Protein 6J3E (pdb70)

Solvent-accessible surface area: 22280 Å² total; per-residue (Å²): 167,61,6,40,0,10,0,6,6,4,96,37,21,143,37,84,0,6,4,6,54,0,0,15,1,1,1,1,1,22,32,6,57,13,89,26,91,34,50,77,7,30,33,41,42,8,49,68,32,1,127,147,48,54,8,117,33,48,52,139,108,157,129,23,70,78,31,40,9,4,0,0,40,2,52,85,58,53,120,24,22,9,63,6,18,40,0,0,38,16,0,21,149,43,54,92,148,30,65,68,0,8,27,106,70,4,5,0,0,5,16,0,2,57,38,0,2,38,45,10,1,38,143,4,1,26,43,3,1,42,25,24,1,4,91,19,13,42,111,136,0,46,94,51,3,71,123,34,44,27,131,97,37,81,45,68,121,3,103,72,36,5,40,113,87,32,133,127,35,60,121,12,39,106,122,0,112,61,1,0,24,61,0,13,146,16,0,26,40,59,72,90,96,14,54,17,0,8,32,123,113,30,0,7,0,1,0,2,0,0,0,22,2,0,6,0,52,18,20,32,16,67,133,33,86,49,2,117,67,0,41,88,5,51,124,10,14,1,28,92,2,8,63,83,3,110,146,52,38,62,39,63,140,154,168,61,5,43,0,11,1,4,8,4,98,35,25,140,53,84,0,5,2,4,52,0,1,19,0,0,0,1,0,21,30,6,61,13,87,21,95,8,45,72,14,23,31,44,32,8,46,77,36,2,133,153,45,54,6,122,34,49,43,138,104,148,136,24,68,70,34,44,12,4,1,0,43,1,44,81,67,48,126,26,22,12,63,6,18,42,0,0,42,27,0,14,165,41,54,93,146,28,66,62,0,8,25,100,66,0,4,0,0,4,12,0,2,63,36,0,3,37,49,10,1,40,127,3,0,25,40,1,0,39,29,24,0,6,91,17,11,48,112,130,0,42,99,48,3,59,126,29,47,18,127,101,39,74,50,68,100,6,103,76,34,5,47,114,87,31,124,126,36,61,113,13,36,120,117,0,113,62,3,0,22,48,0,13,141,11,0,41,40,62,77,83,96,13,50,17,0,5,28,124,95,27,0,8,0,0,0,2,0,0,0,21,0,0,6,0,53,23,20,28,16,70,117,30,86,49,2,101,66,0,62,91,4,54,130,9,11,0,28,104,0,9,60,76,3,116,142,50,44,76,18,72,134,80

Radius of gyration: 24.62 Å; Cα contacts (8 Å, |Δi|>4): 797; chains: 2; bounding box: 63×64×55 Å

Organism: Ceriporiopsis subvermispora (strain B) (NCBI:txid914234)

Structure (mmCIF, N/CA/C/O backbone):
data_6J3E
#
_entry.id   6J3E
#
_cell.length_a   75.236
_cell.length_b   105.207
_cell.length_c   91.703
_cell.angle_alpha   90.00
_cell.angle_beta   90.00
_cell.angle_gamma   90.00
#
_symmetry.space_group_name_H-M   'P 21 21 21'
#
loop_
_entity.id
_entity.type
_entity.pdbx_description
1 polymer 'glutathione S-transferase'
2 non-polymer 1,2-ETHANEDIOL
3 water water
#
loop_
_atom_site.group_PDB
_atom_site.id
_atom_site.type_symbol
_atom_site.label_atom_id
_atom_site.label_alt_id
_atom_site.label_comp_id
_atom_site.label_asym_id
_atom_site.label_entity_id
_atom_site.label_seq_id
_atom_site.pdbx_PDB_ins_code
_atom_site.Cartn_x
_atom_site.Cartn_y
_atom_site.Cartn_z
_atom_site.occupancy
_atom_site.B_iso_or_equiv
_atom_site.auth_seq_id
_atom_site.auth_comp_id
_atom_site.auth_asym_id
_atom_site.auth_atom_id
_atom_site.pdbx_PDB_model_num
ATOM 1 N N . ASN A 1 3 ? -0.139 -6.841 16.358 1.00 85.23 3 ASN A N 1
ATOM 2 C CA . ASN A 1 3 ? 0.871 -6.873 15.302 1.00 81.10 3 ASN A CA 1
ATOM 3 C C . ASN A 1 3 ? 1.569 -5.529 15.080 1.00 81.59 3 ASN A C 1
ATOM 4 O O . ASN A 1 3 ? 2.460 -5.425 14.240 1.00 86.17 3 ASN A O 1
ATOM 9 N N . VAL A 1 4 ? 1.164 -4.497 15.816 1.00 76.70 4 VAL A N 1
ATOM 10 C CA . VAL A 1 4 ? 1.700 -3.157 15.598 1.00 72.37 4 VAL A CA 1
ATOM 11 C C . VAL A 1 4 ? 2.993 -2.963 16.379 1.00 71.20 4 VAL A C 1
ATOM 12 O O . VAL A 1 4 ? 3.407 -3.842 17.145 1.00 70.60 4 VAL A O 1
ATOM 16 N N . ILE A 1 5 ? 3.636 -1.805 16.181 1.00 71.14 5 ILE A N 1
ATOM 17 C CA . ILE A 1 5 ? 4.831 -1.455 16.950 1.00 68.94 5 ILE A CA 1
ATOM 18 C C . ILE A 1 5 ? 4.561 -1.600 18.438 1.00 66.50 5 ILE A C 1
ATOM 19 O O . ILE A 1 5 ? 3.557 -1.104 18.961 1.00 65.33 5 ILE A O 1
ATOM 24 N N . GLN A 1 6 ? 5.476 -2.254 19.133 1.00 62.31 6 GLN A N 1
ATOM 25 C CA . GLN A 1 6 ? 5.430 -2.316 20.578 1.00 67.01 6 GLN A CA 1
ATOM 26 C C . GLN A 1 6 ? 6.356 -1.243 21.142 1.00 66.53 6 GLN A C 1
ATOM 27 O O . GLN A 1 6 ? 7.509 -1.116 20.710 1.00 62.89 6 GLN A O 1
ATOM 33 N N . PHE A 1 7 ? 5.837 -0.454 22.079 1.00 63.54 7 PHE A N 1
ATOM 34 C CA . PHE A 1 7 ? 6.515 0.733 22.595 1.00 61.85 7 PHE A CA 1
ATOM 35 C C . PHE A 1 7 ? 6.571 0.621 24.105 1.00 58.60 7 PHE A C 1
ATOM 36 O O . PHE A 1 7 ? 5.532 0.674 24.766 1.00 61.63 7 PHE A O 1
ATOM 44 N N . TYR A 1 8 ? 7.772 0.486 24.651 1.00 57.62 8 TYR A N 1
ATOM 45 C CA . TYR A 1 8 ? 7.947 0.248 26.077 1.00 58.09 8 TYR A CA 1
ATOM 46 C C . TYR A 1 8 ? 8.203 1.564 26.795 1.00 56.35 8 TYR A C 1
ATOM 47 O O . TYR A 1 8 ? 9.050 2.361 26.375 1.00 56.53 8 TYR A O 1
ATOM 56 N N . ASP A 1 9 ? 7.472 1.772 27.884 1.00 59.66 9 ASP A N 1
ATOM 57 C CA . ASP A 1 9 ? 7.390 3.048 28.574 1.00 58.02 9 ASP A CA 1
ATOM 58 C C . ASP A 1 9 ? 7.275 2.757 30.064 1.00 57.74 9 ASP A C 1
ATOM 59 O O . ASP A 1 9 ? 6.930 1.646 30.468 1.00 62.06 9 ASP A O 1
ATOM 64 N N . ILE A 1 10 ? 7.595 3.764 30.871 1.00 59.17 10 ILE A N 1
ATOM 65 C CA . ILE A 1 10 ? 7.609 3.672 32.329 1.00 53.18 10 ILE A CA 1
ATOM 66 C C . ILE A 1 10 ? 6.347 4.351 32.853 1.00 58.97 10 ILE A C 1
ATOM 67 O O . ILE A 1 10 ? 6.178 5.563 32.635 1.00 57.43 10 ILE A O 1
ATOM 72 N N . PRO A 1 11 ? 5.473 3.646 33.568 1.00 59.26 11 PRO A N 1
ATOM 73 C CA . PRO A 1 11 ? 4.256 4.289 34.080 1.00 59.97 11 PRO A CA 1
ATOM 74 C C . PRO A 1 11 ? 4.560 5.231 35.238 1.00 57.68 11 PRO A C 1
ATOM 75 O O . PRO A 1 11 ? 5.509 5.037 36.000 1.00 53.98 11 PRO A O 1
ATOM 79 N N . GLY A 1 12 ? 3.725 6.262 35.369 1.00 57.16 12 GLY A N 1
ATOM 80 C CA . GLY A 1 12 ? 3.838 7.187 36.478 1.00 58.79 12 GLY A CA 1
ATOM 81 C C . GLY A 1 12 ? 2.467 7.719 36.831 1.00 61.63 12 GLY A C 1
ATOM 82 O O . GLY A 1 12 ? 1.488 7.492 36.117 1.00 65.82 12 GLY A O 1
ATOM 83 N N . ASN A 1 13 ? 2.400 8.445 37.941 1.00 55.40 13 ASN A N 1
ATOM 84 C CA . ASN A 1 13 ? 1.113 8.882 38.462 1.00 62.07 13 ASN A CA 1
ATOM 85 C C . ASN A 1 13 ? 0.843 10.367 38.273 1.00 64.15 13 ASN A C 1
ATOM 86 O O . ASN A 1 13 ? -0.223 10.842 38.683 1.00 64.36 13 ASN A O 1
ATOM 91 N N . ALA A 1 14 ? 1.756 11.107 37.637 1.00 63.31 14 ALA A N 1
ATOM 92 C CA . ALA A 1 14 ? 1.541 12.538 37.473 1.00 61.22 14 ALA A CA 1
ATOM 93 C C . ALA A 1 14 ? 0.295 12.808 36.649 1.00 62.50 14 ALA A C 1
ATOM 94 O O . ALA A 1 14 ? -0.410 13.796 36.889 1.00 66.90 14 ALA A O 1
ATOM 96 N N . THR A 1 15 ? 0.011 11.951 35.673 1.00 61.79 15 THR A N 1
ATOM 97 C CA . THR A 1 15 ? -1.134 12.163 34.805 1.00 66.75 15 THR A CA 1
ATOM 98 C C . THR A 1 15 ? -1.908 10.867 34.660 1.00 65.68 15 THR A C 1
ATOM 99 O O . THR A 1 15 ? -1.332 9.779 34.725 1.00 65.47 15 THR A O 1
ATOM 103 N N . PRO A 1 16 ? -3.219 10.964 34.465 1.00 69.49 16 PRO A N 1
ATOM 104 C CA . PRO A 1 16 ? -4.002 9.783 34.072 1.00 69.32 16 PRO A CA 1
ATOM 105 C C . PRO A 1 16 ? -3.411 9.021 32.897 1.00 66.90 16 PRO A C 1
ATOM 106 O O . PRO A 1 16 ? -3.628 7.807 32.802 1.00 66.79 16 PRO A O 1
ATOM 110 N N . ASP A 1 17 ? -2.675 9.692 31.999 1.00 67.51 17 ASP A N 1
ATOM 111 C CA . ASP A 1 17 ? -1.996 8.996 30.904 1.00 66.11 17 ASP A CA 1
ATOM 112 C C . ASP A 1 17 ? -1.055 7.939 31.406 1.00 65.41 17 ASP A C 1
ATOM 113 O O . ASP A 1 17 ? -0.793 6.972 30.687 1.00 63.70 17 ASP A O 1
ATOM 118 N N . LYS A 1 18 ? -0.534 8.131 32.617 1.00 61.96 18 LYS A N 1
ATOM 119 C CA . LYS A 1 18 ? 0.600 7.456 33.240 1.00 63.12 18 LYS A CA 1
ATOM 120 C C . LYS A 1 18 ? 1.901 7.643 32.463 1.00 62.17 18 LYS A C 1
ATOM 121 O O . LYS A 1 18 ? 2.915 7.022 32.806 1.00 62.52 18 LYS A O 1
ATOM 127 N N . ALA A 1 19 ? 1.914 8.532 31.466 1.00 58.92 19 ALA A N 1
ATOM 128 C CA . ALA A 1 19 ? 3.102 8.805 30.660 1.00 60.60 19 ALA A CA 1
ATOM 129 C C . ALA A 1 19 ? 3.759 10.092 31.145 1.00 58.77 19 ALA A C 1
ATOM 130 O O . ALA A 1 19 ? 3.159 11.168 31.062 1.00 60.41 19 ALA A O 1
ATOM 132 N N . TRP A 1 20 ? 4.992 9.984 31.634 1.00 56.43 20 TRP A N 1
ATOM 133 C CA . TRP A 1 20 ? 5.688 11.128 32.218 1.00 50.68 20 TRP A CA 1
ATOM 134 C C . TRP A 1 20 ? 7.127 11.297 31.747 1.00 54.49 20 TRP A C 1
ATOM 135 O O . TRP A 1 20 ? 7.658 12.403 31.865 1.00 54.13 20 TRP A O 1
ATOM 146 N N . SER A 1 21 ? 7.787 10.257 31.245 1.00 55.72 21 SER A N 1
ATOM 147 C CA . SER A 1 21 ? 9.241 10.273 31.104 1.00 55.09 21 SER A CA 1
ATOM 148 C C . SER A 1 21 ? 9.684 11.262 30.032 1.00 54.26 21 SER A C 1
ATOM 149 O O . SER A 1 21 ? 9.037 11.383 28.987 1.00 57.13 21 SER A O 1
ATOM 152 N N . PRO A 1 22 ? 10.796 11.964 30.246 1.00 51.75 22 PRO A N 1
ATOM 153 C CA . PRO A 1 22 ? 11.304 12.815 29.169 1.00 49.07 22 PRO A CA 1
ATOM 154 C C . PRO A 1 22 ? 11.857 12.001 28.017 1.00 55.62 22 PRO A C 1
ATOM 155 O O . PRO A 1 22 ? 11.597 12.326 26.847 1.00 55.60 22 PRO A O 1
ATOM 159 N N . ASN A 1 23 ? 12.600 10.932 28.319 1.00 51.81 23 ASN A N 1
ATOM 160 C CA . ASN A 1 23 ? 13.193 10.119 27.264 1.00 51.83 23 ASN A CA 1
ATOM 161 C C . ASN A 1 23 ? 12.125 9.414 26.442 1.00 54.91 23 ASN A C 1
ATOM 162 O O . ASN A 1 23 ? 12.221 9.359 25.210 1.00 59.89 23 ASN A O 1
ATOM 167 N N . THR A 1 24 ? 11.098 8.865 27.088 1.00 53.57 24 THR A N 1
ATOM 168 C CA . THR A 1 24 ? 10.105 8.142 26.299 1.00 54.73 24 THR A CA 1
ATOM 169 C C . THR A 1 24 ? 9.152 9.086 25.574 1.00 51.63 24 THR A C 1
ATOM 170 O O . THR A 1 24 ? 8.632 8.733 24.512 1.00 54.91 24 THR A O 1
ATOM 174 N N . TRP A 1 25 ? 8.908 10.279 26.104 1.00 49.72 25 TRP A N 1
ATOM 175 C CA . TRP A 1 25 ? 8.028 11.181 25.378 1.00 51.17 25 TRP A CA 1
ATOM 176 C C . TRP A 1 25 ? 8.660 11.633 24.070 1.00 56.70 25 TRP A C 1
ATOM 177 O O . TRP A 1 25 ? 7.946 11.873 23.085 1.00 53.31 25 TRP A O 1
ATOM 188 N N . LYS A 1 26 ? 9.990 11.748 24.035 1.00 53.75 26 LYS A N 1
ATOM 189 C CA . LYS A 1 26 ? 10.651 12.006 22.765 1.00 53.16 26 LYS A CA 1
ATOM 190 C C . LYS A 1 26 ? 10.191 10.984 21.738 1.00 53.10 26 LYS A C 1
ATOM 191 O O . LYS A 1 26 ? 9.774 11.341 20.632 1.00 52.24 26 LYS A O 1
ATOM 197 N N . THR A 1 27 ? 10.173 9.708 22.125 1.00 52.77 27 THR A N 1
ATOM 198 C CA . THR A 1 27 ? 9.779 8.655 21.188 1.00 55.00 27 THR A CA 1
ATOM 199 C C . THR A 1 27 ? 8.264 8.595 21.001 1.00 54.52 27 THR A C 1
ATOM 200 O O . THR A 1 27 ? 7.787 8.320 19.891 1.00 56.39 27 THR A O 1
ATOM 204 N N . ARG A 1 28 ? 7.490 8.869 22.054 1.00 50.23 28 ARG A N 1
ATOM 205 C CA . ARG A 1 28 ? 6.045 8.962 21.887 1.00 53.49 28 ARG A CA 1
ATOM 206 C C . ARG A 1 28 ? 5.689 10.099 20.932 1.00 60.34 28 ARG A C 1
ATOM 207 O O . ARG A 1 28 ? 4.938 9.905 19.967 1.00 59.25 28 ARG A O 1
ATOM 215 N N . TYR A 1 29 ? 6.229 11.296 21.182 1.00 56.87 29 TYR A N 1
ATOM 216 C CA . TYR A 1 29 ? 6.026 12.401 20.253 1.00 57.85 29 TYR A CA 1
ATOM 217 C C . TYR A 1 29 ? 6.365 11.978 18.827 1.00 59.43 29 TYR A C 1
ATOM 218 O O . TYR A 1 29 ? 5.588 12.222 17.895 1.00 58.34 29 TYR A O 1
ATOM 227 N N . THR A 1 30 ? 7.503 11.296 18.646 1.00 59.13 30 THR A N 1
ATOM 228 C CA . THR A 1 30 ? 7.942 10.935 17.299 1.00 61.38 30 THR A CA 1
ATOM 229 C C . THR A 1 30 ? 6.961 9.967 16.629 1.00 63.21 30 THR A C 1
ATOM 230 O O . THR A 1 30 ? 6.612 10.148 15.451 1.00 62.53 30 THR A O 1
ATOM 234 N N . LEU A 1 31 ? 6.474 8.957 17.366 1.00 59.68 31 LEU A N 1
ATOM 235 C CA . LEU A 1 31 ? 5.504 8.026 16.785 1.00 61.47 31 LEU A CA 1
ATOM 236 C C . LEU A 1 31 ? 4.162 8.704 16.501 1.00 61.57 31 LEU A C 1
ATOM 237 O O . LEU A 1 31 ? 3.497 8.364 15.518 1.00 59.89 31 LEU A O 1
ATOM 242 N N . ASN A 1 32 ? 3.760 9.673 17.334 1.00 65.35 32 ASN A N 1
ATOM 243 C CA . ASN A 1 32 ? 2.525 10.420 17.088 1.00 58.58 32 ASN A CA 1
ATOM 244 C C . ASN A 1 32 ? 2.665 11.342 15.878 1.00 63.29 32 ASN A C 1
ATOM 245 O O . ASN A 1 32 ? 1.748 11.442 15.057 1.00 68.02 32 ASN A O 1
ATOM 250 N N . PHE A 1 33 ? 3.804 12.024 15.747 1.00 62.35 33 PHE A N 1
ATOM 251 C CA . PHE A 1 33 ? 3.984 12.962 14.645 1.00 59.84 33 PHE A CA 1
ATOM 252 C C . PHE A 1 33 ? 4.200 12.239 13.328 1.00 60.84 33 PHE A C 1
ATOM 253 O O . PHE A 1 33 ? 3.763 12.717 12.275 1.00 59.95 33 PHE A O 1
ATOM 261 N N . LYS A 1 34 ? 4.901 11.103 13.356 1.00 64.48 34 LYS A N 1
ATOM 262 C CA . LYS A 1 34 ? 5.045 10.308 12.140 1.00 63.40 34 LYS A CA 1
ATOM 263 C C . LYS A 1 34 ? 3.763 9.571 11.784 1.00 64.47 34 LYS A C 1
ATOM 264 O O . LYS A 1 34 ? 3.592 9.179 10.622 1.00 69.31 34 LYS A O 1
ATOM 270 N N . GLY A 1 35 ? 2.866 9.390 12.747 1.00 57.85 35 GLY A N 1
ATOM 271 C CA . GLY A 1 35 ? 1.601 8.744 12.491 1.00 59.15 35 GLY A CA 1
ATOM 272 C C . GLY A 1 35 ? 1.651 7.237 12.475 1.00 69.77 35 GLY A C 1
ATOM 273 O O . GLY A 1 35 ? 0.783 6.614 11.855 1.00 72.15 35 GLY A O 1
ATOM 274 N N . ILE A 1 36 ? 2.632 6.626 13.140 1.00 68.30 36 ILE A N 1
ATOM 275 C CA . ILE A 1 36 ? 2.793 5.172 13.153 1.00 60.19 36 ILE A CA 1
ATOM 276 C C . ILE A 1 36 ? 1.994 4.592 14.315 1.00 64.86 36 ILE A C 1
ATOM 277 O O . ILE A 1 36 ? 2.096 5.079 15.451 1.00 67.03 36 ILE A O 1
ATOM 282 N N . PRO A 1 37 ? 1.163 3.582 14.077 1.00 68.49 37 PRO A N 1
ATOM 283 C CA . PRO A 1 37 ? 0.431 2.959 15.182 1.00 62.03 37 PRO A CA 1
ATOM 284 C C . PRO A 1 37 ? 1.368 2.155 16.053 1.00 65.47 37 PRO A C 1
ATOM 285 O O . PRO A 1 37 ? 2.331 1.546 15.573 1.00 68.68 37 PRO A O 1
ATOM 289 N N . TYR A 1 38 ? 1.065 2.136 17.346 1.00 62.18 38 TYR A N 1
ATOM 290 C CA . TYR A 1 38 ? 1.868 1.352 18.265 1.00 64.99 38 TYR A CA 1
ATOM 291 C C . TYR A 1 38 ? 1.031 0.980 19.469 1.00 63.27 38 TYR A C 1
ATOM 292 O O . TYR A 1 38 ? -0.013 1.577 19.734 1.00 65.75 38 TYR A O 1
ATOM 301 N N . LYS A 1 39 ? 1.524 -0.005 20.200 1.00 62.29 39 LYS A N 1
ATOM 302 C CA . LYS A 1 39 ? 0.948 -0.422 21.464 1.00 67.61 39 LYS A CA 1
ATOM 303 C C . LYS A 1 39 ? 1.948 -0.114 22.574 1.00 67.35 39 LYS A C 1
ATOM 304 O O . LYS A 1 39 ? 3.151 -0.362 22.418 1.00 63.89 39 LYS A O 1
ATOM 310 N N . THR A 1 40 ? 1.463 0.426 23.685 1.00 64.23 40 THR A N 1
ATOM 311 C CA . THR A 1 40 ? 2.345 0.746 24.797 1.00 65.41 40 THR A CA 1
ATOM 312 C C . THR A 1 40 ? 2.412 -0.413 25.783 1.00 63.89 40 THR A C 1
ATOM 313 O O . THR A 1 40 ? 1.382 -0.969 26.167 1.00 68.06 40 THR A O 1
ATOM 317 N N . ILE A 1 41 ? 3.629 -0.760 26.197 1.00 64.35 41 ILE A N 1
ATOM 318 C CA . ILE A 1 41 ? 3.882 -1.780 27.207 1.00 65.79 41 ILE A CA 1
ATOM 319 C C . ILE A 1 41 ? 4.559 -1.105 28.403 1.00 65.57 41 ILE A C 1
ATOM 320 O O . ILE A 1 41 ? 5.686 -0.605 28.282 1.00 62.35 41 ILE A O 1
ATOM 325 N N . TRP A 1 42 ? 3.887 -1.120 29.558 1.00 60.18 42 TRP A N 1
ATOM 326 C CA . TRP A 1 42 ? 4.319 -0.372 30.738 1.00 60.23 42 TRP A CA 1
ATOM 327 C C . TRP A 1 42 ? 5.280 -1.209 31.573 1.00 61.29 42 TRP A C 1
ATOM 328 O O . TRP A 1 42 ? 4.936 -2.314 32.005 1.00 61.34 42 TRP A O 1
ATOM 339 N N . VAL A 1 43 ? 6.477 -0.673 31.815 1.00 60.35 43 VAL A N 1
ATOM 340 C CA . VAL A 1 43 ? 7.546 -1.411 32.478 1.00 57.43 43 VAL A CA 1
ATOM 341 C C . VAL A 1 43 ? 8.063 -0.610 33.664 1.00 58.37 43 VAL A C 1
ATOM 342 O O . VAL A 1 43 ? 8.427 0.563 33.523 1.00 58.85 43 VAL A O 1
ATOM 346 N N . GLU A 1 44 ? 8.100 -1.243 34.833 1.00 63.45 44 GLU A N 1
ATOM 347 C CA . GLU A 1 44 ? 8.628 -0.577 36.012 1.00 55.07 44 GLU A CA 1
ATOM 348 C C . GLU A 1 44 ? 10.142 -0.471 35.908 1.00 57.40 44 GLU A C 1
ATOM 349 O O . GLU A 1 44 ? 10.806 -1.309 35.287 1.00 56.14 44 GLU A O 1
ATOM 355 N N . TYR A 1 45 ? 10.681 0.581 36.525 1.00 55.00 45 TYR A N 1
ATOM 356 C CA . TYR A 1 45 ? 12.122 0.829 36.531 1.00 57.68 45 TYR A CA 1
ATOM 357 C C . TYR A 1 45 ? 12.953 -0.409 36.831 1.00 57.20 45 TYR A C 1
ATOM 358 O O . TYR A 1 45 ? 13.891 -0.691 36.067 1.00 61.63 45 TYR A O 1
ATOM 367 N N . PRO A 1 46 ? 12.677 -1.189 37.881 1.00 55.15 46 PRO A N 1
ATOM 368 C CA . PRO A 1 46 ? 13.581 -2.304 38.203 1.00 58.90 46 PRO A CA 1
ATOM 369 C C . PRO A 1 46 ? 13.490 -3.483 37.226 1.00 59.57 46 PRO A C 1
ATOM 370 O O . PRO A 1 46 ? 14.393 -4.332 37.227 1.00 53.77 46 PRO A O 1
ATOM 374 N N . ASP A 1 47 ? 12.450 -3.551 36.394 1.00 54.86 47 ASP A N 1
ATOM 375 C CA . ASP A 1 47 ? 12.310 -4.600 35.398 1.00 56.33 47 ASP A CA 1
ATOM 376 C C . ASP A 1 47 ? 12.894 -4.216 34.054 1.00 57.21 47 ASP A C 1
ATOM 377 O O . ASP A 1 47 ? 12.868 -5.039 33.133 1.00 62.17 47 ASP A O 1
ATOM 382 N N . ILE A 1 48 ? 13.407 -2.995 33.910 1.00 56.48 48 ILE A N 1
ATOM 383 C CA . ILE A 1 48 ? 13.779 -2.511 32.585 1.00 55.05 48 ILE A CA 1
ATOM 384 C C . ILE A 1 48 ? 14.864 -3.398 31.987 1.00 54.57 48 ILE A C 1
ATOM 385 O O . ILE A 1 48 ? 14.754 -3.866 30.847 1.00 54.43 48 ILE A O 1
ATOM 390 N N . ALA A 1 49 ? 15.919 -3.652 32.757 1.00 53.98 49 ALA A N 1
ATOM 391 C CA . ALA A 1 49 ? 16.980 -4.536 32.299 1.00 55.76 49 ALA A CA 1
ATOM 392 C C . ALA A 1 49 ? 16.409 -5.889 31.887 1.00 59.59 49 ALA A C 1
ATOM 393 O O . ALA A 1 49 ? 16.640 -6.372 30.766 1.00 53.99 49 ALA A O 1
ATOM 395 N N . SER A 1 50 ? 15.592 -6.474 32.767 1.00 55.86 50 SER A N 1
ATOM 396 C CA . SER A 1 50 ? 15.038 -7.799 32.529 1.00 54.43 50 SER A CA 1
ATOM 397 C C . SER A 1 50 ? 14.212 -7.845 31.251 1.00 58.24 50 SER A C 1
ATOM 398 O O . SER A 1 50 ? 14.299 -8.805 30.480 1.00 63.80 50 SER A O 1
ATOM 401 N N . VAL A 1 51 ? 13.413 -6.814 30.996 1.00 58.39 51 VAL A N 1
ATOM 402 C CA . VAL A 1 51 ? 12.608 -6.818 29.782 1.00 54.73 51 VAL A CA 1
ATOM 403 C C . VAL A 1 51 ? 13.488 -6.618 28.557 1.00 56.92 51 VAL A C 1
ATOM 404 O O . VAL A 1 51 ? 13.226 -7.177 27.485 1.00 59.49 51 VAL A O 1
ATOM 408 N N . CYS A 1 52 ? 14.534 -5.804 28.678 1.00 60.01 52 CYS A N 1
ATOM 409 C CA . CYS A 1 52 ? 15.383 -5.561 27.514 1.00 58.74 52 CYS A CA 1
ATOM 410 C C . CYS A 1 52 ? 16.058 -6.843 27.059 1.00 56.45 52 CYS A C 1
ATOM 411 O O . CYS A 1 52 ? 16.198 -7.090 25.856 1.00 58.60 52 CYS A O 1
ATOM 414 N N . LYS A 1 53 ? 16.492 -7.667 28.010 1.00 57.77 53 LYS A N 1
ATOM 415 C CA . LYS A 1 53 ? 17.134 -8.913 27.634 1.00 58.16 53 LYS A CA 1
ATOM 416 C C . LYS A 1 53 ? 16.151 -9.828 26.920 1.00 60.93 53 LYS A C 1
ATOM 417 O O . LYS A 1 53 ? 16.494 -10.438 25.901 1.00 61.44 53 LYS A O 1
ATOM 423 N N . GLU A 1 54 ? 14.905 -9.885 27.402 1.00 60.82 54 GLU A N 1
ATOM 424 C CA . GLU A 1 54 ? 13.909 -10.749 26.772 1.00 60.94 54 GLU A CA 1
ATOM 425 C C . GLU A 1 54 ? 13.696 -10.385 25.311 1.00 60.62 54 GLU A C 1
ATOM 426 O O . GLU A 1 54 ? 13.583 -11.270 24.457 1.00 60.89 54 GLU A O 1
ATOM 432 N N . ILE A 1 55 ? 13.651 -9.087 25.000 1.00 61.83 55 ILE A N 1
ATOM 433 C CA . ILE A 1 55 ? 13.341 -8.628 23.654 1.00 56.17 55 ILE A CA 1
ATOM 434 C C . ILE A 1 55 ? 14.586 -8.312 22.847 1.00 59.04 55 ILE A C 1
ATOM 435 O O . ILE A 1 55 ? 14.477 -7.943 21.664 1.00 58.93 55 ILE A O 1
ATOM 440 N N . GLY A 1 56 ? 15.768 -8.465 23.434 1.00 56.02 56 GLY A N 1
ATOM 441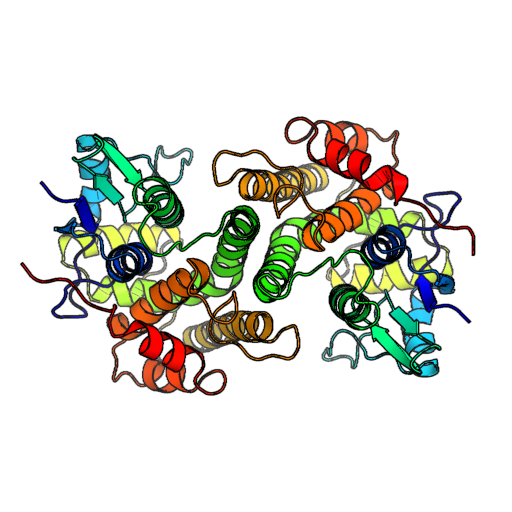 C CA . GLY A 1 56 ? 16.985 -8.261 22.675 1.00 56.44 56 GLY A CA 1
ATOM 442 C C . GLY A 1 56 ? 17.311 -6.815 22.387 1.00 55.63 56 GLY A C 1
ATOM 443 O O . GLY A 1 56 ? 17.871 -6.514 21.334 1.00 56.33 56 GLY A O 1
ATOM 444 N N . ALA A 1 57 ? 16.991 -5.910 23.304 1.00 60.95 57 ALA A N 1
ATOM 445 C CA . ALA A 1 57 ? 17.288 -4.499 23.111 1.00 51.80 57 ALA A CA 1
ATOM 446 C C . ALA A 1 57 ? 18.755 -4.213 23.390 1.00 47.38 57 ALA A C 1
ATOM 447 O O . ALA A 1 57 ? 19.378 -4.846 24.241 1.00 57.12 57 ALA A O 1
ATOM 449 N N . GLU A 1 58 ? 19.302 -3.242 22.668 1.00 54.95 58 GLU A N 1
ATOM 450 C CA . GLU A 1 58 ? 20.646 -2.760 22.964 1.00 57.06 58 GLU A CA 1
ATOM 451 C C . GLU A 1 58 ? 20.629 -1.916 24.236 1.00 53.52 58 GLU A C 1
ATOM 452 O O . GLU A 1 58 ? 19.707 -1.128 24.439 1.00 51.14 58 GLU A O 1
ATOM 458 N N . PRO A 1 59 ? 21.624 -2.067 25.104 1.00 53.15 59 PRO A N 1
ATOM 459 C CA . PRO A 1 59 ? 21.836 -1.081 26.170 1.00 49.56 59 PRO A CA 1
ATOM 460 C C . PRO A 1 59 ? 22.240 0.261 25.575 1.00 53.05 59 PRO A C 1
ATOM 461 O O . PRO A 1 59 ? 22.829 0.325 24.500 1.00 51.40 59 PRO A O 1
ATOM 465 N N . THR A 1 60 ? 21.957 1.346 26.299 1.00 57.32 60 THR A N 1
ATOM 466 C CA . THR A 1 60 ? 22.307 2.673 25.797 1.00 54.71 60 THR A CA 1
ATOM 467 C C . THR A 1 60 ? 23.657 3.178 26.291 1.00 53.51 60 THR A C 1
ATOM 468 O O . THR A 1 60 ? 24.104 4.235 25.838 1.00 59.68 60 THR A O 1
ATOM 472 N N . SER A 1 61 ? 24.306 2.460 27.203 1.00 52.56 61 SER A N 1
ATOM 473 C CA . SER A 1 61 ? 25.690 2.734 27.566 1.00 58.54 61 SER A CA 1
ATOM 474 C C . SER A 1 61 ? 26.281 1.498 28.231 1.00 58.94 61 SER A C 1
ATOM 475 O O . SER A 1 61 ? 25.562 0.594 28.666 1.00 59.17 61 SER A O 1
ATOM 478 N N . ILE A 1 62 ? 27.606 1.465 28.289 1.00 60.15 62 ILE A N 1
ATOM 479 C CA . ILE A 1 62 ? 28.338 0.382 28.931 1.00 66.25 62 ILE A CA 1
ATOM 480 C C . ILE A 1 62 ? 29.358 1.004 29.875 1.00 70.92 62 ILE A C 1
ATOM 481 O O . ILE A 1 62 ? 30.215 1.781 29.443 1.00 70.71 62 ILE A O 1
ATOM 486 N N . ARG A 1 63 ? 29.257 0.677 31.159 1.00 75.86 63 ARG A N 1
ATOM 487 C CA . ARG A 1 63 ? 30.201 1.140 32.163 1.00 76.63 63 ARG A CA 1
ATOM 488 C C . ARG A 1 63 ? 30.844 -0.097 32.782 1.00 79.33 63 ARG A C 1
ATOM 489 O O . ARG A 1 63 ? 30.423 -1.219 32.466 1.00 77.62 63 ARG A O 1
ATOM 497 N N . PRO A 1 64 ? 31.894 0.026 33.608 1.00 80.47 64 PRO A N 1
ATOM 498 C CA . PRO A 1 64 ? 32.529 -1.201 34.161 1.00 75.16 64 PRO A CA 1
ATOM 499 C C . PRO A 1 64 ? 31.544 -2.068 34.947 1.00 74.11 64 PRO A C 1
ATOM 500 O O . PRO A 1 64 ? 31.819 -3.248 35.192 1.00 70.47 64 PRO A O 1
ATOM 504 N N . ASP A 1 65 ? 30.376 -1.514 35.272 1.00 77.39 65 ASP A N 1
ATOM 505 C CA . ASP A 1 65 ? 29.291 -2.225 35.928 1.00 75.32 65 ASP A CA 1
ATOM 506 C C . ASP A 1 65 ? 28.581 -3.226 35.014 1.00 71.59 65 ASP A C 1
ATOM 507 O O . ASP A 1 65 ? 27.834 -4.074 35.512 1.00 72.08 65 ASP A O 1
ATOM 512 N N . GLY A 1 66 ? 28.788 -3.150 33.700 1.00 70.63 66 GLY A N 1
ATOM 513 C CA . GLY A 1 66 ? 28.038 -3.936 32.744 1.00 62.81 66 GLY A CA 1
ATOM 514 C C . GLY A 1 66 ? 27.151 -3.069 31.869 1.00 63.61 66 GLY A C 1
ATOM 515 O O . GLY A 1 66 ? 27.151 -1.840 31.976 1.00 68.40 66 GLY A O 1
ATOM 516 N N . PRO A 1 67 ? 26.384 -3.686 30.975 1.00 64.39 67 PRO A N 1
ATOM 517 C CA . PRO A 1 67 ? 25.475 -2.904 30.127 1.00 63.36 67 PRO A CA 1
ATOM 518 C C . PRO A 1 67 ? 24.349 -2.258 30.929 1.00 58.72 67 PRO A C 1
ATOM 519 O O . PRO A 1 67 ? 23.773 -2.870 31.830 1.00 60.54 67 PRO A O 1
ATOM 523 N N . TYR A 1 68 ? 24.020 -1.016 30.569 1.00 57.12 68 TYR A N 1
ATOM 524 C CA . TYR A 1 68 ? 22.982 -0.228 31.235 1.00 61.26 68 TYR A CA 1
ATOM 525 C C . TYR A 1 68 ? 21.795 -0.096 30.287 1.00 56.41 68 TYR A C 1
ATOM 526 O O . TYR A 1 68 ? 21.930 0.451 29.187 1.00 51.71 68 TYR A O 1
ATOM 535 N N . TYR A 1 69 ? 20.639 -0.587 30.712 1.00 57.14 69 TYR A N 1
ATOM 536 C CA . TYR A 1 69 ? 19.448 -0.582 29.881 1.00 50.04 69 TYR A CA 1
ATOM 537 C C . TYR A 1 69 ? 18.490 0.521 30.314 1.00 50.76 69 TYR A C 1
ATOM 538 O O . TYR A 1 69 ? 18.252 0.721 31.509 1.00 52.03 69 TYR A O 1
ATOM 547 N N . THR A 1 70 ? 17.940 1.227 29.328 1.00 48.33 70 THR A N 1
ATOM 548 C CA . THR A 1 70 ? 16.999 2.318 29.535 1.00 49.52 70 THR A CA 1
ATOM 549 C C . THR A 1 70 ? 15.845 2.206 28.551 1.00 52.33 70 THR A C 1
ATOM 550 O O . THR A 1 70 ? 15.942 1.560 27.501 1.00 49.24 70 THR A O 1
ATOM 554 N N . LEU A 1 71 ? 14.758 2.885 28.890 1.00 51.63 71 LEU A N 1
ATOM 555 C CA . LEU A 1 71 ? 13.673 3.114 27.948 1.00 49.44 71 LEU A CA 1
ATOM 556 C C . LEU A 1 71 ? 13.786 4.557 27.471 1.00 54.34 71 LEU A C 1
ATOM 557 O O . LEU A 1 71 ? 14.440 5.369 28.130 1.00 54.40 71 LEU A O 1
ATOM 562 N N . PRO A 1 72 ? 13.170 4.895 26.326 1.00 56.68 72 PRO A N 1
ATOM 563 C CA . PRO A 1 72 ? 12.289 4.106 25.455 1.00 55.57 72 PRO A CA 1
ATOM 564 C C . PRO A 1 72 ? 12.974 2.971 24.697 1.00 52.70 72 PRO A C 1
ATOM 565 O O . PRO A 1 72 ? 14.160 3.064 24.376 1.00 53.10 72 PRO A O 1
ATOM 569 N N . VAL A 1 73 ? 12.219 1.915 24.416 1.00 50.71 73 VAL A N 1
ATOM 570 C CA . VAL A 1 73 ? 12.600 0.905 23.437 1.00 53.18 73 VAL A CA 1
ATOM 571 C C . VAL A 1 73 ? 11.374 0.584 22.592 1.00 51.79 73 VAL A C 1
ATOM 572 O O . VAL A 1 73 ? 10.245 0.593 23.093 1.00 58.40 73 VAL A O 1
ATOM 576 N N . ILE A 1 74 ? 11.578 0.321 21.309 1.00 50.55 74 ILE A N 1
ATOM 577 C CA . ILE A 1 74 ? 10.486 -0.170 20.477 1.00 59.62 74 ILE A CA 1
ATOM 578 C C . ILE A 1 74 ? 10.882 -1.506 19.864 1.00 59.67 74 ILE A C 1
ATOM 579 O O . ILE A 1 74 ? 12.054 -1.747 19.558 1.00 57.45 74 ILE A O 1
ATOM 584 N N . HIS A 1 75 ? 9.889 -2.386 19.700 1.00 61.09 75 HIS A N 1
ATOM 585 C CA . HIS A 1 75 ? 10.033 -3.585 18.885 1.00 63.12 75 HIS A CA 1
ATOM 586 C C . HIS A 1 75 ? 9.031 -3.535 17.745 1.00 63.47 75 HIS A C 1
ATOM 587 O O . HIS A 1 75 ? 7.827 -3.348 17.971 1.00 65.29 75 HIS A O 1
ATOM 594 N N . ASP A 1 76 ? 9.542 -3.701 16.524 1.00 65.27 76 ASP A N 1
ATOM 595 C CA . ASP A 1 76 ? 8.775 -3.582 15.289 1.00 65.60 76 ASP A CA 1
ATOM 596 C C . ASP A 1 76 ? 8.591 -4.975 14.714 1.00 66.97 76 ASP A C 1
ATOM 597 O O . ASP A 1 76 ? 9.488 -5.482 14.022 1.00 66.05 76 ASP A O 1
ATOM 602 N N . PRO A 1 77 ? 7.471 -5.649 14.992 1.00 66.91 77 PRO A N 1
ATOM 603 C CA . PRO A 1 77 ? 7.295 -7.008 14.461 1.00 68.43 77 PRO A CA 1
ATOM 604 C C . PRO A 1 77 ? 7.298 -7.039 12.941 1.00 70.22 77 PRO A C 1
ATOM 605 O O . PRO A 1 77 ? 7.738 -8.034 12.347 1.00 69.15 77 PRO A O 1
ATOM 609 N N . SER A 1 78 ? 6.858 -5.953 12.294 1.00 70.87 78 SER A N 1
ATOM 610 C CA . SER A 1 78 ? 6.979 -5.841 10.843 1.00 66.99 78 SER A CA 1
ATOM 611 C C . SER A 1 78 ? 8.404 -6.096 10.366 1.00 67.22 78 SER A C 1
ATOM 612 O O . SER A 1 78 ? 8.616 -6.513 9.225 1.00 62.16 78 SER A O 1
ATOM 615 N N . THR A 1 79 ? 9.394 -5.864 11.222 1.00 70.11 79 THR A N 1
ATOM 616 C CA . THR A 1 79 ? 10.783 -6.008 10.830 1.00 65.03 79 THR A CA 1
ATOM 617 C C . THR A 1 79 ? 11.574 -6.956 11.705 1.00 62.35 79 THR A C 1
ATOM 618 O O . THR A 1 79 ? 12.657 -7.389 11.292 1.00 62.05 79 THR A O 1
ATOM 622 N N . GLY A 1 80 ? 11.079 -7.285 12.893 1.00 63.04 80 GLY A N 1
ATOM 623 C CA . GLY A 1 80 ? 11.833 -8.069 13.845 1.00 62.35 80 GLY A CA 1
ATOM 624 C C . GLY A 1 80 ? 12.936 -7.328 14.574 1.00 64.42 80 GLY A C 1
ATOM 625 O O . GLY A 1 80 ? 13.621 -7.942 15.400 1.00 67.23 80 GLY A O 1
ATOM 626 N N . LYS A 1 81 ? 13.143 -6.041 14.293 1.00 61.52 81 LYS A N 1
ATOM 627 C CA . LYS A 1 81 ? 14.208 -5.277 14.927 1.00 65.88 81 LYS A CA 1
ATOM 628 C C . LYS A 1 81 ? 13.720 -4.656 16.230 1.00 62.14 81 LYS A C 1
ATOM 629 O O . LYS A 1 81 ? 12.538 -4.343 16.397 1.00 62.13 81 LYS A O 1
ATOM 635 N N . THR A 1 82 ? 14.649 -4.494 17.160 1.00 60.16 82 THR A N 1
ATOM 636 C CA . THR A 1 82 ? 14.409 -3.777 18.403 1.00 58.79 82 THR A CA 1
ATOM 637 C C . THR A 1 82 ? 15.409 -2.639 18.478 1.00 56.60 82 THR A C 1
ATOM 638 O O . THR A 1 82 ? 16.611 -2.862 18.309 1.00 56.56 82 THR A O 1
ATOM 642 N N . ILE A 1 83 ? 14.913 -1.424 18.706 1.00 55.59 83 ILE A N 1
ATOM 643 C CA . ILE A 1 83 ? 15.746 -0.229 18.759 1.00 54.00 83 ILE A CA 1
ATOM 644 C C . ILE A 1 83 ? 15.581 0.439 20.114 1.00 54.57 83 ILE A C 1
ATOM 645 O O . ILE A 1 83 ? 14.468 0.541 20.643 1.00 53.77 83 ILE A O 1
ATOM 650 N N . SER A 1 84 ? 16.696 0.889 20.677 1.00 53.93 84 SER A N 1
ATOM 651 C CA . SER A 1 84 ? 16.699 1.623 21.932 1.00 51.12 84 SER A CA 1
ATOM 652 C C . SER A 1 84 ? 17.408 2.956 21.738 1.00 52.64 84 SER A C 1
ATOM 653 O O . SER A 1 84 ? 18.163 3.142 20.778 1.00 56.12 84 SER A O 1
ATOM 656 N N . ASP A 1 85 ? 17.162 3.872 22.680 1.00 53.14 85 ASP A N 1
ATOM 657 C CA . ASP A 1 85 ? 17.629 5.263 22.655 1.00 55.84 85 ASP A CA 1
ATOM 658 C C . ASP A 1 85 ? 16.783 6.049 21.665 1.00 52.46 85 ASP A C 1
ATOM 659 O O . ASP A 1 85 ? 16.736 5.714 20.473 1.00 53.44 85 ASP A O 1
ATOM 664 N N . SER A 1 86 ? 16.125 7.105 22.155 1.00 52.12 86 SER A N 1
ATOM 665 C CA . SER A 1 86 ? 15.136 7.820 21.349 1.00 51.11 86 SER A CA 1
ATOM 666 C C . SER A 1 86 ? 15.732 8.411 20.080 1.00 50.74 86 SER A C 1
ATOM 667 O O . SER A 1 86 ? 15.035 8.495 19.062 1.00 51.58 86 SER A O 1
ATOM 670 N N . ALA A 1 87 ? 17.003 8.833 20.111 1.00 46.55 87 ALA A N 1
ATOM 671 C CA . ALA A 1 87 ? 17.612 9.353 18.890 1.00 50.87 87 ALA A CA 1
ATOM 672 C C . ALA A 1 87 ? 17.763 8.254 17.849 1.00 52.13 87 ALA A C 1
ATOM 673 O O . ALA A 1 87 ? 17.583 8.500 16.655 1.00 53.02 87 ALA A O 1
ATOM 675 N N . ALA A 1 88 ? 18.077 7.031 18.281 1.00 53.97 88 ALA A N 1
ATOM 676 C CA . ALA A 1 88 ? 18.175 5.911 17.346 1.00 51.10 88 ALA A CA 1
ATOM 677 C C . ALA A 1 88 ? 16.807 5.413 16.906 1.00 47.13 88 ALA A C 1
ATOM 678 O O . ALA A 1 88 ? 16.672 4.925 15.785 1.00 50.57 88 ALA A O 1
ATOM 680 N N . ILE A 1 89 ? 15.802 5.498 17.782 1.00 49.02 89 ILE A N 1
ATOM 681 C CA . ILE A 1 89 ? 14.425 5.220 17.385 1.00 47.86 89 ILE A CA 1
ATOM 682 C C . ILE A 1 89 ? 14.029 6.147 16.244 1.00 51.81 89 ILE A C 1
ATOM 683 O O . ILE A 1 89 ? 13.448 5.725 15.235 1.00 53.43 89 ILE A O 1
ATOM 688 N N . ALA A 1 90 ? 14.345 7.431 16.393 1.00 50.29 90 ALA A N 1
ATOM 689 C CA . ALA A 1 90 ? 13.920 8.407 15.407 1.00 50.68 90 ALA A CA 1
ATOM 690 C C . ALA A 1 90 ? 14.531 8.087 14.057 1.00 53.14 90 ALA A C 1
ATOM 691 O O . ALA A 1 90 ? 13.839 8.114 13.030 1.00 52.29 90 ALA A O 1
ATOM 693 N N . ARG A 1 91 ? 15.828 7.753 14.042 1.00 51.85 91 ARG A N 1
ATOM 694 C CA . ARG A 1 91 ? 16.482 7.453 12.771 1.00 54.26 91 ARG A CA 1
ATOM 695 C C . ARG A 1 91 ? 15.919 6.188 12.165 1.00 57.71 91 ARG A C 1
ATOM 696 O O . ARG A 1 91 ? 15.705 6.121 10.949 1.00 57.87 91 ARG A O 1
ATOM 704 N N . TYR A 1 92 ? 15.693 5.169 13.000 1.00 56.85 92 TYR A N 1
ATOM 705 C CA . TYR A 1 92 ? 15.092 3.945 12.502 1.00 54.44 92 TYR A CA 1
ATOM 706 C C . TYR A 1 92 ? 13.721 4.222 11.913 1.00 55.10 92 TYR A C 1
ATOM 707 O O . TYR A 1 92 ? 13.379 3.705 10.847 1.00 60.20 92 TYR A O 1
ATOM 716 N N . LEU A 1 93 ? 12.909 5.015 12.605 1.00 53.91 93 LEU A N 1
ATOM 717 C CA . LEU A 1 93 ? 11.585 5.325 12.078 1.00 58.70 93 LEU A CA 1
ATOM 718 C C . LEU A 1 93 ? 11.669 6.090 10.754 1.00 61.51 93 LEU A C 1
ATOM 719 O O . LEU A 1 93 ? 10.876 5.832 9.836 1.00 59.64 93 LEU A O 1
ATOM 724 N N . ASP A 1 94 ? 12.617 7.040 10.639 1.00 56.18 94 ASP A N 1
ATOM 725 C CA . ASP A 1 94 ? 12.861 7.725 9.364 1.00 58.40 94 ASP A CA 1
ATOM 726 C C . ASP A 1 94 ? 13.139 6.715 8.257 1.00 58.52 94 ASP A C 1
ATOM 727 O O . ASP A 1 94 ? 12.577 6.796 7.163 1.00 59.26 94 ASP A O 1
ATOM 732 N N . LYS A 1 95 ? 14.019 5.756 8.537 1.00 56.51 95 LYS A N 1
ATOM 733 C CA . LYS A 1 95 ? 14.572 4.894 7.505 1.00 61.80 95 LYS A CA 1
ATOM 734 C C . LYS A 1 95 ? 13.650 3.723 7.184 1.00 62.54 95 LYS A C 1
ATOM 735 O O . LYS A 1 95 ? 13.664 3.210 6.061 1.00 62.54 95 LYS A O 1
ATOM 741 N N . THR A 1 96 ? 12.817 3.313 8.123 1.00 59.26 96 THR A N 1
ATOM 742 C CA . THR A 1 96 ? 11.952 2.174 7.865 1.00 61.23 96 THR A CA 1
ATOM 743 C C . THR A 1 96 ? 10.592 2.592 7.314 1.00 62.38 96 THR A C 1
ATOM 744 O O . THR A 1 96 ? 9.976 1.824 6.567 1.00 66.31 96 THR A O 1
ATOM 748 N N . TYR A 1 97 ? 10.127 3.804 7.625 1.00 63.49 97 TYR A N 1
ATOM 749 C CA . TYR A 1 97 ? 8.822 4.298 7.185 1.00 60.74 97 TYR A CA 1
ATOM 750 C C . TYR A 1 97 ? 9.029 5.592 6.419 1.00 62.22 97 TYR A C 1
ATOM 751 O O . TYR A 1 97 ? 8.573 6.658 6.844 1.00 62.20 97 TYR A O 1
ATOM 760 N N . PRO A 1 98 ? 9.688 5.518 5.261 1.00 66.17 98 PRO A N 1
ATOM 761 C CA . PRO A 1 98 ? 10.148 6.742 4.585 1.00 58.02 98 PRO A CA 1
ATOM 762 C C . PRO A 1 98 ? 9.030 7.617 4.084 1.00 62.54 98 PRO A C 1
ATOM 763 O O . PRO A 1 98 ? 9.280 8.791 3.784 1.00 66.46 98 PRO A O 1
ATOM 767 N N . ASP A 1 99 ? 7.810 7.098 3.980 1.00 63.57 99 ASP A N 1
ATOM 768 C CA . ASP A 1 99 ? 6.687 7.902 3.521 1.00 66.50 99 ASP A CA 1
ATOM 769 C C . ASP A 1 99 ? 6.019 8.693 4.643 1.00 64.86 99 ASP A C 1
ATOM 770 O O . ASP A 1 99 ? 5.024 9.382 4.382 1.00 60.70 99 ASP A O 1
ATOM 775 N N . THR A 1 100 ? 6.546 8.620 5.888 1.00 58.13 100 THR A N 1
ATOM 776 C CA . THR A 1 100 ? 6.080 9.456 6.989 1.00 60.21 100 THR A CA 1
ATOM 777 C C . THR A 1 100 ? 6.933 10.716 7.091 1.00 60.24 100 THR A C 1
ATOM 778 O O . THR A 1 100 ? 8.040 10.772 6.538 1.00 58.51 100 THR A O 1
ATOM 782 N N . PRO A 1 101 ? 6.457 11.746 7.796 1.00 59.02 101 PRO A N 1
ATOM 783 C CA . PRO A 1 101 ? 7.247 12.991 7.909 1.00 62.14 101 PRO A CA 1
ATOM 784 C C . PRO A 1 101 ? 8.626 12.736 8.506 1.00 58.62 101 PRO A C 1
ATOM 785 O O . PRO A 1 101 ? 8.754 12.202 9.607 1.00 58.48 101 PRO A O 1
ATOM 789 N N . VAL A 1 102 ? 9.665 13.120 7.760 1.00 55.42 102 VAL A N 1
ATOM 790 C CA . VAL A 1 102 ? 11.044 12.955 8.210 1.00 51.83 102 VAL A CA 1
ATOM 791 C C . VAL A 1 102 ? 11.321 13.853 9.408 1.00 59.36 102 VAL A C 1
ATOM 792 O O . VAL A 1 102 ? 10.919 15.027 9.430 1.00 58.26 102 VAL A O 1
ATOM 796 N N . VAL A 1 103 ? 12.009 13.312 10.423 1.00 59.71 103 VAL A N 1
ATOM 797 C CA . VAL A 1 103 ? 12.410 14.122 11.568 1.00 51.72 103 VAL A CA 1
ATOM 798 C C . VAL A 1 103 ? 13.911 14.390 11.621 1.00 51.70 103 VAL A C 1
ATOM 799 O O . VAL A 1 103 ? 14.318 15.372 12.257 1.00 55.78 103 VAL A O 1
ATOM 803 N N . ILE A 1 104 ? 14.744 13.589 10.968 1.00 54.82 104 ILE A N 1
ATOM 804 C CA . ILE A 1 104 ? 16.169 13.921 10.908 1.00 53.09 104 ILE A CA 1
ATOM 805 C C . ILE A 1 104 ? 16.621 13.941 9.455 1.00 50.12 104 ILE A C 1
ATOM 806 O O . ILE A 1 104 ? 17.252 12.978 9.001 1.00 47.57 104 ILE A O 1
ATOM 811 N N . PRO A 1 105 ? 16.341 15.004 8.701 1.00 50.95 105 PRO A N 1
ATOM 812 C CA . PRO A 1 105 ? 16.787 15.069 7.301 1.00 52.72 105 PRO A CA 1
ATOM 813 C C . PRO A 1 105 ? 18.280 14.822 7.205 1.00 57.10 105 PRO A C 1
ATOM 814 O O . PRO A 1 105 ? 19.046 15.288 8.062 1.00 55.59 105 PRO A O 1
ATOM 818 N N . PRO A 1 106 ? 18.724 14.070 6.193 1.00 56.07 106 PRO A N 1
ATOM 819 C CA . PRO A 1 106 ? 20.099 13.533 6.222 1.00 61.00 106 PRO A CA 1
ATOM 820 C C . PRO A 1 106 ? 21.192 14.583 6.333 1.00 58.78 106 PRO A C 1
ATOM 821 O O . PRO A 1 106 ? 22.208 14.325 6.988 1.00 57.06 106 PRO A O 1
ATOM 825 N N . GLU A 1 107 ? 21.031 15.746 5.692 1.00 54.54 107 GLU A N 1
ATOM 826 C CA . GLU A 1 107 ? 22.051 16.780 5.793 1.00 54.50 107 GLU A CA 1
ATOM 827 C C . GLU A 1 107 ? 22.178 17.327 7.208 1.00 57.30 107 GLU A C 1
ATOM 828 O O . GLU A 1 107 ? 23.178 17.986 7.511 1.00 58.89 107 GLU A O 1
ATOM 834 N N . THR A 1 108 ? 21.199 17.060 8.079 1.00 53.27 108 THR A N 1
ATOM 835 C CA . THR A 1 108 ? 21.185 17.548 9.456 1.00 53.40 108 THR A CA 1
ATOM 836 C C . THR A 1 108 ? 21.556 16.486 10.478 1.00 51.97 108 THR A C 1
ATOM 837 O O . THR A 1 108 ? 21.464 16.748 11.682 1.00 50.18 108 THR A O 1
ATOM 841 N N . ASP A 1 109 ? 21.979 15.302 10.037 1.00 54.02 109 ASP A N 1
ATOM 842 C CA . ASP A 1 109 ? 22.077 14.177 10.961 1.00 51.35 109 ASP A CA 1
ATOM 843 C C . ASP A 1 109 ? 23.225 14.361 11.942 1.00 51.56 109 ASP A C 1
ATOM 844 O O . ASP A 1 109 ? 23.061 14.150 13.153 1.00 54.59 109 ASP A O 1
ATOM 849 N N . ALA A 1 110 ? 24.407 14.733 11.437 1.00 53.28 110 ALA A N 1
ATOM 850 C CA . ALA A 1 110 ? 25.527 14.998 12.331 1.00 50.57 110 ALA A CA 1
ATOM 851 C C . ALA A 1 110 ? 25.256 16.223 13.207 1.00 48.37 110 ALA A C 1
ATOM 852 O O . ALA A 1 110 ? 25.578 16.220 14.398 1.00 50.94 110 ALA A O 1
ATOM 854 N N . LEU A 1 111 ? 24.626 17.256 12.653 1.00 49.26 111 LEU A N 1
ATOM 855 C CA . LEU A 1 111 ? 24.276 18.425 13.450 1.00 47.15 111 LEU A CA 1
ATOM 856 C C . LEU A 1 111 ? 23.275 18.081 14.541 1.00 50.81 111 LEU A C 1
ATOM 857 O O . LEU A 1 111 ? 23.350 18.633 15.651 1.00 50.67 111 LEU A O 1
ATOM 862 N N . HIS A 1 112 ? 22.329 17.177 14.249 1.00 51.40 112 HIS A N 1
ATOM 863 C CA . HIS A 1 112 ? 21.408 16.703 15.284 1.00 48.67 112 HIS A CA 1
ATOM 864 C C . HIS A 1 112 ? 22.163 16.011 16.406 1.00 48.59 112 HIS A C 1
ATOM 865 O O . HIS A 1 112 ? 21.911 16.263 17.592 1.00 50.44 112 HIS A O 1
ATOM 872 N N . ALA A 1 113 ? 23.087 15.121 16.049 1.00 47.34 113 ALA A N 1
ATOM 873 C CA . ALA A 1 113 ? 23.850 14.425 17.079 1.00 50.28 113 ALA A CA 1
ATOM 874 C C . ALA A 1 113 ? 24.627 15.412 17.928 1.00 52.68 113 ALA A C 1
ATOM 875 O O . ALA A 1 113 ? 24.756 15.227 19.146 1.00 50.57 113 ALA A O 1
ATOM 877 N N . ALA A 1 114 ? 25.149 16.472 17.299 1.00 45.25 114 ALA A N 1
ATOM 878 C CA . ALA A 1 114 ? 25.808 17.517 18.066 1.00 46.45 114 ALA A CA 1
ATOM 879 C C . ALA A 1 114 ? 24.796 18.275 18.916 1.00 49.60 114 ALA A C 1
ATOM 880 O O . ALA A 1 114 ? 25.077 18.629 20.065 1.00 47.98 114 ALA A O 1
ATOM 882 N N . PHE A 1 115 ? 23.602 18.522 18.379 1.00 48.87 115 PHE A N 1
ATOM 883 C CA . PHE A 1 115 ? 22.599 19.207 19.175 1.00 44.42 115 PHE A CA 1
ATOM 884 C C . PHE A 1 115 ? 22.268 18.402 20.420 1.00 47.59 115 PHE A C 1
ATOM 885 O O . PHE A 1 115 ? 22.144 18.960 21.516 1.00 47.59 115 PHE A O 1
ATOM 893 N N . ASN A 1 116 ? 22.145 17.081 20.278 1.00 50.53 116 ASN A N 1
ATOM 894 C CA . ASN A 1 116 ? 21.810 16.247 21.428 1.00 48.93 116 ASN A CA 1
ATOM 895 C C . ASN A 1 116 ? 22.790 16.483 22.573 1.00 51.67 116 ASN A C 1
ATOM 896 O O . ASN A 1 116 ? 22.386 16.723 23.718 1.00 51.01 116 ASN A O 1
ATOM 901 N N . PHE A 1 117 ? 24.093 16.436 22.271 1.00 50.96 117 PHE A N 1
ATOM 902 C CA . PHE A 1 117 ? 25.105 16.767 23.267 1.00 48.38 117 PHE A CA 1
ATOM 903 C C . PHE A 1 117 ? 24.878 18.153 23.863 1.00 48.89 117 PHE A C 1
ATOM 904 O O . PHE A 1 117 ? 24.787 18.294 25.089 1.00 49.68 117 PHE A O 1
ATOM 912 N N . ALA A 1 118 ? 24.784 19.186 23.010 1.00 44.69 118 ALA A N 1
ATOM 913 C CA . ALA A 1 118 ? 24.609 20.554 23.497 1.00 46.49 118 ALA A CA 1
ATOM 914 C C . ALA A 1 118 ? 23.411 20.646 24.423 1.00 51.99 118 ALA A C 1
ATOM 915 O O . ALA A 1 118 ? 23.471 21.274 25.491 1.00 47.71 118 ALA A O 1
ATOM 917 N N . PHE A 1 119 ? 22.310 20.005 24.020 1.00 48.37 119 PHE A N 1
ATOM 918 C CA . PHE A 1 119 ? 21.101 20.017 24.823 1.00 44.75 119 PHE A CA 1
ATOM 919 C C . PHE A 1 119 ? 21.325 19.320 26.159 1.00 50.25 119 PHE A C 1
ATOM 920 O O . PHE A 1 119 ? 20.881 19.808 27.205 1.00 48.20 119 PHE A O 1
ATOM 928 N N . SER A 1 120 ? 21.984 18.158 26.142 1.00 51.75 120 SER A N 1
ATOM 929 C CA . SER A 1 120 ? 22.259 17.459 27.393 1.00 52.95 120 SER A CA 1
ATOM 930 C C . SER A 1 120 ? 23.131 18.307 28.299 1.00 50.62 120 SER A C 1
ATOM 931 O O . SER A 1 120 ? 22.891 18.393 29.507 1.00 56.97 120 SER A O 1
ATOM 934 N N . GLU A 1 121 ? 24.152 18.943 27.735 1.00 53.01 121 GLU A N 1
ATOM 935 C CA . GLU A 1 121 ? 24.995 19.811 28.543 1.00 52.12 121 GLU A CA 1
ATOM 936 C C . GLU A 1 121 ? 24.220 21.010 29.070 1.00 51.74 121 GLU A C 1
ATOM 937 O O . GLU A 1 121 ? 24.387 21.387 30.229 1.00 51.09 121 GLU A O 1
ATOM 943 N N . ALA A 1 122 ? 23.366 21.622 28.244 1.00 48.44 122 ALA A N 1
ATOM 944 C CA . ALA A 1 122 ? 22.717 22.859 28.672 1.00 48.23 122 ALA A CA 1
ATOM 945 C C . ALA A 1 122 ? 21.499 22.627 29.565 1.00 51.32 122 ALA A C 1
ATOM 946 O O . ALA A 1 122 ? 21.238 23.439 30.457 1.00 50.64 122 ALA A O 1
ATOM 948 N N . ILE A 1 123 ? 20.739 21.558 29.348 1.00 48.81 123 ILE A N 1
ATOM 949 C CA . ILE A 1 123 ? 19.430 21.374 29.977 1.00 43.04 123 ILE A CA 1
ATOM 950 C C . ILE A 1 123 ? 19.455 20.242 30.994 1.00 49.20 123 ILE A C 1
ATOM 951 O O . ILE A 1 123 ? 19.175 20.451 32.178 1.00 50.37 123 ILE A O 1
ATOM 956 N N . VAL A 1 124 ? 19.803 19.034 30.552 1.00 50.77 124 VAL A N 1
ATOM 957 C CA . VAL A 1 124 ? 19.434 17.822 31.276 1.00 46.64 124 VAL A CA 1
ATOM 958 C C . VAL A 1 124 ? 20.024 17.822 32.672 1.00 50.73 124 VAL A C 1
ATOM 959 O O . VAL A 1 124 ? 19.338 17.481 33.646 1.00 55.46 124 VAL A O 1
ATOM 963 N N . ARG A 1 125 ? 21.294 18.213 32.806 1.00 51.43 125 ARG A N 1
ATOM 964 C CA . ARG A 1 125 ? 21.898 18.223 34.133 1.00 53.73 125 ARG A CA 1
ATOM 965 C C . ARG A 1 125 ? 21.394 19.377 34.988 1.00 53.88 125 ARG A C 1
ATOM 966 O O . ARG A 1 125 ? 21.430 19.277 36.217 1.00 55.24 125 ARG A O 1
ATOM 974 N N . ALA A 1 126 ? 20.922 20.464 34.370 1.00 53.65 126 ALA A N 1
ATOM 975 C CA . ALA A 1 126 ? 20.318 21.548 35.141 1.00 54.83 126 ALA A CA 1
ATOM 976 C C . ALA A 1 126 ? 18.972 21.127 35.716 1.00 49.77 126 ALA A C 1
ATOM 977 O O . ALA A 1 126 ? 18.634 21.497 36.842 1.00 51.00 126 ALA A O 1
ATOM 979 N N . LEU A 1 127 ? 18.200 20.332 34.967 1.00 51.77 127 LEU A N 1
ATOM 980 C CA . LEU A 1 127 ? 16.906 19.896 35.474 1.00 52.22 127 LEU A CA 1
ATOM 981 C C . LEU A 1 127 ? 17.045 18.949 36.654 1.00 54.64 127 LEU A C 1
ATOM 982 O O . LEU A 1 127 ? 16.247 19.025 37.596 1.00 54.95 127 LEU A O 1
ATOM 987 N N . ALA A 1 128 ? 18.066 18.089 36.640 1.00 55.75 128 ALA A N 1
ATOM 988 C CA . ALA A 1 128 ? 18.115 16.919 37.521 1.00 55.24 128 ALA A CA 1
ATOM 989 C C . ALA A 1 128 ? 17.852 17.229 38.994 1.00 55.84 128 ALA A C 1
ATOM 990 O O . ALA A 1 128 ? 17.017 16.534 39.600 1.00 54.90 128 ALA A O 1
ATOM 992 N N . PRO A 1 129 ? 18.479 18.236 39.621 1.00 51.88 129 PRO A N 1
ATOM 993 C CA . PRO A 1 129 ? 18.264 18.408 41.069 1.00 57.39 129 PRO A CA 1
ATOM 994 C C . PRO A 1 129 ? 16.827 18.720 41.447 1.00 53.59 129 PRO A C 1
ATOM 995 O O . PRO A 1 129 ? 16.412 18.379 42.563 1.00 56.21 129 PRO A O 1
ATOM 999 N N . ILE A 1 130 ? 16.050 19.319 40.551 1.00 52.01 130 ILE A N 1
ATOM 1000 C CA . ILE A 1 130 ? 14.643 19.585 40.826 1.00 46.41 130 ILE A CA 1
ATOM 1001 C C . ILE A 1 130 ? 13.758 18.466 40.316 1.00 52.15 130 ILE A C 1
ATOM 1002 O O . ILE A 1 130 ? 12.794 18.074 40.982 1.00 55.47 130 ILE A O 1
ATOM 1007 N N . MET A 1 131 ? 14.086 17.918 39.150 1.00 45.22 131 MET A N 1
ATOM 1008 C CA . MET A 1 131 ? 13.143 17.049 38.468 1.00 52.96 131 MET A CA 1
ATOM 1009 C C . MET A 1 131 ? 13.238 15.586 38.901 1.00 53.21 131 MET A C 1
ATOM 1010 O O . MET A 1 131 ? 12.214 14.905 38.969 1.00 52.67 131 MET A O 1
ATOM 1015 N N . LEU A 1 132 ? 14.427 15.076 39.204 1.00 52.47 132 LEU A N 1
ATOM 1016 C CA . LEU A 1 132 ? 14.517 13.680 39.629 1.00 47.15 132 LEU A CA 1
ATOM 1017 C C . LEU A 1 132 ? 13.785 13.426 40.941 1.00 54.48 132 LEU A C 1
ATOM 1018 O O . LEU A 1 132 ? 13.051 12.424 41.026 1.00 52.59 132 LEU A O 1
ATOM 1023 N N . PRO A 1 133 ? 13.919 14.256 41.985 1.00 49.97 133 PRO A N 1
ATOM 1024 C CA . PRO A 1 133 ? 13.071 14.044 43.166 1.00 51.12 133 PRO A CA 1
ATOM 1025 C C . PRO A 1 133 ? 11.596 14.158 42.842 1.00 52.56 133 PRO A C 1
ATOM 1026 O O . PRO A 1 133 ? 10.788 13.355 43.319 1.00 54.70 133 PRO A O 1
ATOM 1030 N N . ALA A 1 134 ? 11.217 15.146 42.038 1.00 49.15 134 ALA A N 1
ATOM 1031 C CA . ALA A 1 134 ? 9.822 15.252 41.646 1.00 49.90 134 ALA A CA 1
ATOM 1032 C C . ALA A 1 134 ? 9.339 13.974 40.962 1.00 53.24 134 ALA A C 1
ATOM 1033 O O . ALA A 1 134 ? 8.227 13.505 41.233 1.00 50.74 134 ALA A O 1
ATOM 1035 N N . THR A 1 135 ? 10.147 13.384 40.067 1.00 51.44 135 THR A N 1
ATOM 1036 C CA . THR A 1 135 ? 9.601 12.204 39.409 1.00 55.03 135 THR A CA 1
ATOM 1037 C C . THR A 1 135 ? 9.607 10.995 40.320 1.00 51.31 135 THR A C 1
ATOM 1038 O O . THR A 1 135 ? 8.833 10.060 40.085 1.00 49.02 135 THR A O 1
ATOM 1042 N N . ASN A 1 136 ? 10.440 11.001 41.361 1.00 50.47 136 ASN A N 1
ATOM 1043 C CA . ASN A 1 136 ? 10.406 9.895 42.311 1.00 53.80 136 ASN A CA 1
ATOM 1044 C C . ASN A 1 136 ? 9.085 9.870 43.068 1.00 54.35 136 ASN A C 1
ATOM 1045 O O . ASN A 1 136 ? 8.463 8.812 43.212 1.00 53.75 136 ASN A O 1
ATOM 1050 N N . ALA A 1 137 ? 8.623 11.041 43.509 1.00 51.70 137 ALA A N 1
ATOM 1051 C CA . ALA A 1 137 ? 7.390 11.171 44.271 1.00 51.78 137 ALA A CA 1
ATOM 1052 C C . ALA A 1 137 ? 6.152 10.759 43.495 1.00 51.65 137 ALA A C 1
ATOM 1053 O O . ALA A 1 137 ? 5.075 10.691 44.092 1.00 55.08 137 ALA A O 1
ATOM 1055 N N . GLN A 1 138 ? 6.245 10.511 42.190 1.00 52.52 138 GLN A N 1
ATOM 1056 C CA . GLN A 1 138 ? 5.068 10.087 41.444 1.00 54.24 138 GLN A CA 1
ATOM 1057 C C . GLN A 1 138 ? 5.246 8.709 40.829 1.00 54.27 138 GLN A C 1
ATOM 1058 O O . GLN A 1 138 ? 4.408 8.283 40.021 1.00 54.48 138 GLN A O 1
ATOM 1064 N N . LEU A 1 139 ? 6.293 7.994 41.213 1.00 55.60 139 LEU A N 1
ATOM 1065 C CA . LEU A 1 139 ? 6.495 6.632 40.733 1.00 58.99 139 LEU A CA 1
ATOM 1066 C C . LEU A 1 139 ? 5.682 5.632 41.549 1.00 56.74 139 LEU A C 1
ATOM 1067 O O . LEU A 1 139 ? 5.458 5.816 42.750 1.00 54.24 139 LEU A O 1
ATOM 1072 N N . ASN A 1 140 ? 5.222 4.576 40.870 1.00 59.91 140 ASN A N 1
ATOM 1073 C CA . ASN A 1 140 ? 4.671 3.411 41.551 1.00 57.05 140 ASN A CA 1
ATOM 1074 C C . ASN A 1 140 ? 5.687 2.878 42.557 1.00 55.26 140 ASN A C 1
ATOM 1075 O O . ASN A 1 140 ? 6.896 2.970 42.338 1.00 60.46 140 ASN A O 1
ATOM 1080 N N . PRO A 1 141 ? 5.218 2.286 43.646 1.00 57.52 141 PRO A N 1
ATOM 1081 C CA . PRO A 1 141 ? 6.134 1.865 44.729 1.00 54.78 141 PRO A CA 1
ATOM 1082 C C . PRO A 1 141 ? 7.334 1.014 44.303 1.00 54.35 141 PRO A C 1
ATOM 1083 O O . PRO A 1 141 ? 8.438 1.225 44.821 1.00 57.02 141 PRO A O 1
ATOM 1087 N N . ARG A 1 142 ? 7.169 0.057 43.383 1.00 59.55 142 ARG A N 1
ATOM 1088 C CA . ARG A 1 142 ? 8.317 -0.761 42.980 1.00 58.97 142 ARG A CA 1
ATOM 1089 C C . ARG A 1 142 ? 9.385 0.083 42.277 1.00 58.81 142 ARG A C 1
ATOM 1090 O O . ARG A 1 142 ? 10.586 -0.066 42.548 1.00 55.45 142 ARG A O 1
ATOM 1098 N N . SER A 1 143 ? 8.962 0.975 41.364 1.00 60.31 143 SER A N 1
ATOM 1099 C CA . SER A 1 143 ? 9.896 1.903 40.722 1.00 58.96 143 SER A CA 1
ATOM 1100 C C . SER A 1 143 ? 10.465 2.906 41.715 1.00 58.26 143 SER A C 1
ATOM 1101 O O . SER A 1 143 ? 11.623 3.318 41.574 1.00 57.61 143 SER A O 1
ATOM 1104 N N . GLU A 1 144 ? 9.670 3.316 42.712 1.00 54.15 144 GLU A N 1
ATOM 1105 C CA . GLU A 1 144 ? 10.145 4.300 43.684 1.00 56.85 144 GLU A CA 1
ATOM 1106 C C . GLU A 1 144 ? 11.280 3.737 44.529 1.00 57.04 144 GLU A C 1
ATOM 1107 O O . GLU A 1 144 ? 12.282 4.419 44.764 1.00 57.60 144 GLU A O 1
ATOM 1113 N N . GLU A 1 145 ? 11.134 2.501 45.017 1.00 57.97 145 GLU A N 1
ATOM 1114 C CA . GLU A 1 145 ? 12.230 1.877 45.756 1.00 60.66 145 GLU A CA 1
ATOM 1115 C C . GLU A 1 145 ? 13.502 1.865 44.916 1.00 60.70 145 GLU A C 1
ATOM 1116 O O . GLU A 1 145 ? 14.578 2.276 45.377 1.00 57.06 145 GLU A O 1
ATOM 1122 N N . PHE A 1 146 ? 13.381 1.437 43.654 1.00 59.86 146 PHE A N 1
ATOM 1123 C CA . PHE A 1 146 ? 14.531 1.361 42.762 1.00 58.61 146 PHE A CA 1
ATOM 1124 C C . PHE A 1 146 ? 15.084 2.749 42.436 1.00 56.88 146 PHE A C 1
ATOM 1125 O O . PHE A 1 146 ? 16.302 2.969 42.455 1.00 54.87 146 PHE A O 1
ATOM 1133 N N . PHE A 1 147 ? 14.207 3.687 42.091 1.00 59.88 147 PHE A N 1
ATOM 1134 C CA . PHE A 1 147 ? 14.665 5.002 41.648 1.00 59.25 147 PHE A CA 1
ATOM 1135 C C . PHE A 1 147 ? 15.342 5.759 42.784 1.00 58.45 147 PHE A C 1
ATOM 1136 O O . PHE A 1 147 ? 16.442 6.308 42.622 1.00 55.48 147 PHE A O 1
ATOM 1144 N N . ARG A 1 148 ? 14.700 5.791 43.949 1.00 57.40 148 ARG A N 1
ATOM 1145 C CA . ARG A 1 148 ? 15.271 6.518 45.072 1.00 58.62 148 ARG A CA 1
ATOM 1146 C C . ARG A 1 148 ? 16.639 5.954 45.458 1.00 61.87 148 ARG A C 1
ATOM 1147 O O . ARG A 1 148 ? 17.597 6.717 45.658 1.00 58.22 148 ARG A O 1
ATOM 1155 N N . ARG A 1 149 ? 16.760 4.619 45.522 1.00 60.38 149 ARG A N 1
ATOM 1156 C CA . ARG A 1 149 ? 17.993 3.991 45.999 1.00 59.30 149 ARG A CA 1
ATOM 1157 C C . ARG A 1 149 ? 19.157 4.295 45.072 1.00 58.13 149 ARG A C 1
ATOM 1158 O O . ARG A 1 149 ? 20.230 4.721 45.517 1.00 57.94 149 ARG A O 1
ATOM 1166 N N . THR A 1 150 ? 18.959 4.064 43.770 1.00 55.61 150 THR A N 1
ATOM 1167 C CA . THR A 1 150 ? 20.033 4.258 42.803 1.00 57.92 150 THR A CA 1
ATOM 1168 C C . THR A 1 150 ? 20.390 5.735 42.650 1.00 58.85 150 THR A C 1
ATOM 1169 O O . THR A 1 150 ? 21.576 6.086 42.594 1.00 59.66 150 THR A O 1
ATOM 1173 N N . ARG A 1 151 ? 19.382 6.615 42.583 1.00 56.66 151 ARG A N 1
ATOM 1174 C CA . ARG A 1 151 ? 19.659 8.033 42.371 1.00 54.41 151 ARG A CA 1
ATOM 1175 C C . ARG A 1 151 ? 20.330 8.652 43.586 1.00 57.58 151 ARG A C 1
ATOM 1176 O O . ARG A 1 151 ? 21.272 9.441 43.441 1.00 56.41 151 ARG A O 1
ATOM 1184 N N . GLU A 1 152 ? 19.882 8.293 44.795 1.00 61.01 152 GLU A N 1
ATOM 1185 C CA . GLU A 1 152 ? 20.532 8.819 45.998 1.00 62.32 152 GLU A CA 1
ATOM 1186 C C . GLU A 1 152 ? 21.972 8.325 46.111 1.00 63.96 152 GLU A C 1
ATOM 1187 O O . GLU A 1 152 ? 22.877 9.096 46.451 1.00 63.00 152 GLU A O 1
ATOM 1193 N N . GLU A 1 153 ? 22.206 7.043 45.823 1.00 62.12 153 GLU A N 1
ATOM 1194 C CA . GLU A 1 153 ? 23.567 6.524 45.876 1.00 68.57 153 GLU A CA 1
ATOM 1195 C C . GLU A 1 153 ? 24.464 7.249 44.886 1.00 64.76 153 GLU A C 1
ATOM 1196 O O . GLU A 1 153 ? 25.567 7.687 45.231 1.00 64.61 153 GLU A O 1
ATOM 1202 N N . SER A 1 154 ? 24.007 7.376 43.639 1.00 64.73 154 SER A N 1
ATOM 1203 C CA . SER A 1 154 ? 24.740 8.126 42.625 1.00 65.74 154 SER A CA 1
ATOM 1204 C C . SER A 1 154 ? 24.998 9.571 43.028 1.00 62.92 154 SER A C 1
ATOM 1205 O O . SER A 1 154 ? 25.807 10.240 42.377 1.00 62.46 154 SER A O 1
ATOM 1208 N N . ALA A 1 155 ? 24.327 10.070 44.069 1.00 65.87 155 ALA A N 1
ATOM 1209 C CA . ALA A 1 155 ? 24.548 11.415 44.580 1.00 65.30 155 ALA A CA 1
ATOM 1210 C C . ALA A 1 155 ? 25.305 11.401 45.901 1.00 67.61 155 ALA A C 1
ATOM 1211 O O . ALA A 1 155 ? 25.126 12.297 46.729 1.00 68.17 155 ALA A O 1
ATOM 1213 N N . GLY A 1 156 ? 26.143 10.389 46.122 1.00 70.79 156 GLY A N 1
ATOM 1214 C CA . GLY A 1 156 ? 26.931 10.325 47.346 1.00 64.83 156 GLY A CA 1
ATOM 1215 C C . GLY A 1 156 ? 26.136 10.184 48.621 1.00 63.04 156 GLY A C 1
ATOM 1216 O O . GLY A 1 156 ? 26.671 10.441 49.703 1.00 68.75 156 GLY A O 1
ATOM 1217 N N . GLY A 1 157 ? 24.860 9.803 48.534 1.00 64.72 157 GLY A N 1
ATOM 1218 C CA . GLY A 1 157 ? 24.045 9.526 49.694 1.00 62.76 157 GLY A CA 1
ATOM 1219 C C . GLY A 1 157 ? 23.014 10.589 50.045 1.00 67.10 157 GLY A C 1
ATOM 1220 O O . GLY A 1 157 ? 22.066 10.288 50.791 1.00 63.42 157 GLY A O 1
ATOM 1221 N N . VAL A 1 158 ? 23.156 11.818 49.545 1.00 59.85 158 VAL A N 1
ATOM 1222 C CA . VAL A 1 158 ? 22.233 12.866 49.971 1.00 63.94 158 VAL A CA 1
ATOM 1223 C C . VAL A 1 158 ? 20.819 12.526 49.506 1.00 56.63 158 VAL A C 1
ATOM 1224 O O . VAL A 1 158 ? 20.588 12.195 48.338 1.00 56.89 158 VAL A O 1
ATOM 1228 N N . LYS A 1 159 ? 19.866 12.571 50.430 1.00 56.42 159 LYS A N 1
ATOM 1229 C CA . LYS A 1 159 ? 18.521 12.125 50.106 1.00 58.06 159 LYS A CA 1
ATOM 1230 C C . LYS A 1 159 ? 17.812 13.103 49.175 1.00 58.92 159 LYS A C 1
ATOM 1231 O O . LYS A 1 159 ? 18.161 14.282 49.066 1.00 56.17 159 LYS A O 1
ATOM 1237 N N . LEU A 1 160 ? 16.793 12.585 48.493 1.00 54.14 160 LEU A N 1
ATOM 1238 C CA . LEU A 1 160 ? 16.166 13.347 47.427 1.00 52.10 160 LEU A CA 1
ATOM 1239 C C . LEU A 1 160 ? 15.624 14.674 47.936 1.00 59.49 160 LEU A C 1
ATOM 1240 O O . LEU A 1 160 ? 15.728 15.702 47.250 1.00 60.22 160 LEU A O 1
ATOM 1245 N N . GLU A 1 161 ? 15.064 14.682 49.148 1.00 60.76 161 GLU A N 1
ATOM 1246 C CA . GLU A 1 161 ? 14.369 15.866 49.649 1.00 55.26 161 GLU A CA 1
ATOM 1247 C C . GLU A 1 161 ? 15.319 17.010 49.979 1.00 54.02 161 GLU A C 1
ATOM 1248 O O . GLU A 1 161 ? 14.866 18.154 50.100 1.00 60.33 161 GLU A O 1
ATOM 1254 N N . ASP A 1 162 ? 16.619 16.737 50.099 1.00 55.70 162 ASP A N 1
ATOM 1255 C CA . ASP A 1 162 ? 17.639 17.754 50.340 1.00 58.19 162 ASP A CA 1
ATOM 1256 C C . ASP A 1 162 ? 18.348 18.230 49.062 1.00 50.09 162 ASP A C 1
ATOM 1257 O O . ASP A 1 162 ? 19.249 19.070 49.143 1.00 52.53 162 ASP A O 1
ATOM 1262 N N . TRP A 1 163 ? 17.984 17.703 47.893 1.00 51.08 163 TRP A N 1
ATOM 1263 C CA . TRP A 1 163 ? 18.690 18.066 46.666 1.00 55.77 163 TRP A CA 1
ATOM 1264 C C . TRP A 1 163 ? 18.477 19.539 46.323 1.00 55.61 163 TRP A C 1
ATOM 1265 O O . TRP A 1 163 ? 19.438 20.290 46.121 1.00 59.22 163 TRP A O 1
ATOM 1276 N N . ALA A 1 164 ? 17.213 19.958 46.248 1.00 51.37 164 ALA A N 1
ATOM 1277 C CA . ALA A 1 164 ? 16.845 21.344 45.971 1.00 48.86 164 ALA A CA 1
ATOM 1278 C C . ALA A 1 164 ? 15.503 21.625 46.638 1.00 44.95 164 ALA A C 1
ATOM 1279 O O . ALA A 1 164 ? 14.482 21.814 45.970 1.00 42.99 164 ALA A O 1
ATOM 1281 N N . PRO A 1 165 ? 15.469 21.651 47.974 1.00 49.05 165 PRO A N 1
ATOM 1282 C CA . PRO A 1 165 ? 14.182 21.723 48.671 1.00 50.53 165 PRO A CA 1
ATOM 1283 C C . PRO A 1 165 ? 13.501 23.061 48.443 1.00 50.17 165 PRO A C 1
ATOM 1284 O O . PRO A 1 165 ? 14.170 24.100 48.277 1.00 46.21 165 PRO A O 1
ATOM 1288 N N . PRO A 1 166 ? 12.171 23.089 48.442 1.00 47.94 166 PRO A N 1
ATOM 1289 C CA . PRO A 1 166 ? 11.457 24.350 48.196 1.00 50.99 166 PRO A CA 1
ATOM 1290 C C . PRO A 1 166 ? 11.882 25.448 49.163 1.00 47.65 166 PRO A C 1
ATOM 1291 O O . PRO A 1 166 ? 12.211 25.199 50.323 1.00 49.59 166 PRO A O 1
ATOM 1295 N N . GLY A 1 167 ? 11.900 26.678 48.659 1.00 51.81 167 GLY A N 1
ATOM 1296 C CA . GLY A 1 167 ? 12.320 27.812 49.450 1.00 46.79 167 GLY A CA 1
ATOM 1297 C C . GLY A 1 167 ? 13.786 27.838 49.824 1.00 52.78 167 GLY A C 1
ATOM 1298 O O . GLY A 1 167 ? 14.213 28.782 50.503 1.00 56.61 167 GLY A O 1
ATOM 1299 N N . SER A 1 168 ? 14.574 26.845 49.422 1.00 50.47 168 SER A N 1
ATOM 1300 C CA . SER A 1 168 ? 15.997 26.862 49.729 1.00 52.64 168 SER A CA 1
ATOM 1301 C C . SER A 1 168 ? 16.751 27.740 48.734 1.00 50.55 168 SER A C 1
ATOM 1302 O O . SER A 1 168 ? 16.242 28.107 47.675 1.00 52.85 168 SER A O 1
ATOM 1305 N N . GLU A 1 169 ? 17.991 28.072 49.077 1.00 52.77 169 GLU A N 1
ATOM 1306 C CA . GLU A 1 169 ? 18.836 28.725 48.089 1.00 51.98 169 GLU A CA 1
ATOM 1307 C C . GLU A 1 169 ? 19.296 27.730 47.030 1.00 58.43 169 GLU A C 1
ATOM 1308 O O . GLU A 1 169 ? 19.393 28.086 45.848 1.00 57.85 169 GLU A O 1
ATOM 1314 N N . LYS A 1 170 ? 19.539 26.475 47.419 1.00 58.87 170 LYS A N 1
ATOM 1315 C CA . LYS A 1 170 ? 19.839 25.445 46.428 1.00 52.23 170 LYS A CA 1
ATOM 1316 C C . LYS A 1 170 ? 18.794 25.431 45.324 1.00 51.03 170 LYS A C 1
ATOM 1317 O O . LYS A 1 170 ? 19.130 25.423 44.133 1.00 53.42 170 LYS A O 1
ATOM 1323 N N . ARG A 1 171 ? 17.510 25.405 45.695 1.00 49.17 171 ARG A N 1
ATOM 1324 C CA . ARG A 1 171 ? 16.489 25.323 44.657 1.00 50.99 171 ARG A CA 1
ATOM 1325 C C . ARG A 1 171 ? 16.479 26.571 43.794 1.00 52.30 171 ARG A C 1
ATOM 1326 O O . ARG A 1 171 ? 16.215 26.494 42.592 1.00 52.78 171 ARG A O 1
ATOM 1334 N N . ALA A 1 172 ? 16.774 27.728 44.381 1.00 53.30 172 ALA A N 1
ATOM 1335 C CA . ALA A 1 172 ? 16.776 28.948 43.585 1.00 54.51 172 ALA A CA 1
ATOM 1336 C C . ALA A 1 172 ? 17.948 28.957 42.614 1.00 51.85 172 ALA A C 1
ATOM 1337 O O . ALA A 1 172 ? 17.783 29.319 41.447 1.00 52.63 172 ALA A O 1
ATOM 1339 N N . LYS A 1 173 ? 19.130 28.531 43.067 1.00 50.93 173 LYS A N 1
ATOM 1340 C CA . LYS A 1 173 ? 20.272 28.443 42.168 1.00 55.83 173 LYS A CA 1
ATOM 1341 C C . LYS A 1 173 ? 20.022 27.423 41.062 1.00 57.32 173 LYS A C 1
ATOM 1342 O O . LYS A 1 173 ? 20.401 27.647 39.904 1.00 55.30 173 LYS A O 1
ATOM 1348 N N . ALA A 1 174 ? 19.341 26.322 41.387 1.00 53.89 174 ALA A N 1
ATOM 1349 C CA . ALA A 1 174 ? 19.000 25.336 40.368 1.00 47.07 174 ALA A CA 1
ATOM 1350 C C . ALA A 1 174 ? 18.111 25.939 39.286 1.00 52.00 174 ALA A C 1
ATOM 1351 O O . ALA A 1 174 ? 18.303 25.677 38.093 1.00 50.91 174 ALA A O 1
ATOM 1353 N N . TRP A 1 175 ? 17.093 26.710 39.684 1.00 52.72 175 TRP A N 1
ATOM 1354 C CA . TRP A 1 175 ? 16.223 27.323 38.685 1.00 55.38 175 TRP A CA 1
ATOM 1355 C C . TRP A 1 175 ? 17.008 28.265 37.798 1.00 53.81 175 TRP A C 1
ATOM 1356 O O . TRP A 1 175 ? 16.845 28.261 36.574 1.00 53.50 175 TRP A O 1
ATOM 1367 N N . GLU A 1 176 ? 17.895 29.051 38.402 1.00 49.23 176 GLU A N 1
ATOM 1368 C CA . GLU A 1 176 ? 18.676 30.013 37.650 1.00 56.71 176 GLU A CA 1
ATOM 1369 C C . GLU A 1 176 ? 19.475 29.311 36.568 1.00 57.28 176 GLU A C 1
ATOM 1370 O O . GLU A 1 176 ? 19.522 29.763 35.417 1.00 53.90 176 GLU A O 1
ATOM 1376 N N . LYS A 1 177 ? 20.062 28.169 36.917 1.00 56.71 177 LYS A N 1
ATOM 1377 C CA . LYS A 1 177 ? 20.808 27.386 35.949 1.00 47.38 177 LYS A CA 1
ATOM 1378 C C . LYS A 1 177 ? 19.890 26.801 34.888 1.00 48.70 177 LYS A C 1
ATOM 1379 O O . LYS A 1 177 ? 20.268 26.710 33.710 1.00 48.87 177 LYS A O 1
ATOM 1385 N N . ILE A 1 178 ? 18.671 26.429 35.272 1.00 49.72 178 ILE A N 1
ATOM 1386 C CA . ILE A 1 178 ? 17.740 25.895 34.287 1.00 50.24 178 ILE A CA 1
ATOM 1387 C C . ILE A 1 178 ? 17.308 26.982 33.323 1.00 48.83 178 ILE A C 1
ATOM 1388 O O . ILE A 1 178 ? 17.229 26.757 32.109 1.00 53.95 178 ILE A O 1
ATOM 1393 N N . ARG A 1 179 ? 17.000 28.169 33.843 1.00 51.65 179 ARG A N 1
ATOM 1394 C CA . ARG A 1 179 ? 16.558 29.254 32.975 1.00 53.06 179 ARG A CA 1
ATOM 1395 C C . ARG A 1 179 ? 17.660 29.655 32.011 1.00 49.12 179 ARG A C 1
ATOM 1396 O O . ARG A 1 179 ? 17.407 29.856 30.820 1.00 52.54 179 ARG A O 1
ATOM 1404 N N . ALA A 1 180 ? 18.897 29.747 32.495 1.00 48.33 180 ALA A N 1
ATOM 1405 C CA . ALA A 1 180 ? 19.997 30.088 31.603 1.00 44.18 180 ALA A CA 1
ATOM 1406 C C . ALA A 1 180 ? 20.188 29.015 30.526 1.00 53.04 180 ALA A C 1
ATOM 1407 O O . ALA A 1 180 ? 20.482 29.336 29.357 1.00 49.91 180 ALA A O 1
ATOM 1409 N N . GLY A 1 181 ? 19.966 27.748 30.882 1.00 51.18 181 GLY A N 1
ATOM 1410 C CA . GLY A 1 181 ? 20.038 26.690 29.887 1.00 52.87 181 GLY A CA 1
ATOM 1411 C C . GLY A 1 181 ? 19.054 26.897 28.752 1.00 53.13 181 GLY A C 1
ATOM 1412 O O . GLY A 1 181 ? 19.417 26.842 27.576 1.00 52.32 181 GLY A O 1
ATOM 1413 N N . PHE A 1 182 ? 17.790 27.141 29.085 1.00 50.38 182 PHE A N 1
ATOM 1414 C CA . PHE A 1 182 ? 16.843 27.412 28.015 1.00 49.45 182 PHE A CA 1
ATOM 1415 C C . PHE A 1 182 ? 17.131 28.735 27.309 1.00 49.41 182 PHE A C 1
ATOM 1416 O O . PHE A 1 182 ? 16.748 28.892 26.152 1.00 48.37 182 PHE A O 1
ATOM 1424 N N . GLY A 1 183 ? 17.807 29.675 27.971 1.00 52.13 183 GLY A N 1
ATOM 1425 C CA . GLY A 1 183 ? 18.154 30.924 27.322 1.00 51.33 183 GLY A CA 1
ATOM 1426 C C . GLY A 1 183 ? 19.166 30.733 26.216 1.00 53.70 183 GLY A C 1
ATOM 1427 O O . GLY A 1 183 ? 19.183 31.491 25.242 1.00 56.66 183 GLY A O 1
ATOM 1428 N N . GLN A 1 184 ? 20.018 29.723 26.344 1.00 53.12 184 GLN A N 1
ATOM 1429 C CA . GLN A 1 184 ? 20.913 29.401 25.252 1.00 50.63 184 GLN A CA 1
ATOM 1430 C C . GLN A 1 184 ? 20.149 28.780 24.098 1.00 52.51 184 GLN A C 1
ATOM 1431 O O . GLN A 1 184 ? 20.466 29.029 22.929 1.00 52.54 184 GLN A O 1
ATOM 1437 N N . ILE A 1 185 ? 19.140 27.963 24.392 1.00 50.37 185 ILE A N 1
ATOM 1438 C CA . ILE A 1 185 ? 18.373 27.409 23.287 1.00 50.54 185 ILE A CA 1
ATOM 1439 C C . ILE A 1 185 ? 17.683 28.537 22.538 1.00 54.33 185 ILE A C 1
ATOM 1440 O O . ILE A 1 185 ? 17.736 28.602 21.302 1.00 52.38 185 ILE A O 1
ATOM 1445 N N . ALA A 1 186 ? 17.083 29.474 23.279 1.00 45.77 186 ALA A N 1
ATOM 1446 C CA . ALA A 1 186 ? 16.406 30.599 22.651 1.00 53.72 186 ALA A CA 1
ATOM 1447 C C . ALA A 1 186 ? 17.358 31.376 21.756 1.00 52.11 186 ALA A C 1
ATOM 1448 O O . ALA A 1 186 ? 17.018 31.690 20.611 1.00 55.59 186 ALA A O 1
ATOM 1450 N N . LYS A 1 187 ? 18.573 31.649 22.242 1.00 51.55 187 LYS A N 1
ATOM 1451 C CA . LYS A 1 187 ? 19.552 32.347 21.418 1.00 54.11 187 LYS A CA 1
ATOM 1452 C C . LYS A 1 187 ? 19.937 31.518 20.190 1.00 55.85 187 LYS A C 1
ATOM 1453 O O . LYS A 1 187 ? 20.054 32.063 19.087 1.00 57.59 187 LYS A O 1
ATOM 1459 N N . TRP A 1 188 ? 20.080 30.191 20.339 1.00 52.82 188 TRP A N 1
ATOM 1460 C CA . TRP A 1 188 ? 20.323 29.356 19.160 1.00 54.25 188 TRP A CA 1
ATOM 1461 C C . TRP A 1 188 ? 19.225 29.522 18.116 1.00 52.28 188 TRP A C 1
ATOM 1462 O O . TRP A 1 188 ? 19.505 29.540 16.913 1.00 49.21 188 TRP A O 1
ATOM 1473 N N . LEU A 1 189 ? 17.967 29.614 18.563 1.00 51.94 189 LEU A N 1
ATOM 1474 C CA . LEU A 1 189 ? 16.811 29.648 17.680 1.00 52.82 189 LEU A CA 1
ATOM 1475 C C . LEU A 1 189 ? 16.601 30.999 17.022 1.00 57.38 189 LEU A C 1
ATOM 1476 O O . LEU A 1 189 ? 15.757 31.089 16.124 1.00 51.90 189 LEU A O 1
ATOM 1481 N N . SER A 1 190 ? 17.338 32.034 17.458 1.00 54.29 190 SER A N 1
ATOM 1482 C CA . SER A 1 190 ? 17.273 33.372 16.888 1.00 58.57 190 SER A CA 1
ATOM 1483 C C . SER A 1 190 ? 18.657 33.891 16.493 1.00 58.33 190 SER A C 1
ATOM 1484 O O . SER A 1 190 ? 18.849 35.106 16.366 1.00 54.27 190 SER A O 1
ATOM 1487 N N . ALA A 1 191 ? 19.619 32.986 16.281 1.00 58.49 191 ALA A N 1
ATOM 1488 C CA . ALA A 1 191 ? 21.013 33.364 16.068 1.00 55.18 191 ALA A CA 1
ATOM 1489 C C . ALA A 1 191 ? 21.252 34.130 14.773 1.00 56.35 191 ALA A C 1
ATOM 1490 O O . ALA A 1 191 ? 22.275 34.813 14.663 1.00 55.15 191 ALA A O 1
ATOM 1492 N N . ASP A 1 192 ? 20.380 33.988 13.773 1.00 56.59 192 ASP A N 1
ATOM 1493 C CA . ASP A 1 192 ? 20.505 34.734 12.527 1.00 56.67 192 ASP A CA 1
ATOM 1494 C C . ASP A 1 192 ? 19.589 35.956 12.489 1.00 58.63 192 ASP A C 1
ATOM 1495 O O . ASP A 1 192 ? 19.336 36.493 11.408 1.00 63.11 192 ASP A O 1
ATOM 1500 N N . GLY A 1 193 ? 19.072 36.388 13.642 1.00 55.18 193 GLY A N 1
ATOM 1501 C CA . GLY A 1 193 ? 18.132 37.485 13.718 1.00 55.17 193 GLY A CA 1
ATOM 1502 C C . GLY A 1 193 ? 16.680 37.086 13.563 1.00 58.73 193 GLY A C 1
ATOM 1503 O O . GLY A 1 193 ? 15.799 37.838 13.988 1.00 61.78 193 GLY A O 1
ATOM 1504 N N . ASN A 1 194 ? 16.411 35.922 12.974 1.00 52.98 194 ASN A N 1
ATOM 1505 C CA . ASN A 1 194 ? 15.058 35.430 12.742 1.00 52.70 194 ASN A CA 1
ATOM 1506 C C . ASN A 1 194 ? 14.663 34.513 13.900 1.00 59.74 194 ASN A C 1
ATOM 1507 O O . ASN A 1 194 ? 15.222 33.423 14.049 1.00 56.89 194 ASN A O 1
ATOM 1512 N N . ASP A 1 195 ? 13.692 34.934 14.708 1.00 58.73 195 ASP A N 1
ATOM 1513 C CA . ASP A 1 195 ? 13.325 34.196 15.921 1.00 56.86 195 ASP A CA 1
ATOM 1514 C C . ASP A 1 195 ? 12.363 33.061 15.571 1.00 59.76 195 ASP A C 1
ATOM 1515 O O . ASP A 1 195 ? 11.162 33.281 15.373 1.00 59.09 195 ASP A O 1
ATOM 1520 N N . LYS A 1 196 ? 12.885 31.833 15.520 1.00 59.04 196 LYS A N 1
ATOM 1521 C CA . LYS A 1 196 ? 12.104 30.661 15.152 1.00 54.24 196 LYS A CA 1
ATOM 1522 C C . LYS A 1 196 ? 11.563 29.940 16.380 1.00 64.58 196 LYS A C 1
ATOM 1523 O O . LYS A 1 196 ? 12.024 30.128 17.520 1.00 60.27 196 LYS A O 1
ATOM 1529 N N . LEU A 1 197 ? 10.580 29.082 16.124 1.00 55.61 197 LEU A N 1
ATOM 1530 C CA . LEU A 1 197 ? 10.174 28.095 17.103 1.00 56.15 197 LEU A CA 1
ATOM 1531 C C . LEU A 1 197 ? 10.688 26.707 16.771 1.00 55.74 197 LEU A C 1
ATOM 1532 O O . LEU A 1 197 ? 10.862 25.892 17.683 1.00 58.13 197 LEU A O 1
ATOM 1537 N N . LEU A 1 198 ? 10.946 26.429 15.503 1.00 52.49 198 LEU A N 1
ATOM 1538 C CA . LEU A 1 198 ? 11.516 25.171 15.075 1.00 48.40 198 LEU A CA 1
ATOM 1539 C C . LEU A 1 198 ? 12.921 25.400 14.546 1.00 56.53 198 LEU A C 1
ATOM 1540 O O . LEU A 1 198 ? 13.212 26.428 13.917 1.00 56.63 198 LEU A O 1
ATOM 1545 N N . PHE A 1 199 ? 13.783 24.409 14.770 1.00 53.56 199 PHE A N 1
ATOM 1546 C CA . PHE A 1 199 ? 15.189 24.559 14.402 1.00 56.19 199 PHE A CA 1
ATOM 1547 C C . PHE A 1 199 ? 15.388 24.754 12.899 1.00 58.41 199 PHE A C 1
ATOM 1548 O O . PHE A 1 199 ? 16.208 25.587 12.490 1.00 55.53 199 PHE A O 1
ATOM 1556 N N . LEU A 1 200 ? 14.677 23.978 12.060 1.00 56.95 200 LEU A N 1
ATOM 1557 C CA . LEU A 1 200 ? 14.797 24.108 10.608 1.00 59.68 200 LEU A CA 1
ATOM 1558 C C . LEU A 1 200 ? 13.941 25.225 10.034 1.00 60.30 200 LEU A C 1
ATOM 1559 O O . LEU A 1 200 ? 13.887 25.358 8.807 1.00 63.69 200 LEU A O 1
ATOM 1564 N N . GLY A 1 201 ? 13.270 26.008 10.877 1.00 59.62 201 GLY A N 1
ATOM 1565 C CA . GLY A 1 201 ? 12.432 27.104 10.427 1.00 56.93 201 GLY A CA 1
ATOM 1566 C C . GLY A 1 201 ? 10.958 26.756 10.370 1.00 60.80 201 GLY A C 1
ATOM 1567 O O . GLY A 1 201 ? 10.202 27.012 11.310 1.00 59.80 201 GLY A O 1
ATOM 1568 N N . ASP A 1 202 ? 10.546 26.157 9.257 1.00 60.97 202 ASP A N 1
ATOM 1569 C CA . ASP A 1 202 ? 9.149 25.849 9.005 1.00 69.33 202 ASP A CA 1
ATOM 1570 C C . ASP A 1 202 ? 8.794 24.378 9.203 1.00 72.00 202 ASP A C 1
ATOM 1571 O O . ASP A 1 202 ? 7.618 24.072 9.414 1.00 77.23 202 ASP A O 1
ATOM 1576 N N . LYS A 1 203 ? 9.766 23.469 9.155 1.00 63.43 203 LYS A N 1
ATOM 1577 C CA . LYS A 1 203 ? 9.514 22.041 9.272 1.00 59.31 203 LYS A CA 1
ATOM 1578 C C . LYS A 1 203 ? 9.920 21.524 10.652 1.00 64.09 203 LYS A C 1
ATOM 1579 O O . LYS A 1 203 ? 10.922 21.959 11.223 1.00 65.05 203 LYS A O 1
ATOM 1585 N N . VAL A 1 204 ? 9.134 20.583 11.177 1.00 61.13 204 VAL A N 1
ATOM 1586 C CA . VAL A 1 204 ? 9.462 19.910 12.428 1.00 58.60 204 VAL A CA 1
ATOM 1587 C C . VAL A 1 204 ? 10.648 18.975 12.228 1.00 59.06 204 VAL A C 1
ATOM 1588 O O . VAL A 1 204 ? 10.763 18.289 11.205 1.00 61.26 204 VAL A O 1
ATOM 1592 N N . SER A 1 205 ? 11.536 18.940 13.213 1.00 57.97 205 SER A N 1
ATOM 1593 C CA . SER A 1 205 ? 12.693 18.062 13.200 1.00 56.77 205 SER A CA 1
ATOM 1594 C C . SER A 1 205 ? 12.771 17.354 14.542 1.00 54.04 205 SER A C 1
ATOM 1595 O O . SER A 1 205 ? 12.072 17.716 15.495 1.00 53.70 205 SER A O 1
ATOM 1598 N N . TYR A 1 206 ? 13.645 16.345 14.629 1.00 52.48 206 TYR A N 1
ATOM 1599 C CA . TYR A 1 206 ? 13.802 15.658 15.914 1.00 55.58 206 TYR A CA 1
ATOM 1600 C C . TYR A 1 206 ? 14.330 16.595 16.988 1.00 51.33 206 TYR A C 1
ATOM 1601 O O . TYR A 1 206 ? 14.106 16.340 18.175 1.00 54.30 206 TYR A O 1
ATOM 1610 N N . ALA A 1 207 ? 14.991 17.695 16.602 1.00 54.34 207 ALA A N 1
ATOM 1611 C CA . ALA A 1 207 ? 15.522 18.614 17.610 1.00 54.64 207 ALA A CA 1
ATOM 1612 C C . ALA A 1 207 ? 14.395 19.327 18.346 1.00 49.19 207 ALA A C 1
ATOM 1613 O O . ALA A 1 207 ? 14.485 19.560 19.557 1.00 50.37 207 ALA A O 1
ATOM 1615 N N . ASP A 1 208 ? 13.333 19.676 17.620 1.00 49.68 208 ASP A N 1
ATOM 1616 C CA . ASP A 1 208 ? 12.126 20.218 18.223 1.00 49.96 208 ASP A CA 1
ATOM 1617 C C . ASP A 1 208 ? 11.480 19.198 19.138 1.00 50.26 208 ASP A C 1
ATOM 1618 O O . ASP A 1 208 ? 11.009 19.540 20.228 1.00 48.82 208 ASP A O 1
ATOM 1623 N N . ILE A 1 209 ? 11.416 17.946 18.685 1.00 52.73 209 ILE A N 1
ATOM 1624 C CA . ILE A 1 209 ? 10.796 16.894 19.476 1.00 51.96 209 ILE A CA 1
ATOM 1625 C C . ILE A 1 209 ? 11.571 16.703 20.762 1.00 49.14 209 ILE A C 1
ATOM 1626 O O . ILE A 1 209 ? 10.988 16.498 21.833 1.00 48.46 209 ILE A O 1
ATOM 1631 N N . THR A 1 210 ? 12.901 16.826 20.683 1.00 49.45 210 THR A N 1
ATOM 1632 C CA . THR A 1 210 ? 13.738 16.686 21.873 1.00 49.54 210 THR A CA 1
ATOM 1633 C C . THR A 1 210 ? 13.336 17.685 22.948 1.00 53.76 210 THR A C 1
ATOM 1634 O O . THR A 1 210 ? 13.246 17.342 24.134 1.00 55.93 210 THR A O 1
ATOM 1638 N N . ILE A 1 211 ? 13.082 18.928 22.552 1.00 53.33 211 ILE A N 1
ATOM 1639 C CA . ILE A 1 211 ? 12.790 19.965 23.531 1.00 55.65 211 ILE A CA 1
ATOM 1640 C C . ILE A 1 211 ? 11.435 19.712 24.182 1.00 50.66 211 ILE A C 1
ATOM 1641 O O . ILE A 1 211 ? 11.307 19.727 25.410 1.00 54.04 211 ILE A O 1
ATOM 1646 N N . VAL A 1 212 ? 10.409 19.438 23.378 1.00 53.68 212 VAL A N 1
ATOM 1647 C CA . VAL A 1 212 ? 9.087 19.263 23.972 1.00 54.99 212 VAL A CA 1
ATOM 1648 C C . VAL A 1 212 ? 9.047 17.984 24.797 1.00 51.86 212 VAL A C 1
ATOM 1649 O O . VAL A 1 212 ? 8.270 17.877 25.753 1.00 52.76 212 VAL A O 1
ATOM 1653 N N . GLY A 1 213 ? 9.884 17.003 24.459 1.00 55.68 213 GLY A N 1
ATOM 1654 C CA . GLY A 1 213 ? 9.996 15.836 25.314 1.00 54.45 213 GLY A CA 1
ATOM 1655 C C . GLY A 1 213 ? 10.346 16.217 26.739 1.00 53.90 213 GLY A C 1
ATOM 1656 O O . GLY A 1 213 ? 9.663 15.825 27.695 1.00 50.31 213 GLY A O 1
ATOM 1657 N N . TRP A 1 214 ? 11.405 17.008 26.901 1.00 45.62 214 TRP A N 1
ATOM 1658 C CA . TRP A 1 214 ? 11.839 17.317 28.250 1.00 48.14 214 TRP A CA 1
ATOM 1659 C C . TRP A 1 214 ? 10.928 18.354 28.890 1.00 50.87 214 TRP A C 1
ATOM 1660 O O . TRP A 1 214 ? 10.709 18.306 30.104 1.00 52.35 214 TRP A O 1
ATOM 1671 N N . VAL A 1 215 ? 10.358 19.263 28.095 1.00 49.94 215 VAL A N 1
ATOM 1672 C CA . VAL A 1 215 ? 9.504 20.295 28.670 1.00 51.91 215 VAL A CA 1
ATOM 1673 C C . VAL A 1 215 ? 8.194 19.692 29.151 1.00 52.37 215 VAL A C 1
ATOM 1674 O O . VAL A 1 215 ? 7.701 20.044 30.229 1.00 53.99 215 VAL A O 1
ATOM 1678 N N . ILE A 1 216 ? 7.627 18.750 28.390 1.00 50.63 216 ILE A N 1
ATOM 1679 C CA . ILE A 1 216 ? 6.369 18.136 28.820 1.00 55.17 216 ILE A CA 1
ATOM 1680 C C . ILE A 1 216 ? 6.582 17.336 30.100 1.00 55.73 216 ILE A C 1
ATOM 1681 O O . ILE A 1 216 ? 5.675 17.226 30.937 1.00 56.71 216 ILE A O 1
ATOM 1686 N N . TRP A 1 217 ? 7.790 16.797 30.288 1.00 56.25 217 TRP A N 1
ATOM 1687 C CA . TRP A 1 217 ? 8.156 16.160 31.550 1.00 52.38 217 TRP A CA 1
ATOM 1688 C C . TRP A 1 217 ? 8.059 17.149 32.697 1.00 52.86 217 TRP A C 1
ATOM 1689 O O . TRP A 1 217 ? 7.503 16.845 33.760 1.00 53.72 217 TRP A O 1
ATOM 1700 N N . VAL A 1 218 ? 8.619 18.343 32.503 1.00 57.76 218 VAL A N 1
ATOM 1701 C CA . VAL A 1 218 ? 8.566 19.364 33.544 1.00 53.50 218 VAL A CA 1
ATOM 1702 C C . VAL A 1 218 ? 7.128 19.760 33.810 1.00 51.91 218 VAL A C 1
ATOM 1703 O O . VAL A 1 218 ? 6.720 19.945 34.964 1.00 51.44 218 VAL A O 1
ATOM 1707 N N . LYS A 1 219 ? 6.333 19.886 32.743 1.00 51.49 219 LYS A N 1
ATOM 1708 C CA . LYS A 1 219 ? 4.964 20.356 32.900 1.00 55.36 219 LYS A CA 1
ATOM 1709 C C . LYS A 1 219 ? 4.120 19.318 33.610 1.00 55.12 219 LYS A C 1
ATOM 1710 O O . LYS A 1 219 ? 3.369 19.648 34.535 1.00 57.80 219 LYS A O 1
ATOM 1716 N N . ARG A 1 220 ? 4.241 18.052 33.209 1.00 56.84 220 ARG A N 1
ATOM 1717 C CA . ARG A 1 220 ? 3.353 17.049 33.781 1.00 53.05 220 ARG A CA 1
ATOM 1718 C C . ARG A 1 220 ? 3.785 16.662 35.188 1.00 56.58 220 ARG A C 1
ATOM 1719 O O . ARG A 1 220 ? 2.933 16.508 36.074 1.00 56.85 220 ARG A O 1
ATOM 1727 N N . VAL A 1 221 ? 5.094 16.568 35.434 1.00 56.09 221 VAL A N 1
ATOM 1728 C CA . VAL A 1 221 ? 5.571 16.091 36.728 1.00 51.33 221 VAL A CA 1
ATOM 1729 C C . VAL A 1 221 ? 5.477 17.181 37.784 1.00 54.13 221 VAL A C 1
ATOM 1730 O O . VAL A 1 221 ? 4.965 16.943 38.881 1.00 63.56 221 VAL A O 1
ATOM 1734 N N . LEU A 1 222 ? 5.972 18.385 37.494 1.00 56.36 222 LEU A N 1
ATOM 1735 C CA . LEU A 1 222 ? 5.781 19.477 38.446 1.00 55.27 222 LEU A CA 1
ATOM 1736 C C . LEU A 1 222 ? 4.316 19.893 38.537 1.00 57.85 222 LEU A C 1
ATOM 1737 O O . LEU A 1 222 ? 3.874 20.374 39.589 1.00 61.19 222 LEU A O 1
ATOM 1742 N N . GLY A 1 223 ? 3.548 19.707 37.465 1.00 57.45 223 GLY A N 1
ATOM 1743 C CA . GLY A 1 223 ? 2.130 19.981 37.491 1.00 58.21 223 GLY A CA 1
ATOM 1744 C C . GLY A 1 223 ? 1.749 21.231 36.723 1.00 60.31 223 GLY A C 1
ATOM 1745 O O . GLY A 1 223 ? 2.325 22.308 36.909 1.00 56.24 223 GLY A O 1
ATOM 1746 N N . PRO A 1 224 ? 0.754 21.101 35.839 1.00 60.46 224 PRO A N 1
ATOM 1747 C CA . PRO A 1 224 ? 0.335 22.255 35.022 1.00 60.01 224 PRO A CA 1
ATOM 1748 C C . PRO A 1 224 ? -0.051 23.489 35.827 1.00 63.98 224 PRO A C 1
ATOM 1749 O O . PRO A 1 224 ? 0.025 24.606 35.297 1.00 66.24 224 PRO A O 1
ATOM 1753 N N . ASP A 1 225 ? -0.469 23.337 37.084 1.00 66.54 225 ASP A N 1
ATOM 1754 C CA . ASP A 1 225 ? -0.920 24.472 37.880 1.00 64.45 225 ASP A CA 1
ATOM 1755 C C . ASP A 1 225 ? 0.049 24.826 38.989 1.00 64.61 225 ASP A C 1
ATOM 1756 O O . ASP A 1 225 ? -0.270 25.669 39.836 1.00 68.73 225 ASP A O 1
ATOM 1761 N N . SER A 1 226 ? 1.220 24.206 39.012 1.00 64.15 226 SER A N 1
ATOM 1762 C CA . SER A 1 226 ? 2.248 24.622 39.950 1.00 61.53 226 SER A CA 1
ATOM 1763 C C . SER A 1 226 ? 2.699 26.039 39.628 1.00 60.13 226 SER A C 1
ATOM 1764 O O . SER A 1 226 ? 2.663 26.478 38.474 1.00 60.51 226 SER A O 1
ATOM 1767 N N . ALA A 1 227 ? 3.136 26.751 40.666 1.00 61.19 227 ALA A N 1
ATOM 1768 C CA . ALA A 1 227 ? 3.657 28.096 40.463 1.00 56.39 227 ALA A CA 1
ATOM 1769 C C . ALA A 1 227 ? 4.908 28.066 39.605 1.00 58.54 227 ALA A C 1
ATOM 1770 O O . ALA A 1 227 ? 5.084 28.908 38.717 1.00 59.24 227 ALA A O 1
ATOM 1772 N N . GLU A 1 228 ? 5.787 27.094 39.851 1.00 62.31 228 GLU A N 1
ATOM 1773 C CA . GLU A 1 228 ? 7.012 26.997 39.065 1.00 61.50 228 GLU A CA 1
ATOM 1774 C C . GLU A 1 228 ? 6.701 26.801 37.587 1.00 56.86 228 GLU A C 1
ATOM 1775 O O . GLU A 1 228 ? 7.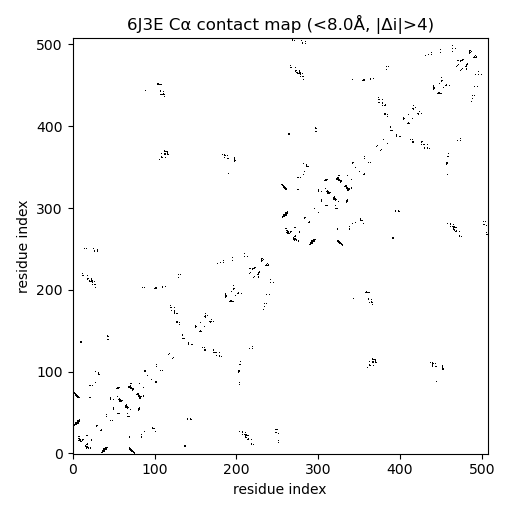321 27.435 36.728 1.00 57.79 228 GLU A O 1
ATOM 1781 N N . TRP A 1 229 ? 5.700 25.981 37.268 1.00 54.18 229 TRP A N 1
ATOM 1782 C CA . TRP A 1 229 ? 5.405 25.768 35.856 1.00 59.26 229 TRP A CA 1
ATOM 1783 C C . TRP A 1 229 ? 4.738 26.987 35.235 1.00 64.05 229 TRP A C 1
ATOM 1784 O O . TRP A 1 229 ? 5.048 27.358 34.088 1.00 61.47 229 TRP A O 1
ATOM 1795 N N . LYS A 1 230 ? 3.786 27.597 35.950 1.00 63.07 230 LYS A N 1
ATOM 1796 C CA . LYS A 1 230 ? 3.157 28.785 35.390 1.00 66.39 230 LYS A CA 1
ATOM 1797 C C . LYS A 1 230 ? 4.187 29.885 35.152 1.00 58.55 230 LYS A C 1
ATOM 1798 O O . LYS A 1 230 ? 4.056 30.657 34.193 1.00 64.57 230 LYS A O 1
ATOM 1804 N N . ASP A 1 231 ? 5.248 29.920 35.962 1.00 55.41 231 ASP A N 1
ATOM 1805 C CA . ASP A 1 231 ? 6.366 30.819 35.693 1.00 57.73 231 ASP A CA 1
ATOM 1806 C C . ASP A 1 231 ? 7.148 30.376 34.463 1.00 65.83 231 ASP A C 1
ATOM 1807 O O . ASP A 1 231 ? 7.573 31.211 33.652 1.00 62.07 231 ASP A O 1
ATOM 1812 N N . PHE A 1 232 ? 7.347 29.061 34.314 1.00 64.35 232 PHE A N 1
ATOM 1813 C CA . PHE A 1 232 ? 8.115 28.539 33.189 1.00 60.97 232 PHE A CA 1
ATOM 1814 C C . PHE A 1 232 ? 7.529 28.990 31.864 1.00 59.74 232 PHE A C 1
ATOM 1815 O O . PHE A 1 232 ? 8.272 29.258 30.912 1.00 56.19 232 PHE A O 1
ATOM 1823 N N . GLU A 1 233 ? 6.201 29.064 31.764 1.00 62.00 233 GLU A N 1
ATOM 1824 C CA . GLU A 1 233 ? 5.668 29.390 30.450 1.00 58.36 233 GLU A CA 1
ATOM 1825 C C . GLU A 1 233 ? 5.746 30.874 30.123 1.00 59.46 233 GLU A C 1
ATOM 1826 O O . GLU A 1 233 ? 5.359 31.259 29.014 1.00 63.88 233 GLU A O 1
ATOM 1832 N N . THR A 1 234 ? 6.243 31.715 31.031 1.00 58.30 234 THR A N 1
ATOM 1833 C CA . THR A 1 234 ? 6.529 33.096 30.668 1.00 54.92 234 THR A CA 1
ATOM 1834 C C . THR A 1 234 ? 7.955 33.288 30.181 1.00 59.54 234 THR A C 1
ATOM 1835 O O . THR A 1 234 ? 8.295 34.381 29.719 1.00 59.73 234 THR A O 1
ATOM 1839 N N . TRP A 1 235 ? 8.802 32.272 30.297 1.00 57.60 235 TRP A N 1
ATOM 1840 C CA . TRP A 1 235 ? 10.199 32.445 29.930 1.00 59.32 235 TRP A CA 1
ATOM 1841 C C . TRP A 1 235 ? 10.332 32.714 28.437 1.00 60.41 235 TRP A C 1
ATOM 1842 O O . TRP A 1 235 ? 9.621 32.123 27.614 1.00 55.31 235 TRP A O 1
ATOM 1853 N N . ASP A 1 236 ? 11.281 33.586 28.093 1.00 55.86 236 ASP A N 1
ATOM 1854 C CA . ASP A 1 236 ? 11.625 33.859 26.701 1.00 57.57 236 ASP A CA 1
ATOM 1855 C C . ASP A 1 236 ? 10.379 34.186 25.894 1.00 58.96 236 ASP A C 1
ATOM 1856 O O . ASP A 1 236 ? 10.099 33.565 24.864 1.00 56.24 236 ASP A O 1
ATOM 1861 N N . ASP A 1 237 ? 9.605 35.152 26.399 1.00 59.48 237 ASP A N 1
ATOM 1862 C CA . ASP A 1 237 ? 8.402 35.610 25.712 1.00 65.31 237 ASP A CA 1
ATOM 1863 C C . ASP A 1 237 ? 7.489 34.427 25.409 1.00 60.41 237 ASP A C 1
ATOM 1864 O O . ASP A 1 237 ? 6.886 34.330 24.339 1.00 64.72 237 ASP A O 1
ATOM 1869 N N . GLY A 1 238 ? 7.426 33.496 26.363 1.00 62.08 238 GLY A N 1
ATOM 1870 C CA . GLY A 1 238 ? 6.619 32.299 26.276 1.00 55.20 238 GLY A CA 1
ATOM 1871 C C . GLY A 1 238 ? 7.079 31.268 25.276 1.00 56.16 238 GLY A C 1
ATOM 1872 O O . GLY A 1 238 ? 6.296 30.365 24.948 1.00 57.80 238 GLY A O 1
ATOM 1873 N N . LYS A 1 239 ? 8.330 31.349 24.800 1.00 51.89 239 LYS A N 1
ATOM 1874 C CA . LYS A 1 239 ? 8.748 30.506 23.677 1.00 55.22 239 LYS A CA 1
ATOM 1875 C C . LYS A 1 239 ? 8.473 29.029 23.933 1.00 53.27 239 LYS A C 1
ATOM 1876 O O . LYS A 1 239 ? 8.063 28.297 23.022 1.00 58.69 239 LYS A O 1
ATOM 1882 N N . TRP A 1 240 ? 8.689 28.568 25.163 1.00 48.48 240 TRP A N 1
ATOM 1883 C CA . TRP A 1 240 ? 8.564 27.140 25.417 1.00 53.02 240 TRP A CA 1
ATOM 1884 C C . TRP A 1 240 ? 7.109 26.717 25.489 1.00 56.28 240 TRP A C 1
ATOM 1885 O O . TRP A 1 240 ? 6.750 25.628 25.018 1.00 54.92 240 TRP A O 1
ATOM 1896 N N . ALA A 1 241 ? 6.258 27.581 26.049 1.00 58.67 241 ALA A N 1
ATOM 1897 C CA . ALA A 1 241 ? 4.827 27.317 26.030 1.00 56.01 241 ALA A CA 1
ATOM 1898 C C . ALA A 1 241 ? 4.338 27.173 24.603 1.00 55.34 241 ALA A C 1
ATOM 1899 O O . ALA A 1 241 ? 3.548 26.270 24.294 1.00 60.48 241 ALA A O 1
ATOM 1901 N N . LYS A 1 242 ? 4.848 28.015 23.706 1.00 51.06 242 LYS A N 1
ATOM 1902 C CA . LYS A 1 242 ? 4.398 27.983 22.320 1.00 56.63 242 LYS A CA 1
ATOM 1903 C C . LYS A 1 242 ? 4.789 26.680 21.630 1.00 59.76 242 LYS A C 1
ATOM 1904 O O . LYS A 1 242 ? 3.985 26.094 20.890 1.00 61.05 242 LYS A O 1
ATOM 1910 N N . GLN A 1 243 ? 6.000 26.182 21.877 1.00 56.44 243 GLN A N 1
ATOM 1911 C CA . GLN A 1 243 ? 6.343 24.881 21.317 1.00 56.58 243 GLN A CA 1
ATOM 1912 C C . GLN A 1 243 ? 5.417 23.798 21.833 1.00 60.05 243 GLN A C 1
ATOM 1913 O O . GLN A 1 243 ? 4.999 22.920 21.070 1.00 60.52 243 GLN A O 1
ATOM 1919 N N . LEU A 1 244 ? 5.091 23.836 23.128 1.00 58.98 244 LEU A N 1
ATOM 1920 C CA . LEU A 1 244 ? 4.147 22.868 23.665 1.00 58.32 244 LEU A CA 1
ATOM 1921 C C . LEU A 1 244 ? 2.832 22.931 22.904 1.00 59.74 244 LEU A C 1
ATOM 1922 O O . LEU A 1 244 ? 2.292 21.900 22.488 1.00 63.07 244 LEU A O 1
ATOM 1927 N N . ALA A 1 245 ? 2.330 24.146 22.668 1.00 56.19 245 ALA A N 1
ATOM 1928 C CA . ALA A 1 245 ? 1.057 24.291 21.968 1.00 57.93 245 ALA A CA 1
ATOM 1929 C C . ALA A 1 245 ? 1.140 23.735 20.555 1.00 58.26 245 ALA A C 1
ATOM 1930 O O . ALA A 1 245 ? 0.231 23.030 20.097 1.00 60.14 245 ALA A O 1
ATOM 1932 N N . LEU A 1 246 ? 2.236 24.028 19.856 1.00 55.43 246 LEU A N 1
ATOM 1933 C CA . LEU A 1 246 ? 2.404 23.545 18.494 1.00 55.33 246 LEU A CA 1
ATOM 1934 C C . LEU A 1 246 ? 2.315 22.030 18.405 1.00 60.42 246 LEU A C 1
ATOM 1935 O O . LEU A 1 246 ? 1.874 21.491 17.380 1.00 59.74 246 LEU A O 1
ATOM 1940 N N . PHE A 1 247 ? 2.737 21.330 19.455 1.00 61.50 247 PHE A N 1
ATOM 1941 C CA . PHE A 1 247 ? 2.779 19.878 19.467 1.00 63.16 247 PHE A CA 1
ATOM 1942 C C . PHE A 1 247 ? 1.585 19.257 20.164 1.00 63.51 247 PHE A C 1
ATOM 1943 O O . PHE A 1 247 ? 1.469 18.027 20.174 1.00 64.43 247 PHE A O 1
ATOM 1951 N N . GLU A 1 248 ? 0.699 20.074 20.742 1.00 60.74 248 GLU A N 1
ATOM 1952 C CA . GLU A 1 248 ? -0.370 19.540 21.580 1.00 65.96 248 GLU A CA 1
ATOM 1953 C C . GLU A 1 248 ? -1.134 18.415 20.890 1.00 63.05 248 GLU A C 1
ATOM 1954 O O . GLU A 1 248 ? -1.407 17.378 21.502 1.00 62.67 248 GLU A O 1
ATOM 1960 N N . LYS A 1 249 ? -1.455 18.587 19.603 1.00 63.18 249 LYS A N 1
ATOM 1961 C CA . LYS A 1 249 ? -2.151 17.557 18.839 1.00 62.13 249 LYS A CA 1
ATOM 1962 C C . LYS A 1 249 ? -1.381 16.238 18.795 1.00 70.35 249 LYS A C 1
ATOM 1963 O O . LYS A 1 249 ? -1.929 15.224 18.340 1.00 64.97 249 LYS A O 1
ATOM 1969 N N . TYR A 1 250 ? -0.135 16.224 19.262 1.00 65.56 250 TYR A N 1
ATOM 1970 C CA . TYR A 1 250 ? 0.635 15.001 19.381 1.00 59.46 250 TYR A CA 1
ATOM 1971 C C . TYR A 1 250 ? 0.946 14.634 20.827 1.00 64.60 250 TYR A C 1
ATOM 1972 O O . TYR A 1 250 ? 1.570 13.595 21.062 1.00 62.42 250 TYR A O 1
ATOM 1981 N N . GLU A 1 251 ? 0.533 15.459 21.798 1.00 63.77 251 GLU A N 1
ATOM 1982 C CA . GLU A 1 251 ? 0.720 15.168 23.221 1.00 57.18 251 GLU A CA 1
ATOM 1983 C C . GLU A 1 251 ? -0.417 14.261 23.694 1.00 63.36 251 GLU A C 1
ATOM 1984 O O . GLU A 1 251 ? -1.351 14.681 24.381 1.00 65.85 251 GLU A O 1
ATOM 1990 N N . VAL A 1 252 ? -0.343 12.991 23.289 1.00 64.85 252 VAL A N 1
ATOM 1991 C CA . VAL A 1 252 ? -1.445 12.054 23.521 1.00 66.01 252 VAL A CA 1
ATOM 1992 C C . VAL A 1 252 ? -0.891 10.661 23.802 1.00 66.44 252 VAL A C 1
ATOM 1993 O O . VAL A 1 252 ? 0.115 10.244 23.222 1.00 69.57 252 VAL A O 1
ATOM 1997 N N . VAL A 1 253 ? -1.556 9.943 24.703 1.00 71.60 253 VAL A N 1
ATOM 1998 C CA . VAL A 1 253 ? -1.342 8.510 24.887 1.00 71.20 253 VAL A CA 1
ATOM 1999 C C . VAL A 1 253 ? -2.474 7.785 24.157 1.00 73.33 253 VAL A C 1
ATOM 2000 O O . VAL A 1 253 ? -3.624 7.839 24.617 1.00 77.36 253 VAL A O 1
ATOM 2004 N N . PRO A 1 254 ? -2.201 7.114 23.040 1.00 74.60 254 PRO A N 1
ATOM 2005 C CA . PRO A 1 254 ? -3.271 6.791 22.087 1.00 78.23 254 PRO A CA 1
ATOM 2006 C C . PRO A 1 254 ? -4.358 5.818 22.517 1.00 83.06 254 PRO A C 1
ATOM 2007 O O . PRO A 1 254 ? -5.067 5.335 21.626 1.00 90.67 254 PRO A O 1
ATOM 2011 N N . ASP A 1 255 ? -4.507 5.498 23.808 1.00 79.07 255 ASP A N 1
ATOM 2012 C CA . ASP A 1 255 ? -5.755 4.897 24.278 1.00 84.53 255 ASP A CA 1
ATOM 2013 C C . ASP A 1 255 ? -5.875 3.420 23.879 1.00 84.94 255 ASP A C 1
ATOM 2014 O O . ASP A 1 255 ? -5.787 3.079 22.695 1.00 78.05 255 ASP A O 1
ATOM 2019 N N . ALA A 1 256 ? -6.066 2.527 24.850 1.00 87.26 256 ALA A N 1
ATOM 2020 C CA . ALA A 1 256 ? -6.337 1.114 24.537 1.00 90.48 256 ALA A CA 1
ATOM 2021 C C . ALA A 1 256 ? -6.986 0.394 25.712 1.00 89.57 256 ALA A C 1
ATOM 2022 O O . ALA A 1 256 ? -8.116 0.701 26.094 1.00 86.79 256 ALA A O 1
ATOM 2024 N N . ASN B 1 3 ? 38.605 48.247 -2.966 1.00 73.37 3 ASN B N 1
ATOM 2025 C CA . ASN B 1 3 ? 39.027 48.230 -1.569 1.00 78.45 3 ASN B CA 1
ATOM 2026 C C . ASN B 1 3 ? 38.390 47.031 -0.860 1.00 79.99 3 ASN B C 1
ATOM 2027 O O . ASN B 1 3 ? 37.168 46.966 -0.674 1.00 78.59 3 ASN B O 1
ATOM 2032 N N . VAL B 1 4 ? 39.241 46.093 -0.449 1.00 71.54 4 VAL B N 1
ATOM 2033 C CA . VAL B 1 4 ? 38.820 44.766 -0.017 1.00 68.83 4 VAL B CA 1
ATOM 2034 C C . VAL B 1 4 ? 38.534 44.701 1.483 1.00 69.68 4 VAL B C 1
ATOM 2035 O O . VAL B 1 4 ? 38.703 45.692 2.210 1.00 61.89 4 VAL B O 1
ATOM 2039 N N . ILE B 1 5 ? 38.103 43.517 1.947 1.00 69.03 5 ILE B N 1
ATOM 2040 C CA . ILE B 1 5 ? 37.819 43.304 3.368 1.00 65.08 5 ILE B CA 1
ATOM 2041 C C . ILE B 1 5 ? 39.087 43.503 4.184 1.00 60.51 5 ILE B C 1
ATOM 2042 O O . ILE B 1 5 ? 40.169 43.034 3.802 1.00 58.16 5 ILE B O 1
ATOM 2047 N N . GLN B 1 6 ? 38.952 44.206 5.316 1.00 58.26 6 GLN B N 1
ATOM 2048 C CA . GLN B 1 6 ? 40.013 44.324 6.316 1.00 61.60 6 GLN B CA 1
ATOM 2049 C C . GLN B 1 6 ? 39.838 43.218 7.360 1.00 60.40 6 GLN B C 1
ATOM 2050 O O . GLN B 1 6 ? 38.797 43.150 8.023 1.00 58.67 6 GLN B O 1
ATOM 2056 N N . PHE B 1 7 ? 40.848 42.355 7.502 1.00 54.73 7 PHE B N 1
ATOM 2057 C CA . PHE B 1 7 ? 40.792 41.167 8.356 1.00 52.40 7 PHE B CA 1
ATOM 2058 C C . PHE B 1 7 ? 41.871 41.280 9.419 1.00 52.69 7 PHE B C 1
ATOM 2059 O O . PHE B 1 7 ? 43.055 41.376 9.088 1.00 53.89 7 PHE B O 1
ATOM 2067 N N . TYR B 1 8 ? 41.469 41.251 10.689 1.00 53.29 8 TYR B N 1
ATOM 2068 C CA . TYR B 1 8 ? 42.382 41.513 11.795 1.00 53.36 8 TYR B CA 1
ATOM 2069 C C . TYR B 1 8 ? 42.828 40.214 12.464 1.00 51.43 8 TYR B C 1
ATOM 2070 O O . TYR B 1 8 ? 42.029 39.294 12.671 1.00 56.37 8 TYR B O 1
ATOM 2079 N N . ASP B 1 9 ? 44.116 40.145 12.792 1.00 48.73 9 ASP B N 1
ATOM 2080 C CA . ASP B 1 9 ? 44.738 38.897 13.205 1.00 52.78 9 ASP B CA 1
ATOM 2081 C C . ASP B 1 9 ? 45.919 39.224 14.112 1.00 49.24 9 ASP B C 1
ATOM 2082 O O . ASP B 1 9 ? 46.483 40.319 14.065 1.00 48.33 9 ASP B O 1
ATOM 2087 N N . ILE B 1 10 ? 46.291 38.247 14.929 1.00 50.00 10 ILE B N 1
ATOM 2088 C CA . ILE B 1 10 ? 47.377 38.372 15.896 1.00 52.83 10 ILE B CA 1
ATOM 2089 C C . ILE B 1 10 ? 48.587 37.619 15.356 1.00 53.70 10 ILE B C 1
ATOM 2090 O O . ILE B 1 10 ? 48.488 36.405 15.118 1.00 53.90 10 ILE B O 1
ATOM 2095 N N . PRO B 1 11 ? 49.733 38.269 15.173 1.00 54.03 11 PRO B N 1
ATOM 2096 C CA . PRO B 1 11 ? 50.931 37.528 14.766 1.00 54.37 11 PRO B CA 1
ATOM 2097 C C . PRO B 1 11 ? 51.397 36.559 15.851 1.00 56.43 11 PRO B C 1
ATOM 2098 O O . PRO B 1 11 ? 51.157 36.746 17.050 1.00 53.99 11 PRO B O 1
ATOM 2102 N N . GLY B 1 12 ? 52.049 35.490 15.398 1.00 54.05 12 GLY B N 1
ATOM 2103 C CA . GLY B 1 12 ? 52.733 34.558 16.271 1.00 51.65 12 GLY B CA 1
ATOM 2104 C C . GLY B 1 12 ? 53.949 34.019 15.547 1.00 56.79 12 GLY B C 1
ATOM 2105 O O . GLY B 1 12 ? 54.094 34.175 14.329 1.00 56.71 12 GLY B O 1
ATOM 2106 N N . ASN B 1 13 ? 54.818 33.358 16.304 1.00 52.56 13 ASN B N 1
ATOM 2107 C CA . ASN B 1 13 ? 56.055 32.827 15.755 1.00 54.74 13 ASN B CA 1
ATOM 2108 C C . ASN B 1 13 ? 56.008 31.336 15.467 1.00 57.42 13 ASN B C 1
ATOM 2109 O O . ASN B 1 13 ? 57.048 30.765 15.127 1.00 61.88 13 ASN B O 1
ATOM 2114 N N . ALA B 1 14 ? 54.848 30.684 15.619 1.00 54.27 14 ALA B N 1
ATOM 2115 C CA . ALA B 1 14 ? 54.773 29.244 15.359 1.00 55.39 14 ALA B CA 1
ATOM 2116 C C . ALA B 1 14 ? 55.153 28.915 13.929 1.00 59.11 14 ALA B C 1
ATOM 2117 O O . ALA B 1 14 ? 55.684 27.834 13.651 1.00 59.57 14 ALA B O 1
ATOM 2119 N N . THR B 1 15 ? 54.863 29.818 13.010 1.00 58.94 15 THR B N 1
ATOM 2120 C CA . THR B 1 15 ? 55.031 29.563 11.596 1.00 57.95 15 THR B CA 1
ATOM 2121 C C . THR B 1 15 ? 55.631 30.798 10.954 1.00 67.79 15 THR B C 1
ATOM 2122 O O . THR B 1 15 ? 55.599 31.892 11.536 1.00 65.41 15 THR B O 1
ATOM 2126 N N . PRO B 1 16 ? 56.232 30.644 9.772 1.00 64.84 16 PRO B N 1
ATOM 2127 C CA . PRO B 1 16 ? 56.637 31.829 9.005 1.00 59.71 16 PRO B CA 1
ATOM 2128 C C . PRO B 1 16 ? 55.492 32.775 8.685 1.00 59.11 16 PRO B C 1
ATOM 2129 O O . PRO B 1 16 ? 55.671 33.995 8.788 1.00 60.73 16 PRO B O 1
ATOM 2133 N N . ASP B 1 17 ? 54.320 32.269 8.302 1.00 58.44 17 ASP B N 1
ATOM 2134 C CA . ASP B 1 17 ? 53.255 33.170 7.871 1.00 52.42 17 ASP B CA 1
ATOM 2135 C C . ASP B 1 17 ? 52.535 33.856 9.018 1.00 58.66 17 ASP B C 1
ATOM 2136 O O . ASP B 1 17 ? 51.586 34.598 8.746 1.00 60.40 17 ASP B O 1
ATOM 2141 N N . LYS B 1 18 ? 52.908 33.580 10.273 1.00 57.88 18 LYS B N 1
ATOM 2142 C CA . LYS B 1 18 ? 52.460 34.274 11.481 1.00 57.16 18 LYS B CA 1
ATOM 2143 C C . LYS B 1 18 ? 51.030 33.937 11.934 1.00 57.24 18 LYS B C 1
ATOM 2144 O O . LYS B 1 18 ? 50.619 34.409 13.006 1.00 58.18 18 LYS B O 1
ATOM 2150 N N . ALA B 1 19 ? 50.273 33.117 11.199 1.00 55.22 19 ALA B N 1
ATOM 2151 C CA . ALA B 1 19 ? 48.878 32.838 11.546 1.00 55.21 19 ALA B CA 1
ATOM 2152 C C . ALA B 1 19 ? 48.764 31.579 12.406 1.00 53.21 19 ALA B C 1
ATOM 2153 O O . ALA B 1 19 ? 49.090 30.477 11.949 1.00 54.74 19 ALA B O 1
ATOM 2155 N N . TRP B 1 20 ? 48.238 31.738 13.626 1.00 43.36 20 TRP B N 1
ATOM 2156 C CA . TRP B 1 20 ? 48.125 30.630 14.568 1.00 47.22 20 TRP B CA 1
ATOM 2157 C C . TRP B 1 20 ? 46.740 30.532 15.220 1.00 48.68 20 TRP B C 1
ATOM 2158 O O . TRP B 1 20 ? 46.327 29.442 15.617 1.00 51.61 20 TRP B O 1
ATOM 2169 N N . SER B 1 21 ? 46.014 31.637 15.374 1.00 51.35 21 SER B N 1
ATOM 2170 C CA . SER B 1 21 ? 44.878 31.609 16.297 1.00 48.61 21 SER B CA 1
ATOM 2171 C C . SER B 1 21 ? 43.717 30.789 15.732 1.00 51.07 21 SER B C 1
ATOM 2172 O O . SER B 1 21 ? 43.354 30.935 14.554 1.00 47.55 21 SER B O 1
ATOM 2175 N N . PRO B 1 22 ? 43.084 29.949 16.559 1.00 52.30 22 PRO B N 1
ATOM 2176 C CA . PRO B 1 22 ? 41.903 29.219 16.078 1.00 49.21 22 PRO B CA 1
ATOM 2177 C C . PRO B 1 22 ? 40.734 30.138 15.824 1.00 51.72 22 PRO B C 1
ATOM 2178 O O . PRO B 1 22 ? 39.944 29.897 14.902 1.00 51.41 22 PRO B O 1
ATOM 2182 N N . ASN B 1 23 ? 40.612 31.198 16.622 1.00 50.65 23 ASN B N 1
ATOM 2183 C CA . ASN B 1 23 ? 39.505 32.124 16.460 1.00 51.69 23 ASN B CA 1
ATOM 2184 C C . ASN B 1 23 ? 39.543 32.772 15.083 1.00 48.38 23 ASN B C 1
ATOM 2185 O O . ASN B 1 23 ? 38.554 32.748 14.344 1.00 51.62 23 ASN B O 1
ATOM 2190 N N . THR B 1 24 ? 40.701 33.306 14.701 1.00 48.22 24 THR B N 1
ATOM 2191 C CA . THR B 1 24 ? 40.833 33.951 13.399 1.00 51.48 24 THR B CA 1
ATOM 2192 C C . THR B 1 24 ? 40.900 32.926 12.262 1.00 51.22 24 THR B C 1
ATOM 2193 O O . THR B 1 24 ? 40.351 33.164 11.178 1.00 50.36 24 THR B O 1
ATOM 2197 N N . TRP B 1 25 ? 41.532 31.768 12.496 1.00 48.25 25 TRP B N 1
ATOM 2198 C CA . TRP B 1 25 ? 41.629 30.760 11.438 1.00 50.25 25 TRP B CA 1
ATOM 2199 C C . TRP B 1 25 ? 40.266 30.279 10.965 1.00 46.98 25 TRP B C 1
ATOM 2200 O O . TRP B 1 25 ? 40.114 29.937 9.793 1.00 49.78 25 TRP B O 1
ATOM 2211 N N . LYS B 1 26 ? 39.261 30.249 11.839 1.00 49.51 26 LYS B N 1
ATOM 2212 C CA . LYS B 1 26 ? 37.914 29.949 11.359 1.00 51.90 26 LYS B CA 1
ATOM 2213 C C . LYS B 1 26 ? 37.509 30.934 10.271 1.00 49.99 26 LYS B C 1
ATOM 2214 O O . LYS B 1 26 ? 37.047 30.540 9.197 1.00 51.64 26 LYS B O 1
ATOM 2220 N N . THR B 1 27 ? 37.729 32.224 10.514 1.00 48.67 27 THR B N 1
ATOM 2221 C CA . THR B 1 27 ? 37.332 33.222 9.535 1.00 50.91 27 THR B CA 1
ATOM 2222 C C . THR B 1 27 ? 38.265 33.212 8.320 1.00 54.39 27 THR B C 1
ATOM 2223 O O . THR B 1 27 ? 37.815 33.385 7.182 1.00 52.50 27 THR B O 1
ATOM 2227 N N . ARG B 1 28 ? 39.564 32.985 8.538 1.00 53.76 28 ARG B N 1
ATOM 2228 C CA . ARG B 1 28 ? 40.499 32.915 7.422 1.00 56.27 28 ARG B CA 1
ATOM 2229 C C . ARG B 1 28 ? 40.135 31.770 6.481 1.00 57.63 28 ARG B C 1
ATOM 2230 O O . ARG B 1 28 ? 40.020 31.963 5.262 1.00 51.69 28 ARG B O 1
ATOM 2238 N N . TYR B 1 29 ? 39.946 30.569 7.037 1.00 50.56 29 TYR B N 1
ATOM 2239 C CA . TYR B 1 29 ? 39.325 29.492 6.278 1.00 51.06 29 TYR B CA 1
ATOM 2240 C C . TYR B 1 29 ? 38.044 29.963 5.590 1.00 53.91 29 TYR B C 1
ATOM 2241 O O . TYR B 1 29 ? 37.811 29.665 4.412 1.00 56.39 29 TYR B O 1
ATOM 2250 N N . THR B 1 30 ? 37.192 30.696 6.314 1.00 50.78 30 THR B N 1
ATOM 2251 C CA . THR B 1 30 ? 35.893 31.046 5.748 1.00 50.88 30 THR B CA 1
ATOM 2252 C C . THR B 1 30 ? 36.043 32.001 4.577 1.00 52.72 30 THR B C 1
ATOM 2253 O O . THR B 1 30 ? 35.402 31.808 3.540 1.00 56.73 30 THR B O 1
ATOM 2257 N N . LEU B 1 31 ? 36.882 33.035 4.718 1.00 55.21 31 LEU B N 1
ATOM 2258 C CA . LEU B 1 31 ? 37.105 33.956 3.604 1.00 53.13 31 LEU B CA 1
ATOM 2259 C C . LEU B 1 31 ? 37.751 33.234 2.429 1.00 58.73 31 LEU B C 1
ATOM 2260 O O . LEU B 1 31 ? 37.284 33.348 1.290 1.00 59.28 31 LEU B O 1
ATOM 2265 N N . ASN B 1 32 ? 38.802 32.449 2.698 1.00 57.24 32 ASN B N 1
ATOM 2266 C CA . ASN B 1 32 ? 39.477 31.695 1.645 1.00 48.52 32 ASN B CA 1
ATOM 2267 C C . ASN B 1 32 ? 38.495 30.781 0.912 1.00 58.48 32 ASN B C 1
ATOM 2268 O O . ASN B 1 32 ? 38.329 30.877 -0.305 1.00 57.61 32 ASN B O 1
ATOM 2273 N N . PHE B 1 33 ? 37.807 29.902 1.645 1.00 61.28 33 PHE B N 1
ATOM 2274 C CA . PHE B 1 33 ? 36.842 29.002 1.010 1.00 58.67 33 PHE B CA 1
ATOM 2275 C C . PHE B 1 33 ? 35.774 29.748 0.208 1.00 59.01 33 PHE B C 1
ATOM 2276 O O . PHE B 1 33 ? 35.290 29.224 -0.803 1.00 62.49 33 PHE B O 1
ATOM 2284 N N . LYS B 1 34 ? 35.362 30.940 0.647 1.00 55.24 34 LYS B N 1
ATOM 2285 C CA . LYS B 1 34 ? 34.373 31.696 -0.112 1.00 56.21 34 LYS B CA 1
ATOM 2286 C C . LYS B 1 34 ? 34.979 32.418 -1.314 1.00 59.87 34 LYS B C 1
ATOM 2287 O O . LYS B 1 34 ? 34.228 32.962 -2.133 1.00 53.17 34 LYS B O 1
ATOM 2293 N N . GLY B 1 35 ? 36.308 32.449 -1.425 1.00 57.48 35 GLY B N 1
ATOM 2294 C CA . GLY B 1 35 ? 36.967 33.220 -2.460 1.00 57.48 35 GLY B CA 1
ATOM 2295 C C . GLY B 1 35 ? 36.873 34.720 -2.299 1.00 61.37 35 GLY B C 1
ATOM 2296 O O . GLY B 1 35 ? 37.138 35.460 -3.250 1.00 61.70 35 GLY B O 1
ATOM 2297 N N . ILE B 1 36 ? 36.498 35.202 -1.127 1.00 57.91 36 ILE B N 1
ATOM 2298 C CA . ILE B 1 36 ? 36.362 36.645 -0.948 1.00 60.66 36 ILE B CA 1
ATOM 2299 C C . ILE B 1 36 ? 37.745 37.235 -0.687 1.00 62.70 36 ILE B C 1
ATOM 2300 O O . ILE B 1 36 ? 38.510 36.674 0.110 1.00 62.18 36 ILE B O 1
ATOM 2305 N N . PRO B 1 37 ? 38.124 38.309 -1.371 1.00 64.37 37 PRO B N 1
ATOM 2306 C CA . PRO B 1 37 ? 39.441 38.905 -1.137 1.00 64.26 37 PRO B CA 1
ATOM 2307 C C . PRO B 1 37 ? 39.457 39.750 0.123 1.00 64.38 37 PRO B C 1
ATOM 2308 O O . PRO B 1 37 ? 38.469 40.396 0.491 1.00 68.90 37 PRO B O 1
ATOM 2312 N N . TYR B 1 38 ? 40.615 39.757 0.775 1.00 55.68 38 TYR B N 1
ATOM 2313 C CA . TYR B 1 38 ? 40.761 40.508 2.009 1.00 59.48 38 TYR B CA 1
ATOM 2314 C C . TYR B 1 38 ? 42.226 40.859 2.200 1.00 51.51 38 TYR B C 1
ATOM 2315 O O . TYR B 1 38 ? 43.118 40.230 1.631 1.00 50.13 38 TYR B O 1
ATOM 2324 N N . LYS B 1 39 ? 42.448 41.856 3.036 1.00 53.14 39 LYS B N 1
ATOM 2325 C CA . LYS B 1 39 ? 43.762 42.279 3.489 1.00 55.21 39 LYS B CA 1
ATOM 2326 C C . LYS B 1 39 ? 43.898 41.938 4.978 1.00 61.67 39 LYS B C 1
ATOM 2327 O O . LYS B 1 39 ? 42.935 42.074 5.742 1.00 56.39 39 LYS B O 1
ATOM 2333 N N . THR B 1 40 ? 45.072 41.458 5.395 1.00 61.83 40 THR B N 1
ATOM 2334 C CA . THR B 1 40 ? 45.288 41.128 6.804 1.00 58.74 40 THR B CA 1
ATOM 2335 C C . THR B 1 40 ? 45.944 42.299 7.531 1.00 56.78 40 THR B C 1
ATOM 2336 O O . THR B 1 40 ? 46.912 42.887 7.039 1.00 56.61 40 THR B O 1
ATOM 2340 N N . ILE B 1 41 ? 45.402 42.642 8.696 1.00 58.83 41 ILE B N 1
ATOM 2341 C CA . ILE B 1 41 ? 45.957 43.671 9.572 1.00 53.57 41 ILE B CA 1
ATOM 2342 C C . ILE B 1 41 ? 46.384 43.005 10.875 1.00 51.13 41 ILE B C 1
ATOM 2343 O O . ILE B 1 41 ? 45.556 42.403 11.570 1.00 52.43 41 ILE B O 1
ATOM 2348 N N . TRP B 1 42 ? 47.673 43.102 11.197 1.00 49.77 42 TRP B N 1
ATOM 2349 C CA . TRP B 1 42 ? 48.287 42.357 12.293 1.00 48.62 42 TRP B CA 1
ATOM 2350 C C . TRP B 1 42 ? 48.370 43.204 13.568 1.00 53.61 42 TRP B C 1
ATOM 2351 O O . TRP B 1 42 ? 49.122 44.182 13.615 1.00 54.99 42 TRP B O 1
ATOM 2362 N N . VAL B 1 43 ? 47.659 42.781 14.625 1.00 51.74 43 VAL B N 1
ATOM 2363 C CA . VAL B 1 43 ? 47.604 43.509 15.890 1.00 54.36 43 VAL B CA 1
ATOM 2364 C C . VAL B 1 43 ? 47.934 42.594 17.073 1.00 57.67 43 VAL B C 1
ATOM 2365 O O . VAL B 1 43 ? 47.633 41.394 17.070 1.00 55.68 43 VAL B O 1
ATOM 2369 N N . GLU B 1 44 ? 48.547 43.178 18.106 1.00 57.21 44 GLU B N 1
ATOM 2370 C CA . GLU B 1 44 ? 48.940 42.411 19.280 1.00 52.96 44 GLU B CA 1
ATOM 2371 C C . GLU B 1 44 ? 47.752 42.254 20.218 1.00 56.65 44 GLU B C 1
ATOM 2372 O O . GLU B 1 44 ? 46.827 43.076 20.218 1.00 54.25 44 GLU B O 1
ATOM 2378 N N . TYR B 1 45 ? 47.771 41.168 21.005 1.00 50.34 45 TYR B N 1
ATOM 2379 C CA . TYR B 1 45 ? 46.687 40.903 21.953 1.00 51.56 45 TYR B CA 1
ATOM 2380 C C . TYR B 1 45 ? 46.242 42.145 22.717 1.00 54.46 45 TYR B C 1
ATOM 2381 O O . TYR B 1 45 ? 45.045 42.457 22.668 1.00 55.13 45 TYR B O 1
ATOM 2390 N N . PRO B 1 46 ? 47.124 42.927 23.360 1.00 51.07 46 PRO B N 1
ATOM 2391 C CA . PRO B 1 46 ? 46.656 44.130 24.068 1.00 58.36 46 PRO B CA 1
ATOM 2392 C C . PRO B 1 46 ? 46.187 45.264 23.146 1.00 55.68 46 PRO B C 1
ATOM 2393 O O . PRO B 1 46 ? 45.599 46.244 23.633 1.00 60.55 46 PRO B O 1
ATOM 2397 N N . ASP B 1 47 ? 46.417 45.172 21.845 1.00 55.98 47 ASP B N 1
ATOM 2398 C CA . ASP B 1 47 ? 45.914 46.186 20.927 1.00 57.57 47 ASP B CA 1
ATOM 2399 C C . ASP B 1 47 ? 44.472 45.951 20.532 1.00 58.34 47 ASP B C 1
ATOM 2400 O O . ASP B 1 47 ? 43.867 46.836 19.915 1.00 60.99 47 ASP B O 1
ATOM 2405 N N . ILE B 1 48 ? 43.926 44.769 20.826 1.00 60.69 48 ILE B N 1
ATOM 2406 C CA . ILE B 1 48 ? 42.689 44.346 20.173 1.00 61.04 48 ILE B CA 1
ATOM 2407 C C . ILE B 1 48 ? 41.550 45.280 20.555 1.00 58.62 48 ILE B C 1
ATOM 2408 O O . ILE B 1 48 ? 40.805 45.770 19.693 1.00 58.43 48 ILE B O 1
ATOM 2413 N N . ALA B 1 49 ? 41.431 45.573 21.849 1.00 56.10 49 ALA B N 1
ATOM 2414 C CA . ALA B 1 49 ? 40.386 46.474 22.318 1.00 60.72 49 ALA B CA 1
ATOM 2415 C C . ALA B 1 49 ? 40.557 47.859 21.707 1.00 62.44 49 ALA B C 1
ATOM 2416 O O . ALA B 1 49 ? 39.591 48.472 21.232 1.00 59.92 49 ALA B O 1
ATOM 2418 N N . SER B 1 50 ? 41.790 48.348 21.679 1.00 57.21 50 SER B N 1
ATOM 2419 C CA . SER B 1 50 ? 42.041 49.686 21.171 1.00 59.92 50 SER B CA 1
ATOM 2420 C C . SER B 1 50 ? 41.706 49.786 19.682 1.00 64.87 50 SER B C 1
ATOM 2421 O O . SER B 1 50 ? 41.056 50.747 19.252 1.00 67.45 50 SER B O 1
ATOM 2424 N N . VAL B 1 51 ? 42.089 48.783 18.881 1.00 61.98 51 VAL B N 1
ATOM 2425 C CA . VAL B 1 51 ? 41.721 48.809 17.464 1.00 61.13 51 VAL B CA 1
ATOM 2426 C C . VAL B 1 51 ? 40.210 48.732 17.307 1.00 64.44 51 VAL B C 1
ATOM 2427 O O . VAL B 1 51 ? 39.618 49.428 16.470 1.00 68.71 51 VAL B O 1
ATOM 2431 N N . CYS B 1 52 ? 39.561 47.886 18.108 1.00 64.51 52 CYS B N 1
ATOM 2432 C CA . CYS B 1 52 ? 38.119 47.691 17.982 1.00 63.99 52 CYS B CA 1
ATOM 2433 C C . CYS B 1 52 ? 37.352 48.984 18.217 1.00 66.31 52 CYS B C 1
ATOM 2434 O O . CYS B 1 52 ? 36.363 49.258 17.527 1.00 66.73 52 CYS B O 1
ATOM 2437 N N . LYS B 1 53 ? 37.776 49.787 19.196 1.00 65.16 53 LYS B N 1
ATOM 2438 C CA . LYS B 1 53 ? 37.101 51.061 19.393 1.00 65.40 53 LYS B CA 1
ATOM 2439 C C . LYS B 1 53 ? 37.354 51.996 18.219 1.00 64.80 53 LYS B C 1
ATOM 2440 O O . LYS B 1 53 ? 36.452 52.736 17.813 1.00 62.96 53 LYS B O 1
ATOM 2446 N N . GLU B 1 54 ? 38.540 51.915 17.614 1.00 64.56 54 GLU B N 1
ATOM 2447 C CA . GLU B 1 54 ? 38.878 52.803 16.506 1.00 66.55 54 GLU B CA 1
ATOM 2448 C C . GLU B 1 54 ? 37.990 52.559 15.283 1.00 72.86 54 GLU B C 1
ATOM 2449 O O . GLU B 1 54 ? 37.587 53.512 14.605 1.00 73.74 54 GLU B O 1
ATOM 2455 N N . ILE B 1 55 ? 37.658 51.295 14.993 1.00 67.77 55 ILE B N 1
ATOM 2456 C CA . ILE B 1 55 ? 36.939 50.951 13.772 1.00 63.49 55 ILE B CA 1
ATOM 2457 C C . ILE B 1 55 ? 35.463 50.635 14.010 1.00 66.56 55 ILE B C 1
ATOM 2458 O O . ILE B 1 55 ? 34.759 50.260 13.056 1.00 63.22 55 ILE B O 1
ATOM 2463 N N . GLY B 1 56 ? 34.971 50.758 15.244 1.00 65.55 56 GLY B N 1
ATOM 2464 C CA . GLY B 1 56 ? 33.570 50.490 15.515 1.00 59.30 56 GLY B CA 1
ATOM 2465 C C . GLY B 1 56 ? 33.174 49.025 15.578 1.00 69.57 56 GLY B C 1
ATOM 2466 O O . GLY B 1 56 ? 32.043 48.677 15.214 1.00 67.71 56 GLY B O 1
ATOM 2467 N N . ALA B 1 57 ? 34.068 48.153 16.042 1.00 71.29 57 ALA B N 1
ATOM 2468 C CA . ALA B 1 57 ? 33.737 46.749 16.241 1.00 67.66 57 ALA B CA 1
ATOM 2469 C C . ALA B 1 57 ? 33.026 46.566 17.575 1.00 65.00 57 ALA B C 1
ATOM 2470 O O . ALA B 1 57 ? 33.469 47.090 18.600 1.00 59.97 57 ALA B O 1
ATOM 2472 N N . GLU B 1 58 ? 31.917 45.829 17.553 1.00 65.85 58 GLU B N 1
ATOM 2473 C CA . GLU B 1 58 ? 31.231 45.460 18.781 1.00 69.82 58 GLU B CA 1
ATOM 2474 C C . GLU B 1 58 ? 32.089 44.501 19.610 1.00 71.27 58 GLU B C 1
ATOM 2475 O O . GLU B 1 58 ? 32.788 43.650 19.049 1.00 65.47 58 GLU B O 1
ATOM 2481 N N . PRO B 1 59 ? 32.045 44.598 20.939 1.00 66.85 59 PRO 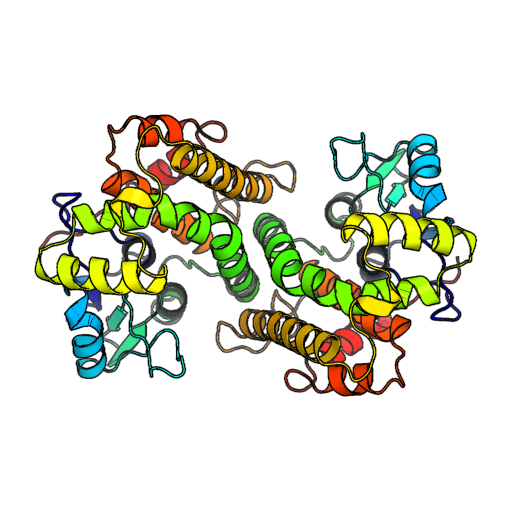B N 1
ATOM 2482 C CA . PRO B 1 59 ? 32.638 43.540 21.766 1.00 67.08 59 PRO B CA 1
ATOM 2483 C C . PRO B 1 59 ? 31.853 42.246 21.608 1.00 65.35 59 PRO B C 1
ATOM 2484 O O . PRO B 1 59 ? 30.669 42.256 21.265 1.00 66.60 59 PRO B O 1
ATOM 2488 N N . THR B 1 60 ? 32.531 41.122 21.855 1.00 60.87 60 THR B N 1
ATOM 2489 C CA . THR B 1 60 ? 31.917 39.806 21.700 1.00 61.39 60 THR B CA 1
ATOM 2490 C C . THR B 1 60 ? 31.339 39.253 22.994 1.00 66.58 60 THR B C 1
ATOM 2491 O O . THR B 1 60 ? 30.590 38.274 22.945 1.00 70.81 60 THR B O 1
ATOM 2495 N N . SER B 1 61 ? 31.675 39.833 24.147 1.00 66.63 61 SER B N 1
ATOM 2496 C CA . SER B 1 61 ? 31.002 39.482 25.389 1.00 73.47 61 SER B CA 1
ATOM 2497 C C . SER B 1 61 ? 30.997 40.695 26.312 1.00 75.29 61 SER B C 1
ATOM 2498 O O . SER B 1 61 ? 31.898 41.535 26.253 1.00 72.92 61 SER B O 1
ATOM 2501 N N . ILE B 1 62 ? 29.961 40.790 27.153 1.00 82.64 62 ILE B N 1
ATOM 2502 C CA . ILE B 1 62 ? 29.900 41.747 28.263 1.00 81.94 62 ILE B CA 1
ATOM 2503 C C . ILE B 1 62 ? 30.201 40.994 29.557 1.00 86.63 62 ILE B C 1
ATOM 2504 O O . ILE B 1 62 ? 29.642 39.911 29.796 1.00 85.23 62 ILE B O 1
ATOM 2509 N N . ARG B 1 63 ? 31.083 41.544 30.384 1.00 83.50 63 ARG B N 1
ATOM 2510 C CA . ARG B 1 63 ? 31.535 40.868 31.593 1.00 86.73 63 ARG B CA 1
ATOM 2511 C C . ARG B 1 63 ? 31.643 41.899 32.710 1.00 90.04 63 ARG B C 1
ATOM 2512 O O . ARG B 1 63 ? 31.508 43.102 32.455 1.00 92.90 63 ARG B O 1
ATOM 2520 N N . PRO B 1 64 ? 31.843 41.479 33.987 1.00 93.55 64 PRO B N 1
ATOM 2521 C CA . PRO B 1 64 ? 31.702 42.476 35.062 1.00 90.45 64 PRO B CA 1
ATOM 2522 C C . PRO B 1 64 ? 32.682 43.608 34.910 1.00 89.45 64 PRO B C 1
ATOM 2523 O O . PRO B 1 64 ? 32.412 44.744 35.330 1.00 86.69 64 PRO B O 1
ATOM 2527 N N . ASP B 1 65 ? 33.743 43.335 34.171 1.00 92.35 65 ASP B N 1
ATOM 2528 C CA . ASP B 1 65 ? 34.869 44.220 33.965 1.00 94.95 65 ASP B CA 1
ATOM 2529 C C . ASP B 1 65 ? 34.594 45.289 32.901 1.00 91.28 65 ASP B C 1
ATOM 2530 O O . ASP B 1 65 ? 35.351 46.263 32.807 1.00 94.76 65 ASP B O 1
ATOM 2535 N N . GLY B 1 66 ? 33.497 45.156 32.149 1.00 84.67 66 GLY B N 1
ATOM 2536 C CA . GLY B 1 66 ? 33.225 45.967 30.986 1.00 79.04 66 GLY B CA 1
ATOM 2537 C C . GLY B 1 66 ? 33.086 45.125 29.726 1.00 79.30 66 GLY B C 1
ATOM 2538 O O . GLY B 1 66 ? 33.060 43.886 29.758 1.00 69.27 66 GLY B O 1
ATOM 2539 N N . PRO B 1 67 ? 32.996 45.802 28.582 1.00 80.29 67 PRO B N 1
ATOM 2540 C CA . PRO B 1 67 ? 32.937 45.092 27.295 1.00 74.58 67 PRO B CA 1
ATOM 2541 C C . PRO B 1 67 ? 34.266 44.417 26.968 1.00 68.42 67 PRO B C 1
ATOM 2542 O O . PRO B 1 67 ? 35.342 44.991 27.167 1.00 66.27 67 PRO B O 1
ATOM 2546 N N . TYR B 1 68 ? 34.184 43.184 26.455 1.00 66.20 68 TYR B N 1
ATOM 2547 C CA . TYR B 1 68 ? 35.365 42.365 26.175 1.00 67.64 68 TYR B CA 1
ATOM 2548 C C . TYR B 1 68 ? 35.500 42.135 24.668 1.00 61.67 68 TYR B C 1
ATOM 2549 O O . TYR B 1 68 ? 34.621 41.536 24.034 1.00 58.33 68 TYR B O 1
ATOM 2558 N N . TYR B 1 69 ? 36.620 42.583 24.111 1.00 59.90 69 TYR B N 1
ATOM 2559 C CA . TYR B 1 69 ? 36.835 42.594 22.671 1.00 60.40 69 TYR B CA 1
ATOM 2560 C C . TYR B 1 69 ? 37.748 41.447 22.253 1.00 57.06 69 TYR B C 1
ATOM 2561 O O . TYR B 1 69 ? 38.793 41.220 22.874 1.00 61.79 69 TYR B O 1
ATOM 2570 N N . THR B 1 70 ? 37.353 40.738 21.197 1.00 54.58 70 THR B N 1
ATOM 2571 C CA . THR B 1 70 ? 38.124 39.638 20.634 1.00 58.44 70 THR B CA 1
ATOM 2572 C C . THR B 1 70 ? 38.219 39.766 19.119 1.00 58.15 70 THR B C 1
ATOM 2573 O O . THR B 1 70 ? 37.497 40.537 18.474 1.00 55.05 70 THR B O 1
ATOM 2577 N N . LEU B 1 71 ? 39.149 38.992 18.568 1.00 59.37 71 LEU B N 1
ATOM 2578 C CA . LEU B 1 71 ? 39.236 38.735 17.147 1.00 58.04 71 LEU B CA 1
ATOM 2579 C C . LEU B 1 71 ? 38.685 37.337 16.902 1.00 56.11 71 LEU B C 1
ATOM 2580 O O . LEU B 1 71 ? 38.574 36.563 17.842 1.00 56.86 71 LEU B O 1
ATOM 2585 N N . PRO B 1 72 ? 38.306 37.021 15.649 1.00 53.67 72 PRO B N 1
ATOM 2586 C CA . PRO B 1 72 ? 38.364 37.825 14.425 1.00 53.48 72 PRO B CA 1
ATOM 2587 C C . PRO B 1 72 ? 37.435 39.023 14.383 1.00 52.95 72 PRO B C 1
ATOM 2588 O O . PRO B 1 72 ? 36.326 39.006 14.910 1.00 49.69 72 PRO B O 1
ATOM 2592 N N . VAL B 1 73 ? 37.907 40.064 13.707 1.00 56.84 73 VAL B N 1
ATOM 2593 C CA . VAL B 1 73 ? 37.074 41.178 13.285 1.00 51.76 73 VAL B CA 1
ATOM 2594 C C . VAL B 1 73 ? 37.372 41.465 11.821 1.00 54.05 73 VAL B C 1
ATOM 2595 O O . VAL B 1 73 ? 38.536 41.482 11.400 1.00 51.34 73 VAL B O 1
ATOM 2599 N N . ILE B 1 74 ? 36.321 41.693 11.042 1.00 54.88 74 ILE B N 1
ATOM 2600 C CA . ILE B 1 74 ? 36.473 42.185 9.686 1.00 54.10 74 ILE B CA 1
ATOM 2601 C C . ILE B 1 74 ? 35.738 43.512 9.569 1.00 60.91 74 ILE B C 1
ATOM 2602 O O . ILE B 1 74 ? 34.706 43.734 10.219 1.00 55.76 74 ILE B O 1
ATOM 2607 N N . HIS B 1 75 ? 36.302 44.409 8.765 1.00 59.70 75 HIS B N 1
ATOM 2608 C CA . HIS B 1 75 ? 35.627 45.628 8.362 1.00 58.72 75 HIS B CA 1
ATOM 2609 C C . HIS B 1 75 ? 35.448 45.604 6.855 1.00 60.81 75 HIS B C 1
ATOM 2610 O O . HIS B 1 75 ? 36.426 45.457 6.115 1.00 64.22 75 HIS B O 1
ATOM 2617 N N . ASP B 1 76 ? 34.203 45.758 6.410 1.00 59.40 76 ASP B N 1
ATOM 2618 C CA . ASP B 1 76 ? 33.842 45.687 5.000 1.00 59.77 76 ASP B CA 1
ATOM 2619 C C . ASP B 1 76 ? 33.683 47.095 4.441 1.00 67.61 76 ASP B C 1
ATOM 2620 O O . ASP B 1 76 ? 32.588 47.670 4.537 1.00 66.38 76 ASP B O 1
ATOM 2625 N N . PRO B 1 77 ? 34.728 47.688 3.845 1.00 69.78 77 PRO B N 1
ATOM 2626 C CA . PRO B 1 77 ? 34.558 49.044 3.282 1.00 69.83 77 PRO B CA 1
ATOM 2627 C C . PRO B 1 77 ? 33.489 49.101 2.203 1.00 63.28 77 PRO B C 1
ATOM 2628 O O . PRO B 1 77 ? 32.872 50.153 2.011 1.00 66.10 77 PRO B O 1
ATOM 2632 N N . SER B 1 78 ? 33.229 47.976 1.529 1.00 66.18 78 SER B N 1
ATOM 2633 C CA . SER B 1 78 ? 32.154 47.879 0.544 1.00 63.58 78 SER B CA 1
ATOM 2634 C C . SER B 1 78 ? 30.781 48.195 1.134 1.00 67.59 78 SER B C 1
ATOM 2635 O O . SER B 1 78 ? 29.881 48.626 0.403 1.00 67.14 78 SER B O 1
ATOM 2638 N N . THR B 1 79 ? 30.589 47.976 2.441 1.00 69.79 79 THR B N 1
ATOM 2639 C CA . THR B 1 79 ? 29.330 48.301 3.111 1.00 60.46 79 THR B CA 1
ATOM 2640 C C . THR B 1 79 ? 29.498 49.204 4.324 1.00 64.23 79 THR B C 1
ATOM 2641 O O . THR B 1 79 ? 28.486 49.660 4.873 1.00 64.12 79 THR B O 1
ATOM 2645 N N . GLY B 1 80 ? 30.725 49.486 4.756 1.00 63.73 80 GLY B N 1
ATOM 2646 C CA . GLY B 1 80 ? 30.934 50.245 5.971 1.00 62.85 80 GLY B CA 1
ATOM 2647 C C . GLY B 1 80 ? 30.723 49.478 7.260 1.00 66.96 80 GLY B C 1
ATOM 2648 O O . GLY B 1 80 ? 30.866 50.069 8.342 1.00 65.90 80 GLY B O 1
ATOM 2649 N N . LYS B 1 81 ? 30.406 48.182 7.191 1.00 60.12 81 LYS B N 1
ATOM 2650 C CA . LYS B 1 81 ? 30.056 47.412 8.381 1.00 67.05 81 LYS B CA 1
ATOM 2651 C C . LYS B 1 81 ? 31.268 46.673 8.947 1.00 55.99 81 LYS B C 1
ATOM 2652 O O . LYS B 1 81 ? 32.107 46.154 8.206 1.00 57.29 81 LYS B O 1
ATOM 2658 N N . THR B 1 82 ? 31.367 46.675 10.270 1.00 51.78 82 THR B N 1
ATOM 2659 C CA . THR B 1 82 ? 32.411 45.985 11.012 1.00 53.66 82 THR B CA 1
ATOM 2660 C C . THR B 1 82 ? 31.751 44.883 11.827 1.00 51.92 82 THR B C 1
ATOM 2661 O O . THR B 1 82 ? 30.736 45.124 12.480 1.00 51.53 82 THR B O 1
ATOM 2665 N N . ILE B 1 83 ? 32.293 43.670 11.753 1.00 53.36 83 ILE B N 1
ATOM 2666 C CA . ILE B 1 83 ? 31.663 42.487 12.335 1.00 51.84 83 ILE B CA 1
ATOM 2667 C C . ILE B 1 83 ? 32.682 41.754 13.194 1.00 51.82 83 ILE B C 1
ATOM 2668 O O . ILE B 1 83 ? 33.820 41.531 12.768 1.00 53.49 83 ILE B O 1
ATOM 2673 N N . SER B 1 84 ? 32.274 41.373 14.396 1.00 54.84 84 SER B N 1
ATOM 2674 C CA . SER B 1 84 ? 33.109 40.575 15.283 1.00 57.37 84 SER B CA 1
ATOM 2675 C C . SER B 1 84 ? 32.412 39.253 15.585 1.00 52.30 84 SER B C 1
ATOM 2676 O O . SER B 1 84 ? 31.205 39.105 15.365 1.00 55.80 84 SER B O 1
ATOM 2679 N N . ASP B 1 85 ? 33.201 38.296 16.086 1.00 51.99 85 ASP B N 1
ATOM 2680 C CA . ASP B 1 85 ? 32.805 36.906 16.287 1.00 52.99 85 ASP B CA 1
ATOM 2681 C C . ASP B 1 85 ? 32.709 36.165 14.953 1.00 52.32 85 ASP B C 1
ATOM 2682 O O . ASP B 1 85 ? 31.877 36.497 14.101 1.00 50.53 85 ASP B O 1
ATOM 2687 N N . SER B 1 86 ? 33.522 35.118 14.801 1.00 51.79 86 SER B N 1
ATOM 2688 C CA . SER B 1 86 ? 33.631 34.403 13.531 1.00 52.44 86 SER B CA 1
ATOM 2689 C C . SER B 1 86 ? 32.311 33.799 13.071 1.00 55.21 86 SER B C 1
ATOM 2690 O O . SER B 1 86 ? 32.104 33.621 11.863 1.00 51.97 86 SER B O 1
ATOM 2693 N N . ALA B 1 87 ? 31.419 33.452 14.004 1.00 52.32 87 ALA B N 1
ATOM 2694 C CA . ALA B 1 87 ? 30.104 32.952 13.602 1.00 50.51 87 ALA B CA 1
ATOM 2695 C C . ALA B 1 87 ? 29.230 34.061 13.023 1.00 54.89 87 ALA B C 1
ATOM 2696 O O . ALA B 1 87 ? 28.477 33.821 12.071 1.00 59.68 87 ALA B O 1
ATOM 2698 N N . ALA B 1 88 ? 29.307 35.276 13.578 1.00 48.22 88 ALA B N 1
ATOM 2699 C CA . ALA B 1 88 ? 28.578 36.407 12.992 1.00 48.11 88 ALA B CA 1
ATOM 2700 C C . ALA B 1 88 ? 29.177 36.820 11.648 1.00 49.05 88 ALA B C 1
ATOM 2701 O O . ALA B 1 88 ? 28.446 37.039 10.677 1.00 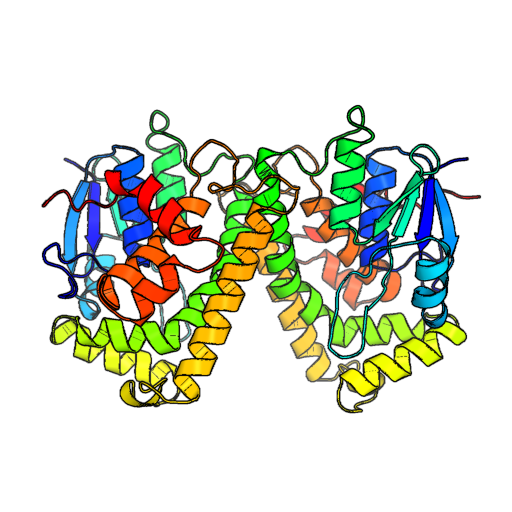56.53 88 ALA B O 1
ATOM 2703 N N . ILE B 1 89 ? 30.503 36.937 11.577 1.00 48.52 89 ILE B N 1
ATOM 2704 C CA . ILE B 1 89 ? 31.252 37.051 10.324 1.00 51.93 89 ILE B CA 1
ATOM 2705 C C . ILE B 1 89 ? 30.693 36.100 9.271 1.00 58.35 89 ILE B C 1
ATOM 2706 O O . ILE B 1 89 ? 30.340 36.510 8.156 1.00 56.83 89 ILE B O 1
ATOM 2711 N N . ALA B 1 90 ? 30.640 34.813 9.619 1.00 58.26 90 ALA B N 1
ATOM 2712 C CA . ALA B 1 90 ? 30.203 33.801 8.665 1.00 55.18 90 ALA B CA 1
ATOM 2713 C C . ALA B 1 90 ? 28.801 34.099 8.154 1.00 56.67 90 ALA B C 1
ATOM 2714 O O . ALA B 1 90 ? 28.549 34.062 6.947 1.00 59.76 90 ALA B O 1
ATOM 2716 N N . ARG B 1 91 ? 27.861 34.354 9.062 1.00 55.25 91 ARG B N 1
ATOM 2717 C CA . ARG B 1 91 ? 26.520 34.706 8.617 1.00 56.45 91 ARG B CA 1
ATOM 2718 C C . ARG B 1 91 ? 26.567 35.949 7.736 1.00 62.13 91 ARG B C 1
ATOM 2719 O O . ARG B 1 91 ? 25.931 35.990 6.675 1.00 59.02 91 ARG B O 1
ATOM 2727 N N . TYR B 1 92 ? 27.396 36.928 8.116 1.00 59.75 92 TYR B N 1
ATOM 2728 C CA . TYR B 1 92 ? 27.529 38.153 7.334 1.00 57.44 92 TYR B CA 1
ATOM 2729 C C . TYR B 1 92 ? 28.046 37.868 5.930 1.00 58.28 92 TYR B C 1
ATOM 2730 O O . TYR B 1 92 ? 27.489 38.354 4.939 1.00 60.08 92 TYR B O 1
ATOM 2739 N N . LEU B 1 93 ? 29.145 37.118 5.829 1.00 58.49 93 LEU B N 1
ATOM 2740 C CA . LEU B 1 93 ? 29.701 36.802 4.516 1.00 58.16 93 LEU B CA 1
ATOM 2741 C C . LEU B 1 93 ? 28.693 36.060 3.647 1.00 59.93 93 LEU B C 1
ATOM 2742 O O . LEU B 1 93 ? 28.520 36.395 2.470 1.00 60.44 93 LEU B O 1
ATOM 2747 N N . ASP B 1 94 ? 28.018 35.054 4.214 1.00 60.71 94 ASP B N 1
ATOM 2748 C CA . ASP B 1 94 ? 26.963 34.333 3.505 1.00 60.13 94 ASP B CA 1
ATOM 2749 C C . ASP B 1 94 ? 25.981 35.277 2.845 1.00 61.52 94 ASP B C 1
ATOM 2750 O O . ASP B 1 94 ? 25.654 35.130 1.663 1.00 63.36 94 ASP B O 1
ATOM 2755 N N . LYS B 1 95 ? 25.458 36.226 3.615 1.00 59.41 95 LYS B N 1
ATOM 2756 C CA . LYS B 1 95 ? 24.360 37.029 3.109 1.00 61.33 95 LYS B CA 1
ATOM 2757 C C . LYS B 1 95 ? 24.852 38.209 2.290 1.00 64.40 95 LYS B C 1
ATOM 2758 O O . LYS B 1 95 ? 24.235 38.548 1.281 1.00 62.52 95 LYS B O 1
ATOM 2764 N N . THR B 1 96 ? 25.980 38.814 2.666 1.00 65.16 96 THR B N 1
ATOM 2765 C CA . THR B 1 96 ? 26.487 39.947 1.902 1.00 64.40 96 THR B CA 1
ATOM 2766 C C . THR B 1 96 ? 27.063 39.527 0.551 1.00 62.82 96 THR B C 1
ATOM 2767 O O . THR B 1 96 ? 27.131 40.358 -0.360 1.00 67.31 96 THR B O 1
ATOM 2771 N N . TYR B 1 97 ? 27.439 38.261 0.381 1.00 57.05 97 TYR B N 1
ATOM 2772 C CA . TYR B 1 97 ? 28.051 37.773 -0.857 1.00 61.09 97 TYR B CA 1
ATOM 2773 C C . TYR B 1 97 ? 27.347 36.498 -1.301 1.00 59.70 97 TYR B C 1
ATOM 2774 O O . TYR B 1 97 ? 27.959 35.426 -1.364 1.00 59.20 97 TYR B O 1
ATOM 2783 N N . PRO B 1 98 ? 26.065 36.599 -1.673 1.00 64.32 98 PRO B N 1
ATOM 2784 C CA . PRO B 1 98 ? 25.241 35.384 -1.839 1.00 61.11 98 PRO B CA 1
ATOM 2785 C C . PRO B 1 98 ? 25.765 34.406 -2.869 1.00 65.80 98 PRO B C 1
ATOM 2786 O O . PRO B 1 98 ? 25.445 33.209 -2.776 1.00 65.97 98 PRO B O 1
ATOM 2790 N N . ASP B 1 99 ? 26.574 34.866 -3.830 1.00 63.02 99 ASP B N 1
ATOM 2791 C CA . ASP B 1 99 ? 27.068 34.009 -4.905 1.00 63.21 99 ASP B CA 1
ATOM 2792 C C . ASP B 1 99 ? 28.275 33.173 -4.509 1.00 62.66 99 ASP B C 1
ATOM 2793 O O . ASP B 1 99 ? 28.711 32.328 -5.303 1.00 63.67 99 ASP B O 1
ATOM 2798 N N . THR B 1 100 ? 28.842 33.400 -3.329 1.00 65.11 100 THR B N 1
ATOM 2799 C CA . THR B 1 100 ? 29.900 32.534 -2.836 1.00 61.80 100 THR B CA 1
ATOM 2800 C C . THR B 1 100 ? 29.298 31.246 -2.296 1.00 53.29 100 THR B C 1
ATOM 2801 O O . THR B 1 100 ? 28.097 31.179 -2.032 1.00 60.61 100 THR B O 1
ATOM 2805 N N . PRO B 1 101 ? 30.099 30.189 -2.164 1.00 51.56 101 PRO B N 1
ATOM 2806 C CA . PRO B 1 101 ? 29.610 29.002 -1.446 1.00 54.99 101 PRO B CA 1
ATOM 2807 C C . PRO B 1 101 ? 29.050 29.403 -0.084 1.00 61.08 101 PRO B C 1
ATOM 2808 O O . PRO B 1 101 ? 29.720 30.095 0.699 1.00 56.41 101 PRO B O 1
ATOM 2812 N N . VAL B 1 102 ? 27.802 29.039 0.181 1.00 55.95 102 VAL B N 1
ATOM 2813 C CA . VAL B 1 102 ? 27.182 29.370 1.457 1.00 58.46 102 VAL B CA 1
ATOM 2814 C C . VAL B 1 102 ? 27.681 28.384 2.502 1.00 61.25 102 VAL B C 1
ATOM 2815 O O . VAL B 1 102 ? 27.686 27.167 2.269 1.00 67.06 102 VAL B O 1
ATOM 2819 N N . VAL B 1 103 ? 28.141 28.905 3.644 1.00 60.37 103 VAL B N 1
ATOM 2820 C CA . VAL B 1 103 ? 28.656 28.049 4.712 1.00 58.07 103 VAL B CA 1
ATOM 2821 C C . VAL B 1 103 ? 27.622 27.721 5.790 1.00 55.40 103 VAL B C 1
ATOM 2822 O O . VAL B 1 103 ? 27.748 26.668 6.439 1.00 54.34 103 VAL B O 1
ATOM 2826 N N . ILE B 1 104 ? 26.612 28.573 5.999 1.00 56.43 104 ILE B N 1
ATOM 2827 C CA . ILE B 1 104 ? 25.549 28.282 6.976 1.00 55.89 104 ILE B CA 1
ATOM 2828 C C . ILE B 1 104 ? 24.184 28.289 6.295 1.00 50.17 104 ILE B C 1
ATOM 2829 O O . ILE B 1 104 ? 23.475 29.306 6.348 1.00 55.31 104 ILE B O 1
ATOM 2834 N N . PRO B 1 105 ? 23.775 27.188 5.660 1.00 54.78 105 PRO B N 1
ATOM 2835 C CA . PRO B 1 105 ? 22.432 27.124 5.052 1.00 56.72 105 PRO B CA 1
ATOM 2836 C C . PRO B 1 105 ? 21.358 27.480 6.064 1.00 60.81 105 PRO B C 1
ATOM 2837 O O . PRO B 1 105 ? 21.409 27.043 7.226 1.00 60.89 105 PRO B O 1
ATOM 2841 N N . PRO B 1 106 ? 20.387 28.304 5.667 1.00 63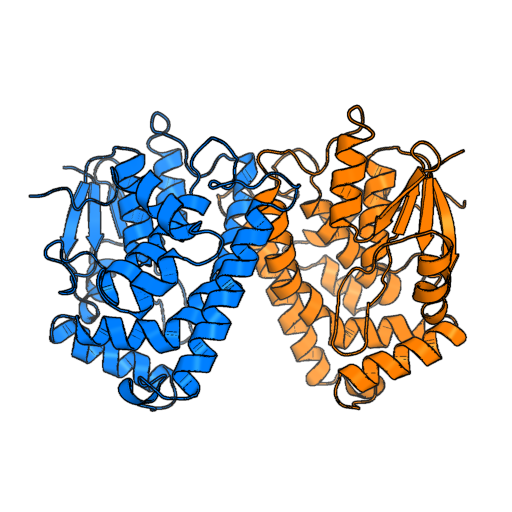.93 106 PRO B N 1
ATOM 2842 C CA . PRO B 1 106 ? 19.403 28.818 6.637 1.00 61.45 106 PRO B CA 1
ATOM 2843 C C . PRO B 1 106 ? 18.714 27.744 7.456 1.00 63.21 106 PRO B C 1
ATOM 2844 O O . PRO B 1 106 ? 18.571 27.902 8.674 1.00 60.52 106 PRO B O 1
ATOM 2848 N N . GLU B 1 107 ? 18.265 26.662 6.814 1.00 62.58 107 GLU B N 1
ATOM 2849 C CA . GLU B 1 107 ? 17.591 25.591 7.536 1.00 63.26 107 GLU B CA 1
ATOM 2850 C C . GLU B 1 107 ? 18.485 24.987 8.622 1.00 63.42 107 GLU B C 1
ATOM 2851 O O . GLU B 1 107 ? 17.965 24.378 9.564 1.00 62.96 107 GLU B O 1
ATOM 2857 N N . THR B 1 108 ? 19.808 25.165 8.524 1.00 58.57 108 THR B N 1
ATOM 2858 C CA . THR B 1 108 ? 20.762 24.640 9.493 1.00 57.00 108 THR B CA 1
ATOM 2859 C C . THR B 1 108 ? 21.333 25.713 10.399 1.00 55.18 108 THR B C 1
ATOM 2860 O O . THR B 1 108 ? 22.298 25.431 11.121 1.00 54.76 108 THR B O 1
ATOM 2864 N N . ASP B 1 109 ? 20.780 26.934 10.373 1.00 54.05 109 ASP B N 1
ATOM 2865 C CA . ASP B 1 109 ? 21.395 28.031 11.120 1.00 54.50 109 ASP B CA 1
ATOM 2866 C C . ASP B 1 109 ? 21.366 27.769 12.626 1.00 53.74 109 ASP B C 1
ATOM 2867 O O . ASP B 1 109 ? 22.389 27.901 13.307 1.00 52.64 109 ASP B O 1
ATOM 2872 N N . ALA B 1 110 ? 20.200 27.396 13.163 1.00 53.12 110 ALA B N 1
ATOM 2873 C CA . ALA B 1 110 ? 20.076 27.180 14.598 1.00 49.31 110 ALA B CA 1
ATOM 2874 C C . ALA B 1 110 ? 20.823 25.926 15.059 1.00 54.12 110 ALA B C 1
ATOM 2875 O O . ALA B 1 110 ? 21.350 25.905 16.178 1.00 52.02 110 ALA B O 1
ATOM 2877 N N . LEU B 1 111 ? 20.886 24.873 14.231 1.00 50.86 111 LEU B N 1
ATOM 2878 C CA . LEU B 1 111 ? 21.713 23.725 14.602 1.00 46.34 111 LEU B CA 1
ATOM 2879 C C . LEU B 1 111 ? 23.195 24.096 14.632 1.00 47.55 111 LEU B C 1
ATOM 2880 O O . LEU B 1 111 ? 23.945 23.582 15.464 1.00 47.12 111 LEU B O 1
ATOM 2885 N N . HIS B 1 112 ? 23.635 24.986 13.741 1.00 51.92 112 HIS B N 1
ATOM 2886 C CA . HIS B 1 112 ? 24.998 25.510 13.819 1.00 50.74 112 HIS B CA 1
ATOM 2887 C C . HIS B 1 112 ? 25.229 26.256 15.139 1.00 52.17 112 HIS B C 1
ATOM 2888 O O . HIS B 1 112 ? 26.305 26.148 15.752 1.00 51.63 112 HIS B O 1
ATOM 2895 N N . ALA B 1 113 ? 24.227 27.001 15.612 1.00 46.81 113 ALA B N 1
ATOM 2896 C CA . ALA B 1 113 ? 24.384 27.660 16.907 1.00 49.74 113 ALA B CA 1
ATOM 2897 C C . ALA B 1 113 ? 24.491 26.638 18.039 1.00 46.84 113 ALA B C 1
ATOM 2898 O O . ALA B 1 113 ? 25.288 26.813 18.968 1.00 50.18 113 ALA B O 1
ATOM 2900 N N . ALA B 1 114 ? 23.699 25.562 17.973 1.00 43.79 114 ALA B N 1
ATOM 2901 C CA . ALA B 1 114 ? 23.803 24.487 18.959 1.00 47.66 114 ALA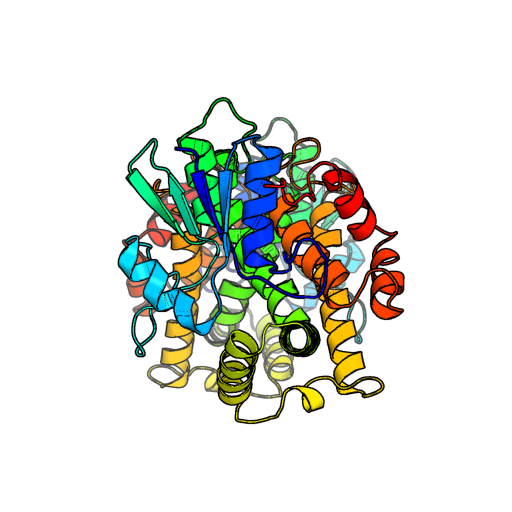 B CA 1
ATOM 2902 C C . ALA B 1 114 ? 25.139 23.779 18.845 1.00 47.50 114 ALA B C 1
ATOM 2903 O O . ALA B 1 114 ? 25.741 23.405 19.862 1.00 48.08 114 ALA B O 1
ATOM 2905 N N . PHE B 1 115 ? 25.618 23.589 17.611 1.00 46.85 115 PHE B N 1
ATOM 2906 C CA . PHE B 1 115 ? 26.899 22.926 17.415 1.00 46.63 115 PHE B CA 1
ATOM 2907 C C . PHE B 1 115 ? 28.018 23.739 18.049 1.00 47.93 115 PHE B C 1
ATOM 2908 O O . PHE B 1 115 ? 28.891 23.183 18.725 1.00 46.79 115 PHE B O 1
ATOM 2916 N N . ASN B 1 116 ? 28.000 25.061 17.858 1.00 49.42 116 ASN B N 1
ATOM 2917 C CA . ASN B 1 116 ? 29.041 25.891 18.453 1.00 47.86 116 ASN B CA 1
ATOM 2918 C C . ASN B 1 116 ? 29.112 25.707 19.969 1.00 49.27 116 ASN B C 1
ATOM 2919 O O . ASN B 1 116 ? 30.209 25.579 20.530 1.00 47.66 116 ASN B O 1
ATOM 2924 N N . PHE B 1 117 ? 27.960 25.649 20.650 1.00 47.05 117 PHE B N 1
ATOM 2925 C CA . PHE B 1 117 ? 27.994 25.373 22.086 1.00 46.67 117 PHE B CA 1
ATOM 2926 C C . PHE B 1 117 ? 28.524 23.970 22.360 1.00 48.31 117 PHE B C 1
ATOM 2927 O O . PHE B 1 117 ? 29.393 23.785 23.220 1.00 47.23 117 PHE B O 1
ATOM 2935 N N . ALA B 1 118 ? 28.010 22.963 21.637 1.00 46.12 118 ALA B N 1
ATOM 2936 C CA . ALA B 1 118 ? 28.499 21.599 21.817 1.00 45.40 118 ALA B CA 1
ATOM 2937 C C . ALA B 1 118 ? 30.010 21.534 21.637 1.00 45.51 118 ALA B C 1
ATOM 2938 O O . ALA B 1 118 ? 30.724 20.985 22.484 1.00 46.70 118 ALA B O 1
ATOM 2940 N N . PHE B 1 119 ? 30.518 22.146 20.564 1.00 46.65 119 PHE B N 1
ATOM 2941 C CA . PHE B 1 119 ? 31.948 22.117 20.261 1.00 46.41 119 PHE B CA 1
ATOM 2942 C C . PHE B 1 119 ? 32.754 22.888 21.295 1.00 47.95 119 PHE B C 1
ATOM 2943 O O . PHE B 1 119 ? 33.864 22.474 21.670 1.00 48.54 119 PHE B O 1
ATOM 2951 N N . SER B 1 120 ? 32.228 24.026 21.738 1.00 45.53 120 SER B N 1
ATOM 2952 C CA . SER B 1 120 ? 32.876 24.768 22.809 1.00 49.08 120 SER B CA 1
ATOM 2953 C C . SER B 1 120 ? 32.987 23.916 24.084 1.00 49.39 120 SER B C 1
ATOM 2954 O O . SER B 1 120 ? 34.035 23.897 24.743 1.00 46.60 120 SER B O 1
ATOM 2957 N N . GLU B 1 121 ? 31.939 23.164 24.422 1.00 48.13 121 GLU B N 1
ATOM 2958 C CA . GLU B 1 121 ? 31.994 22.379 25.655 1.00 53.63 121 GLU B CA 1
ATOM 2959 C C . GLU B 1 121 ? 32.924 21.180 25.505 1.00 52.04 121 GLU B C 1
ATOM 2960 O O . GLU B 1 121 ? 33.698 20.865 26.421 1.00 48.49 121 GLU B O 1
ATOM 2966 N N . ALA B 1 122 ? 32.894 20.526 24.344 1.00 46.26 122 ALA B N 1
ATOM 2967 C CA . ALA B 1 122 ? 33.659 19.297 24.184 1.00 41.87 122 ALA B CA 1
ATOM 2968 C C . ALA B 1 122 ? 35.121 19.553 23.869 1.00 43.27 122 ALA B C 1
ATOM 2969 O O . ALA B 1 122 ? 35.973 18.786 24.312 1.00 47.81 122 ALA B O 1
ATOM 2971 N N . ILE B 1 123 ? 35.444 20.603 23.116 1.00 49.80 123 ILE B N 1
ATOM 2972 C CA . ILE B 1 123 ? 36.786 20.790 22.568 1.00 45.43 123 ILE B CA 1
ATOM 2973 C C . ILE B 1 123 ? 37.515 21.939 23.255 1.00 48.88 123 ILE B C 1
ATOM 2974 O O . ILE B 1 123 ? 38.592 21.750 23.830 1.00 44.36 123 ILE B O 1
ATOM 2979 N N . VAL B 1 124 ? 36.924 23.135 23.237 1.00 52.57 124 VAL B N 1
ATOM 2980 C CA . VAL B 1 124 ? 37.675 24.351 23.549 1.00 51.23 124 VAL B CA 1
ATOM 2981 C C . VAL B 1 124 ? 38.236 24.301 24.965 1.00 52.98 124 VAL B C 1
ATOM 2982 O O . VAL B 1 124 ? 39.421 24.593 25.196 1.00 50.10 124 VAL B O 1
ATOM 2986 N N . ARG B 1 125 ? 37.399 23.917 25.935 1.00 51.70 125 ARG B N 1
ATOM 2987 C CA . ARG B 1 125 ? 37.865 23.885 27.316 1.00 55.96 125 ARG B CA 1
ATOM 2988 C C . ARG B 1 125 ? 38.893 22.784 27.535 1.00 48.99 125 ARG B C 1
ATOM 2989 O O . ARG B 1 125 ? 39.817 22.957 28.342 1.00 48.63 125 ARG B O 1
ATOM 2997 N N . ALA B 1 126 ? 38.798 21.682 26.785 1.00 51.01 126 ALA B N 1
ATOM 2998 C CA . ALA B 1 126 ? 39.800 20.626 26.920 1.00 51.43 126 ALA B CA 1
ATOM 2999 C C . ALA B 1 126 ? 41.145 21.041 26.331 1.00 48.37 126 ALA B C 1
ATOM 3000 O O . ALA B 1 126 ? 42.193 20.695 26.878 1.00 54.67 126 ALA B O 1
ATOM 3002 N N . LEU B 1 127 ? 41.150 21.786 25.229 1.00 48.74 127 LEU B N 1
ATOM 3003 C CA . LEU B 1 127 ? 42.427 22.133 24.606 1.00 47.89 127 LEU B CA 1
ATOM 3004 C C . LEU B 1 127 ? 43.254 23.075 25.474 1.00 50.75 127 LEU B C 1
ATOM 3005 O O . LEU B 1 127 ? 44.496 23.030 25.435 1.00 45.53 127 LEU B O 1
ATOM 3010 N N . ALA B 1 128 ? 42.578 23.891 26.289 1.00 49.64 128 ALA B N 1
ATOM 3011 C CA . ALA B 1 128 ? 43.213 25.040 26.933 1.00 47.45 128 ALA B CA 1
ATOM 3012 C C . ALA B 1 128 ? 44.414 24.683 27.807 1.00 51.96 128 ALA B C 1
ATOM 3013 O O . ALA B 1 128 ? 45.472 25.321 27.648 1.00 51.58 128 ALA B O 1
ATOM 3015 N N . PRO B 1 129 ? 44.346 23.715 28.727 1.00 47.57 129 PRO B N 1
ATOM 3016 C CA . PRO B 1 129 ? 45.514 23.469 29.584 1.00 49.22 129 PRO B CA 1
ATOM 3017 C C . PRO B 1 129 ? 46.762 23.090 28.821 1.00 49.36 129 PRO B C 1
ATOM 3018 O O . PRO B 1 129 ? 47.868 23.291 29.331 1.00 53.92 129 PRO B O 1
ATOM 3022 N N . ILE B 1 130 ? 46.643 22.554 27.620 1.00 49.08 130 ILE B N 1
ATOM 3023 C CA . ILE B 1 130 ? 47.842 22.280 26.842 1.00 49.27 130 ILE B CA 1
ATOM 3024 C C . ILE B 1 130 ? 48.139 23.417 25.884 1.00 49.36 130 ILE B C 1
ATOM 3025 O O . ILE B 1 130 ? 49.276 23.892 25.794 1.00 48.95 130 ILE B O 1
ATOM 3030 N N . MET B 1 131 ? 47.097 23.906 25.225 1.00 44.74 131 MET B N 1
ATOM 3031 C CA . MET B 1 131 ? 47.285 24.803 24.107 1.00 50.05 131 MET B CA 1
ATOM 3032 C C . MET B 1 131 ? 47.595 26.244 24.545 1.00 48.20 131 MET B C 1
ATOM 3033 O O . MET B 1 131 ? 48.468 26.886 23.957 1.00 45.98 131 MET B O 1
ATOM 3038 N N . LEU B 1 132 ? 46.940 26.769 25.582 1.00 45.37 132 LEU B N 1
ATOM 3039 C CA . LEU B 1 132 ? 47.236 28.147 25.977 1.00 44.40 132 LEU B CA 1
ATOM 3040 C C . LEU B 1 132 ? 48.682 28.330 26.422 1.00 44.37 132 LEU B C 1
ATOM 3041 O O . LEU B 1 132 ? 49.316 29.293 25.964 1.00 43.80 132 LEU B O 1
ATOM 3046 N N . PRO B 1 133 ? 49.267 27.488 27.297 1.00 47.33 133 PRO B N 1
ATOM 3047 C CA . PRO B 1 133 ? 50.703 27.673 27.587 1.00 46.40 133 PRO B CA 1
ATOM 3048 C C . PRO B 1 133 ? 51.547 27.647 26.338 1.00 46.48 133 PRO B C 1
ATOM 3049 O O . PRO B 1 133 ? 52.501 28.422 26.214 1.00 51.17 133 PRO B O 1
ATOM 3053 N N . ALA B 1 134 ? 51.183 26.787 25.384 1.00 48.83 134 ALA B N 1
ATOM 3054 C CA . ALA B 1 134 ? 51.956 26.647 24.160 1.00 47.87 134 ALA B CA 1
ATOM 3055 C C . ALA B 1 134 ? 51.815 27.876 23.269 1.00 50.06 134 ALA B C 1
ATOM 3056 O O . ALA B 1 134 ? 52.803 28.326 22.667 1.00 48.94 134 ALA B O 1
ATOM 3058 N N . THR B 1 135 ? 50.606 28.447 23.163 1.00 43.16 135 THR B N 1
ATOM 3059 C CA . THR B 1 135 ? 50.546 29.622 22.308 1.00 49.92 135 THR B CA 1
ATOM 3060 C C . THR B 1 135 ? 51.218 30.818 22.961 1.00 48.25 135 THR B C 1
ATOM 3061 O O . THR B 1 135 ? 51.687 31.708 22.246 1.00 49.21 135 THR B O 1
ATOM 3065 N N . ASN B 1 136 ? 51.306 30.848 24.294 1.00 46.17 136 ASN B N 1
ATOM 3066 C CA . ASN B 1 136 ? 52.040 31.933 24.944 1.00 49.11 136 ASN B CA 1
ATOM 3067 C C . ASN B 1 136 ? 53.500 31.925 24.524 1.00 48.58 136 ASN B C 1
ATOM 3068 O O . ASN B 1 136 ? 54.113 32.986 24.367 1.00 50.30 136 ASN B O 1
ATOM 3073 N N . ALA B 1 137 ? 54.059 30.743 24.298 1.00 49.30 137 ALA B N 1
ATOM 3074 C CA . ALA B 1 137 ? 55.486 30.643 24.067 1.00 50.04 137 ALA B CA 1
ATOM 3075 C C . ALA B 1 137 ? 55.872 31.091 22.670 1.00 48.64 137 ALA B C 1
ATOM 3076 O O . ALA B 1 137 ? 57.056 31.313 22.413 1.00 52.47 137 ALA B O 1
ATOM 3078 N N . GLN B 1 138 ? 54.915 31.213 21.756 1.00 51.81 138 GLN B N 1
ATOM 3079 C CA . GLN B 1 138 ? 55.224 31.670 20.411 1.00 54.46 138 GLN B CA 1
ATOM 3080 C C . GLN B 1 138 ? 54.673 33.063 20.122 1.00 52.87 138 GLN B C 1
ATOM 3081 O O . GLN B 1 138 ? 54.792 33.536 18.989 1.00 53.56 138 GLN B O 1
ATOM 3087 N N . LEU B 1 139 ? 54.105 33.741 21.116 1.00 54.13 139 LEU B N 1
ATOM 3088 C CA . LEU B 1 139 ? 53.628 35.107 20.931 1.00 52.24 139 LEU B CA 1
ATOM 3089 C C . LEU B 1 139 ? 54.788 36.094 20.918 1.00 52.96 139 LEU B C 1
ATOM 3090 O O . LEU B 1 139 ? 55.844 35.843 21.504 1.00 58.62 139 LEU B O 1
ATOM 3095 N N . ASN B 1 140 ? 54.582 37.234 20.257 1.00 50.00 140 ASN B N 1
ATOM 3096 C CA . ASN B 1 140 ? 55.516 38.341 20.414 1.00 47.85 140 ASN B CA 1
ATOM 3097 C C . ASN B 1 140 ? 55.552 38.788 21.882 1.00 52.48 140 ASN B C 1
ATOM 3098 O O . ASN B 1 140 ? 54.553 38.670 22.602 1.00 51.36 140 ASN B O 1
ATOM 3103 N N . PRO B 1 141 ? 56.697 39.296 22.355 1.00 47.74 141 PRO B N 1
ATOM 3104 C CA . PRO B 1 141 ? 56.815 39.663 23.781 1.00 49.06 141 PRO B CA 1
ATOM 3105 C C . PRO B 1 141 ? 55.677 40.519 24.316 1.00 52.07 141 PRO B C 1
ATOM 3106 O O . PRO B 1 141 ? 55.185 40.271 25.428 1.00 54.48 141 PRO B O 1
ATOM 3110 N N . ARG B 1 142 ? 55.247 41.531 23.565 1.00 53.00 142 ARG B N 1
ATOM 3111 C CA . ARG B 1 142 ? 54.203 42.401 24.096 1.00 58.32 142 ARG B CA 1
ATOM 3112 C C . ARG B 1 142 ? 52.884 41.648 24.236 1.00 53.63 142 ARG B C 1
ATOM 3113 O O . ARG B 1 142 ? 52.135 41.867 25.190 1.00 53.13 142 ARG B O 1
ATOM 3121 N N . SER B 1 143 ? 52.577 40.757 23.293 1.00 52.84 143 SER B N 1
ATOM 3122 C CA . SER B 1 143 ? 51.404 39.914 23.476 1.00 54.02 143 SER B CA 1
ATOM 3123 C C . SER B 1 143 ? 51.618 38.899 24.594 1.00 53.00 143 SER B C 1
ATOM 3124 O O . SER B 1 143 ? 50.678 38.587 25.337 1.00 53.36 143 SER B O 1
ATOM 3127 N N . GLU B 1 144 ? 52.849 38.409 24.762 1.00 51.61 144 GLU B N 1
ATOM 3128 C CA . GLU B 1 144 ? 53.089 37.390 25.777 1.00 51.77 144 GLU B CA 1
ATOM 3129 C C . GLU B 1 144 ? 52.888 37.948 27.180 1.00 51.77 144 GLU B C 1
ATOM 3130 O O . GLU B 1 144 ? 52.300 37.277 28.034 1.00 55.92 144 GLU B O 1
ATOM 3136 N N . GLU B 1 145 ? 53.377 39.161 27.451 1.00 55.08 145 GLU B N 1
ATOM 3137 C CA . GLU B 1 145 ? 53.133 39.753 28.766 1.00 54.07 145 GLU B CA 1
ATOM 3138 C C . GLU B 1 145 ? 51.637 39.867 29.033 1.00 55.17 145 GLU B C 1
ATOM 3139 O O . GLU B 1 145 ? 51.148 39.477 30.101 1.00 54.85 145 GLU B O 1
ATOM 3145 N N . PHE B 1 146 ? 50.888 40.365 28.054 1.00 47.68 146 PHE B N 1
ATOM 3146 C CA . PHE B 1 146 ? 49.442 40.484 28.217 1.00 52.42 146 PHE B CA 1
ATOM 3147 C C . PHE B 1 146 ? 48.749 39.116 28.316 1.00 54.30 146 PHE B C 1
ATOM 3148 O O . PHE B 1 146 ? 47.817 38.940 29.113 1.00 51.57 146 PHE B O 1
ATOM 3156 N N . PHE B 1 147 ? 49.155 38.155 27.477 1.00 51.73 147 PHE B N 1
ATOM 3157 C CA . PHE B 1 147 ? 48.504 36.845 27.445 1.00 52.59 147 PHE B CA 1
ATOM 3158 C C . PHE B 1 147 ? 48.776 36.060 28.729 1.00 52.92 147 PHE B C 1
ATOM 3159 O O . PHE B 1 147 ? 47.861 35.484 29.334 1.00 49.15 147 PHE B O 1
ATOM 3167 N N . ARG B 1 148 ? 50.037 36.027 29.159 1.00 52.69 148 ARG B N 1
ATOM 3168 C CA . ARG B 1 148 ? 50.380 35.274 30.354 1.00 53.19 148 ARG B CA 1
ATOM 3169 C C . ARG B 1 148 ? 49.667 35.840 31.572 1.00 56.27 148 ARG B C 1
ATOM 3170 O O . ARG B 1 148 ? 49.084 35.089 32.364 1.00 54.10 148 ARG B O 1
ATOM 3178 N N . ARG B 1 149 ? 49.678 37.172 31.718 1.00 55.80 149 ARG B N 1
ATOM 3179 C CA . ARG B 1 149 ? 49.035 37.816 32.863 1.00 52.17 149 ARG B CA 1
ATOM 3180 C C . ARG B 1 149 ? 47.549 37.469 32.927 1.00 54.36 149 ARG B C 1
ATOM 3181 O O . ARG B 1 149 ? 47.058 36.941 33.934 1.00 54.25 149 ARG B O 1
ATOM 3189 N N . THR B 1 150 ? 46.816 37.742 31.846 1.00 51.80 150 THR B N 1
ATOM 3190 C CA . THR B 1 150 ? 45.371 37.567 31.895 1.00 49.07 150 THR B CA 1
ATOM 3191 C C . THR B 1 150 ? 44.984 36.093 32.016 1.00 55.43 150 THR B C 1
ATOM 3192 O O . THR B 1 150 ? 44.078 35.746 32.783 1.00 54.73 150 THR B O 1
ATOM 3196 N N . ARG B 1 151 ? 45.675 35.208 31.296 1.00 51.00 151 ARG B N 1
ATOM 3197 C CA . ARG B 1 151 ? 45.324 33.796 31.360 1.00 49.63 151 ARG B CA 1
ATOM 3198 C C . ARG B 1 151 ? 45.710 33.190 32.708 1.00 53.91 151 ARG B C 1
ATOM 3199 O O . ARG B 1 151 ? 44.929 32.438 33.307 1.00 53.86 151 ARG B O 1
ATOM 3207 N N . GLU B 1 152 ? 46.899 33.515 33.221 1.00 52.85 152 GLU B N 1
ATOM 3208 C CA . GLU B 1 152 ? 47.257 33.030 34.551 1.00 52.19 152 GLU B CA 1
ATOM 3209 C C . GLU B 1 152 ? 46.269 33.534 35.590 1.00 53.79 152 GLU B C 1
ATOM 3210 O O . GLU B 1 152 ? 45.898 32.806 36.515 1.00 56.13 152 GLU B O 1
ATOM 3216 N N . GLU B 1 153 ? 45.815 34.771 35.450 1.00 55.39 153 GLU B N 1
ATOM 3217 C CA . GLU B 1 153 ? 44.827 35.254 36.396 1.00 57.33 153 GLU B CA 1
ATOM 3218 C C . GLU B 1 153 ? 43.536 34.460 36.277 1.00 58.63 153 GLU B C 1
ATOM 3219 O O . GLU B 1 153 ? 42.945 34.065 37.289 1.00 59.27 153 GLU B O 1
ATOM 3225 N N . SER B 1 154 ? 43.097 34.197 35.044 1.00 58.04 154 SER B N 1
ATOM 3226 C CA . SER B 1 154 ? 41.847 33.487 34.829 1.00 57.72 154 SER B CA 1
ATOM 3227 C C . SER B 1 154 ? 41.900 32.073 35.363 1.00 55.92 154 SER B C 1
ATOM 3228 O O . SER B 1 154 ? 40.850 31.461 35.580 1.00 56.46 154 SER B O 1
ATOM 3231 N N . ALA B 1 155 ? 43.094 31.524 35.550 1.00 54.04 155 ALA B N 1
ATOM 3232 C CA . ALA B 1 155 ? 43.223 30.193 36.116 1.00 55.79 155 ALA B CA 1
ATOM 3233 C C . ALA B 1 155 ? 43.440 30.243 37.620 1.00 51.92 155 ALA B C 1
ATOM 3234 O O . ALA B 1 155 ? 44.006 29.307 38.190 1.00 54.48 155 ALA B O 1
ATOM 3236 N N . GLY B 1 156 ? 43.013 31.327 38.268 1.00 55.64 156 GLY B N 1
ATOM 3237 C CA . GLY B 1 156 ? 43.201 31.489 39.696 1.00 50.62 156 GLY B CA 1
ATOM 3238 C C . GLY B 1 156 ? 44.637 31.634 40.139 1.00 52.76 156 GLY B C 1
ATOM 3239 O O . GLY B 1 156 ? 44.955 31.299 41.279 1.00 61.53 156 GLY B O 1
ATOM 3240 N N . GLY B 1 157 ? 45.525 32.103 39.265 1.00 53.44 157 GLY B N 1
ATOM 3241 C CA . GLY B 1 157 ? 46.899 32.388 39.631 1.00 47.21 157 GLY B CA 1
ATOM 3242 C C . GLY B 1 157 ? 47.913 31.320 39.278 1.00 47.80 157 GLY B C 1
ATOM 3243 O O . GLY B 1 157 ? 49.104 31.513 39.559 1.00 45.77 157 GLY B O 1
ATOM 3244 N N . VAL B 1 158 ? 47.489 30.201 38.678 1.00 53.42 158 VAL B N 1
ATOM 3245 C CA . VAL B 1 158 ? 48.413 29.105 38.386 1.00 43.45 158 VAL B CA 1
ATOM 3246 C C . VAL B 1 158 ? 49.325 29.500 37.237 1.00 47.27 158 VAL B C 1
ATOM 3247 O O . VAL B 1 158 ? 48.863 29.959 36.185 1.00 52.49 158 VAL B O 1
ATOM 3251 N N . LYS B 1 159 ? 50.629 29.333 37.434 1.00 48.21 159 LYS B N 1
ATOM 3252 C CA . LYS B 1 159 ? 51.576 29.644 36.375 1.00 49.57 159 LYS B CA 1
ATOM 3253 C C . LYS B 1 159 ? 51.358 28.714 35.183 1.00 57.30 159 LYS B C 1
ATOM 3254 O O . LYS B 1 159 ? 50.981 27.544 35.341 1.00 54.16 159 LYS B O 1
ATOM 3260 N N . LEU B 1 160 ? 51.593 29.260 33.976 1.00 50.65 160 LEU B N 1
ATOM 3261 C CA . LEU B 1 160 ? 51.472 28.480 32.747 1.00 49.32 160 LEU B CA 1
ATOM 3262 C C . LEU B 1 160 ? 52.304 27.203 32.807 1.00 54.47 160 LEU B C 1
ATOM 3263 O O . LEU B 1 160 ? 51.827 26.127 32.425 1.00 56.12 160 LEU B O 1
ATOM 3268 N N . GLU B 1 161 ? 53.540 27.299 33.317 1.00 55.83 161 GLU B N 1
ATOM 3269 C CA . GLU B 1 161 ? 54.441 26.147 33.406 1.00 54.23 161 GLU B CA 1
ATOM 3270 C C . GLU B 1 161 ? 53.859 25.005 34.229 1.00 53.42 161 GLU B C 1
ATOM 3271 O O . GLU B 1 161 ? 54.369 23.887 34.154 1.00 59.86 161 GLU B O 1
ATOM 3277 N N . ASP B 1 162 ? 52.824 25.259 35.023 1.00 54.90 162 ASP B N 1
ATOM 3278 C CA . ASP B 1 162 ? 52.262 24.272 35.937 1.00 57.27 162 ASP B CA 1
ATOM 3279 C C . ASP B 1 162 ? 50.898 23.760 35.493 1.00 60.32 162 ASP B C 1
ATOM 3280 O O . ASP B 1 162 ? 50.328 22.892 36.169 1.00 60.88 162 ASP B O 1
ATOM 3285 N N . TRP B 1 163 ? 50.356 24.278 34.382 1.00 58.19 163 TRP B N 1
ATOM 3286 C CA . TRP B 1 163 ? 49.061 23.812 33.892 1.00 59.04 163 TRP B CA 1
ATOM 3287 C C . TRP B 1 163 ? 49.099 22.332 33.533 1.00 53.92 163 TRP B C 1
ATOM 3288 O O . TRP B 1 163 ? 48.211 21.567 33.916 1.00 49.70 163 TRP B O 1
ATOM 3299 N N . ALA B 1 164 ? 50.116 21.917 32.795 1.00 56.37 164 ALA B N 1
ATOM 3300 C CA . ALA B 1 164 ? 50.201 20.544 32.314 1.00 57.93 164 ALA B CA 1
ATOM 3301 C C . ALA B 1 164 ? 51.626 20.215 31.881 1.00 58.87 164 ALA B C 1
ATOM 3302 O O . ALA B 1 164 ? 51.875 19.998 30.685 1.00 59.29 164 ALA B O 1
ATOM 3304 N N . PRO B 1 165 ? 52.587 20.172 32.811 1.00 58.72 165 PRO B N 1
ATOM 3305 C CA . PRO B 1 165 ? 53.989 20.069 32.396 1.00 60.39 165 PRO B CA 1
ATOM 3306 C C . PRO B 1 165 ? 54.256 18.751 31.706 1.00 60.49 165 PRO B C 1
ATOM 3307 O O . PRO B 1 165 ? 53.596 17.735 31.992 1.00 62.07 165 PRO B O 1
ATOM 3311 N N . PRO B 1 166 ? 55.205 18.711 30.772 1.00 60.45 166 PRO B N 1
ATOM 3312 C CA . PRO B 1 166 ? 55.354 17.530 29.920 1.00 57.49 166 PRO B CA 1
ATOM 3313 C C . PRO B 1 166 ? 55.667 16.290 30.732 1.00 60.53 166 PRO B C 1
ATOM 3314 O O . PRO B 1 166 ? 56.273 16.354 31.797 1.00 56.89 166 PRO B O 1
ATOM 3318 N N . GLY B 1 167 ? 55.223 15.149 30.219 1.00 66.94 167 GLY B N 1
ATOM 3319 C CA . GLY B 1 167 ? 55.434 13.900 30.906 1.00 55.46 167 GLY B CA 1
ATOM 3320 C C . GLY B 1 167 ? 54.787 13.829 32.267 1.00 61.99 167 GLY B C 1
ATOM 3321 O O . GLY B 1 167 ? 55.008 12.860 32.999 1.00 74.16 167 GLY B O 1
ATOM 3322 N N . SER B 1 168 ? 53.996 14.829 32.636 1.00 60.89 168 SER B N 1
ATOM 3323 C CA . SER B 1 168 ? 53.325 14.779 33.926 1.00 58.34 168 SER B CA 1
ATOM 3324 C C . SER B 1 168 ? 51.978 14.088 33.794 1.00 57.11 168 SER B C 1
ATOM 3325 O O . SER B 1 168 ? 51.450 13.889 32.698 1.00 64.47 168 SER B O 1
ATOM 3328 N N . GLU B 1 169 ? 51.416 13.729 34.943 1.00 62.17 169 GLU B N 1
ATOM 3329 C CA . GLU B 1 169 ? 50.088 13.138 34.961 1.00 64.75 169 GLU B CA 1
ATOM 3330 C C . GLU B 1 169 ? 49.022 14.160 34.595 1.00 65.33 169 GLU B C 1
ATOM 3331 O O . GLU B 1 169 ? 48.024 13.818 33.948 1.00 64.87 169 GLU B O 1
ATOM 3337 N N . LYS B 1 170 ? 49.211 15.417 35.006 1.00 66.90 170 LYS B N 1
ATOM 3338 C CA . LYS B 1 170 ? 48.296 16.478 34.590 1.00 63.27 170 LYS B CA 1
ATOM 3339 C C . LYS B 1 170 ? 48.167 16.515 33.075 1.00 59.69 170 LYS B C 1
ATOM 3340 O O . LYS B 1 170 ? 47.055 16.517 32.535 1.00 62.15 170 LYS B O 1
ATOM 3346 N N . ARG B 1 171 ? 49.303 16.507 32.372 1.00 61.37 171 ARG B N 1
ATOM 3347 C CA . ARG B 1 171 ? 49.280 16.607 30.916 1.00 59.80 171 ARG B CA 1
ATOM 3348 C C . ARG B 1 171 ? 48.613 15.394 30.283 1.00 58.90 171 ARG B C 1
ATOM 3349 O O . ARG B 1 171 ? 47.843 15.528 29.326 1.00 60.87 171 ARG B O 1
ATOM 3357 N N . ALA B 1 172 ? 48.893 14.202 30.808 1.00 60.07 172 ALA B N 1
ATOM 3358 C CA . ALA B 1 172 ? 48.268 12.988 30.298 1.00 51.62 172 ALA B CA 1
ATOM 3359 C C . ALA B 1 172 ? 46.751 13.020 30.448 1.00 54.34 172 ALA B C 1
ATOM 3360 O O . ALA B 1 172 ? 46.024 12.573 29.553 1.00 60.15 172 ALA B O 1
ATOM 3362 N N . LYS B 1 173 ? 46.244 13.531 31.574 1.00 56.17 173 LYS B N 1
ATOM 3363 C CA . LYS B 1 173 ? 44.793 13.615 31.720 1.00 59.87 173 LYS B CA 1
ATOM 3364 C C . LYS B 1 173 ? 44.179 14.682 30.827 1.00 62.35 173 LYS B C 1
ATOM 3365 O O . LYS B 1 173 ? 43.057 14.497 30.339 1.00 61.25 173 LYS B O 1
ATOM 3371 N N . ALA B 1 174 ? 44.870 15.805 30.616 1.00 56.95 174 ALA B N 1
ATOM 3372 C CA . ALA B 1 174 ? 44.391 16.782 29.645 1.00 59.24 174 ALA B CA 1
ATOM 3373 C C . ALA B 1 174 ? 44.275 16.156 28.253 1.00 58.06 174 ALA B C 1
ATOM 3374 O O . ALA B 1 174 ? 43.244 16.292 27.583 1.00 54.03 174 ALA B O 1
ATOM 3376 N N . TRP B 1 175 ? 45.324 15.453 27.807 1.00 55.42 175 TRP B N 1
ATOM 3377 C CA . TRP B 1 175 ? 45.261 14.784 26.506 1.00 58.86 175 TRP B CA 1
ATOM 3378 C C . TRP B 1 175 ? 44.111 13.797 26.448 1.00 56.91 175 TRP B C 1
ATOM 3379 O O . TRP B 1 175 ? 43.401 13.723 25.440 1.00 58.65 175 TRP B O 1
ATOM 3390 N N . GLU B 1 176 ? 43.919 13.031 27.519 1.00 55.55 176 GLU B N 1
ATOM 3391 C CA . GLU B 1 176 ? 42.828 12.070 27.571 1.00 53.98 176 GLU B CA 1
ATOM 3392 C C . GLU B 1 176 ? 41.488 12.771 27.374 1.00 54.94 176 GLU B C 1
ATOM 3393 O O . GLU B 1 176 ? 40.623 12.295 26.626 1.00 57.78 176 GLU B O 1
ATOM 3399 N N . LYS B 1 177 ? 41.318 13.937 27.996 1.00 54.49 177 LYS B N 1
ATOM 3400 C CA . LYS B 1 177 ? 40.058 14.663 27.886 1.00 54.63 177 LYS B CA 1
ATOM 3401 C C . LYS B 1 177 ? 39.876 15.256 26.482 1.00 53.50 177 LYS B C 1
ATOM 3402 O O . LYS B 1 177 ? 38.758 15.285 25.951 1.00 53.59 177 LYS B O 1
ATOM 3408 N N . ILE B 1 178 ? 40.973 15.687 25.851 1.00 48.87 178 ILE B N 1
ATOM 3409 C CA . ILE B 1 178 ? 40.929 16.179 24.474 1.00 55.52 178 ILE B CA 1
ATOM 3410 C C . ILE B 1 178 ? 40.549 15.058 23.507 1.00 55.90 178 ILE B C 1
ATOM 3411 O O . ILE B 1 178 ? 39.725 15.248 22.602 1.00 54.61 178 ILE B O 1
ATOM 3416 N N . ARG B 1 179 ? 41.182 13.888 23.646 1.00 54.02 179 ARG B N 1
ATOM 3417 C CA . ARG B 1 179 ? 40.848 12.777 22.761 1.00 57.03 179 ARG B CA 1
ATOM 3418 C C . ARG B 1 179 ? 39.387 12.400 22.911 1.00 52.10 179 ARG B C 1
ATOM 3419 O O . ARG B 1 179 ? 38.710 12.098 21.920 1.00 56.24 179 ARG B O 1
ATOM 3427 N N . ALA B 1 180 ? 38.873 12.448 24.137 1.00 49.41 180 ALA B N 1
ATOM 3428 C CA . ALA B 1 180 ? 37.487 12.050 24.340 1.00 52.96 180 ALA B CA 1
ATOM 3429 C C . ALA B 1 180 ? 36.527 13.056 23.714 1.00 53.65 180 ALA B C 1
ATOM 3430 O O . ALA B 1 180 ? 35.473 12.669 23.195 1.00 56.31 180 ALA B O 1
ATOM 3432 N N . GLY B 1 181 ? 36.891 14.336 23.701 1.00 53.54 181 GLY B N 1
ATOM 3433 C CA . GLY B 1 181 ? 36.061 15.309 23.007 1.00 53.23 181 GLY B CA 1
ATOM 3434 C C . GLY B 1 181 ? 35.971 15.043 21.517 1.00 50.46 181 GLY B C 1
ATOM 3435 O O . GLY B 1 181 ? 34.878 14.938 20.957 1.00 52.35 181 GLY B O 1
ATOM 3436 N N . PHE B 1 182 ? 37.121 14.934 20.853 1.00 47.38 182 PHE B N 1
ATOM 3437 C CA . PHE B 1 182 ? 37.093 14.641 19.428 1.00 50.85 182 PHE B CA 1
ATOM 3438 C C . PHE B 1 182 ? 36.409 13.314 19.154 1.00 53.04 182 PHE B C 1
ATOM 3439 O O . PHE B 1 182 ? 35.761 13.160 18.115 1.00 52.01 182 PHE B O 1
ATOM 3447 N N . GLY B 1 183 ? 36.502 12.367 20.094 1.00 54.15 183 GLY B N 1
ATOM 3448 C CA . GLY B 1 183 ? 35.789 11.109 19.945 1.00 51.84 183 GLY B CA 1
ATOM 3449 C C . GLY B 1 183 ? 34.294 11.299 19.791 1.00 53.27 183 GLY B C 1
ATOM 3450 O O . GLY B 1 183 ? 33.648 10.591 19.010 1.00 57.11 183 GLY B O 1
ATOM 3451 N N . GLN B 1 184 ? 33.722 12.275 20.511 1.00 51.25 184 GLN B N 1
ATOM 3452 C CA . GLN B 1 184 ? 32.298 12.556 20.343 1.00 51.94 184 GLN B CA 1
ATOM 3453 C C . GLN B 1 184 ? 31.991 13.136 18.974 1.00 53.42 184 GLN B C 1
ATOM 3454 O O . GLN B 1 184 ? 30.957 12.808 18.376 1.00 53.30 184 GLN B O 1
ATOM 3460 N N . ILE B 1 185 ? 32.838 14.048 18.487 1.00 51.15 185 ILE B N 1
ATOM 3461 C CA . ILE B 1 185 ? 32.610 14.607 17.156 1.00 54.66 185 ILE B CA 1
ATOM 3462 C C . ILE B 1 185 ? 32.626 13.493 16.116 1.00 53.24 185 ILE B C 1
ATOM 3463 O O . ILE B 1 185 ? 31.751 13.413 15.245 1.00 53.39 185 ILE B O 1
ATOM 3468 N N . ALA B 1 186 ? 33.625 12.613 16.201 1.00 49.99 186 ALA B N 1
ATOM 3469 C CA . ALA B 1 186 ? 33.643 11.422 15.361 1.00 55.66 186 ALA B CA 1
ATOM 3470 C C . ALA B 1 186 ? 32.307 10.690 15.426 1.00 55.97 186 ALA B C 1
ATOM 3471 O O . ALA B 1 186 ? 31.744 10.314 14.392 1.00 60.06 186 ALA B O 1
ATOM 3473 N N . LYS B 1 187 ? 31.771 10.494 16.638 1.00 52.15 187 LYS B N 1
ATOM 3474 C CA . LYS B 1 187 ? 30.473 9.843 16.771 1.00 49.25 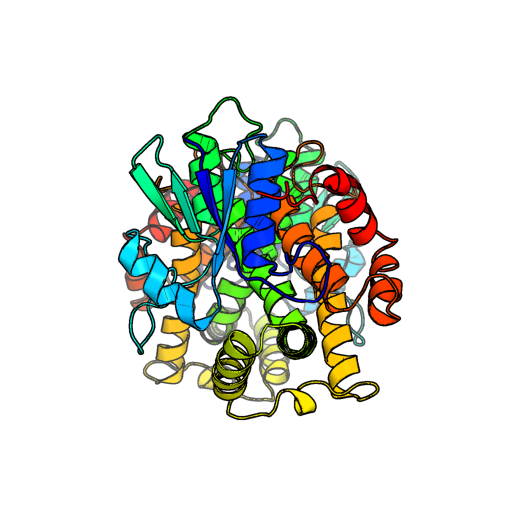187 LYS B CA 1
ATOM 3475 C C . LYS B 1 187 ? 29.370 10.643 16.092 1.00 53.34 187 LYS B C 1
ATOM 3476 O O . LYS B 1 187 ? 28.568 10.085 15.333 1.00 53.54 187 LYS B O 1
ATOM 3482 N N . TRP B 1 188 ? 29.301 11.953 16.366 1.00 52.55 188 TRP B N 1
ATOM 3483 C CA . TRP B 1 188 ? 28.322 12.792 15.673 1.00 55.42 188 TRP B CA 1
ATOM 3484 C C . TRP B 1 188 ? 28.413 12.627 14.164 1.00 51.59 188 TRP B C 1
ATOM 3485 O O . TRP B 1 188 ? 27.388 12.579 13.477 1.00 54.24 188 TRP B O 1
ATOM 3496 N N . LEU B 1 189 ? 29.632 12.575 13.627 1.00 51.24 189 LEU B N 1
ATOM 3497 C CA . LEU B 1 189 ? 29.820 12.520 12.180 1.00 57.07 189 LEU B CA 1
ATOM 3498 C C . LEU B 1 189 ? 29.490 11.158 11.600 1.00 58.29 189 LEU B C 1
ATOM 3499 O O . LEU B 1 189 ? 29.525 10.998 10.374 1.00 59.00 189 LEU B O 1
ATOM 3504 N N . SER B 1 190 ? 29.186 10.180 12.458 1.00 59.38 190 SER B N 1
ATOM 3505 C CA . SER B 1 190 ? 28.874 8.821 12.040 1.00 58.63 190 SER B CA 1
ATOM 3506 C C . SER B 1 190 ? 27.618 8.309 12.731 1.00 59.46 190 SER B C 1
ATOM 3507 O O . SER B 1 190 ? 27.399 7.094 12.795 1.00 60.84 190 SER B O 1
ATOM 3510 N N . ALA B 1 191 ? 26.782 9.217 13.239 1.00 53.92 191 ALA B N 1
ATOM 3511 C CA . ALA B 1 191 ? 25.668 8.826 14.090 1.00 54.19 191 ALA B CA 1
ATOM 3512 C C . ALA B 1 191 ? 24.612 8.023 13.356 1.00 57.15 191 ALA B C 1
ATOM 3513 O O . ALA B 1 191 ? 23.791 7.377 14.019 1.00 54.73 191 ALA B O 1
ATOM 3515 N N . ASP B 1 192 ? 24.611 8.045 12.016 1.00 56.74 192 ASP B N 1
ATOM 3516 C CA . ASP B 1 192 ? 23.600 7.348 11.223 1.00 56.81 192 ASP B CA 1
ATOM 3517 C C . ASP B 1 192 ? 24.183 6.241 10.350 1.00 59.01 192 ASP B C 1
ATOM 3518 O O . ASP B 1 192 ? 23.540 5.834 9.384 1.00 58.55 192 ASP B O 1
ATOM 3523 N N . GLY B 1 193 ? 25.386 5.756 10.649 1.00 61.50 193 GLY B N 1
ATOM 3524 C CA . GLY B 1 193 ? 26.007 4.712 9.861 1.00 62.46 193 GLY B CA 1
ATOM 3525 C C . GLY B 1 193 ? 26.907 5.192 8.739 1.00 63.20 193 GLY B C 1
ATOM 3526 O O . GLY B 1 193 ? 27.769 4.430 8.282 1.00 67.75 193 GLY B O 1
ATOM 3527 N N . ASN B 1 194 ? 26.746 6.427 8.292 1.00 59.44 194 ASN B N 1
ATOM 3528 C CA . ASN B 1 194 ? 27.594 7.025 7.268 1.00 56.41 194 ASN B CA 1
ATOM 3529 C C . ASN B 1 194 ? 28.703 7.830 7.956 1.00 64.95 194 ASN B C 1
ATOM 3530 O O . ASN B 1 194 ? 28.439 8.890 8.542 1.00 64.98 194 ASN B O 1
ATOM 3535 N N . ASP B 1 195 ? 29.942 7.329 7.897 1.00 62.15 195 ASP B N 1
ATOM 3536 C CA . ASP B 1 195 ? 31.079 8.030 8.505 1.00 64.01 195 ASP B CA 1
ATOM 3537 C C . ASP B 1 195 ? 31.470 9.202 7.613 1.00 64.19 195 ASP B C 1
ATOM 3538 O O . ASP B 1 195 ? 32.168 9.029 6.613 1.00 67.27 195 ASP B O 1
ATOM 3543 N N . LYS B 1 196 ? 31.055 10.409 7.983 1.00 62.89 196 LYS B N 1
ATOM 3544 C CA . LYS B 1 196 ? 31.358 11.581 7.180 1.00 57.27 196 LYS B CA 1
ATOM 3545 C C . LYS B 1 196 ? 32.624 12.273 7.664 1.00 59.32 196 LYS B C 1
ATOM 3546 O O . LYS B 1 196 ? 33.083 12.092 8.798 1.00 56.38 196 LYS B O 1
ATOM 3552 N N . LEU B 1 197 ? 33.188 13.072 6.758 1.00 61.14 197 LEU B N 1
ATOM 3553 C CA . LEU B 1 197 ? 34.168 14.087 7.099 1.00 58.74 197 LEU B CA 1
ATOM 3554 C C . LEU B 1 197 ? 33.549 15.468 7.216 1.00 60.36 197 LEU B C 1
ATOM 3555 O O . LEU B 1 197 ? 34.145 16.342 7.854 1.00 58.57 197 LEU B O 1
ATOM 3560 N N . LEU B 1 198 ? 32.374 15.671 6.618 1.00 57.27 198 LEU B N 1
ATOM 3561 C CA . LEU B 1 198 ? 31.674 16.945 6.610 1.00 55.28 198 LEU B CA 1
ATOM 3562 C C . LEU B 1 198 ? 30.278 16.780 7.186 1.00 56.38 198 LEU B C 1
ATOM 3563 O O . LEU B 1 198 ? 29.571 15.819 6.867 1.00 55.25 198 LEU B O 1
ATOM 3568 N N . PHE B 1 199 ? 29.876 17.752 8.001 1.00 55.59 199 PHE B N 1
ATOM 3569 C CA . PHE B 1 199 ? 28.651 17.619 8.777 1.00 51.85 199 PHE B CA 1
ATOM 3570 C C . PHE B 1 199 ? 27.422 17.456 7.891 1.00 53.84 199 PHE B C 1
ATOM 3571 O O . PHE B 1 199 ? 26.545 16.643 8.197 1.00 53.12 199 PHE B O 1
ATOM 3579 N N . LEU B 1 200 ? 27.346 18.206 6.786 1.00 60.63 200 LEU B N 1
ATOM 3580 C CA . LEU B 1 200 ? 26.225 18.135 5.844 1.00 57.91 200 LEU B CA 1
ATOM 3581 C C . LEU B 1 200 ? 26.340 16.972 4.856 1.00 61.54 200 LEU B C 1
ATOM 3582 O O . LEU B 1 200 ? 25.522 16.869 3.935 1.00 67.76 200 LEU B O 1
ATOM 3587 N N . GLY B 1 201 ? 27.321 16.093 5.011 1.00 59.43 201 GLY B N 1
ATOM 3588 C CA . GLY B 1 201 ? 27.518 15.061 4.016 1.00 60.43 201 GLY B CA 1
ATOM 3589 C C . GLY B 1 201 ? 28.570 15.403 2.983 1.00 65.12 201 GLY B C 1
ATOM 3590 O O . GLY B 1 201 ? 29.748 15.072 3.158 1.00 66.26 201 GLY B O 1
ATOM 3591 N N . ASP B 1 202 ? 28.163 16.082 1.909 1.00 68.05 202 ASP B N 1
ATOM 3592 C CA . ASP B 1 202 ? 29.018 16.319 0.747 1.00 74.29 202 ASP B CA 1
ATOM 3593 C C . ASP B 1 202 ? 29.549 17.736 0.678 1.00 71.49 202 ASP B C 1
ATOM 3594 O O . ASP B 1 202 ? 30.617 17.960 0.093 1.00 69.11 202 ASP B O 1
ATOM 3599 N N . LYS B 1 203 ? 28.804 18.698 1.219 1.00 68.98 203 LYS B N 1
ATOM 3600 C CA . LYS B 1 203 ? 29.124 20.110 1.072 1.00 69.25 203 LYS B CA 1
ATOM 3601 C C . LYS B 1 203 ? 29.713 20.684 2.358 1.00 64.95 203 LYS B C 1
ATOM 3602 O O . LYS B 1 203 ? 29.328 20.307 3.467 1.00 61.64 203 LYS B O 1
ATOM 3608 N N . VAL B 1 204 ? 30.608 21.657 2.188 1.00 61.40 204 VAL B N 1
ATOM 3609 C CA . VAL B 1 204 ? 31.286 22.273 3.316 1.00 59.16 204 VAL B CA 1
ATOM 3610 C C . VAL B 1 204 ? 30.313 23.162 4.079 1.00 59.92 204 VAL B C 1
ATOM 3611 O O . VAL B 1 204 ? 29.477 23.861 3.491 1.00 57.23 204 VAL B O 1
ATOM 3615 N N . SER B 1 205 ? 30.382 23.099 5.407 1.00 60.36 205 SER B N 1
ATOM 3616 C CA . SER B 1 205 ? 29.581 23.959 6.264 1.00 55.65 205 SER B CA 1
ATOM 3617 C C . SER B 1 205 ? 30.501 24.671 7.239 1.00 51.73 205 SER B C 1
ATOM 3618 O O . SER B 1 205 ? 31.676 24.322 7.383 1.00 51.00 205 SER B O 1
ATOM 362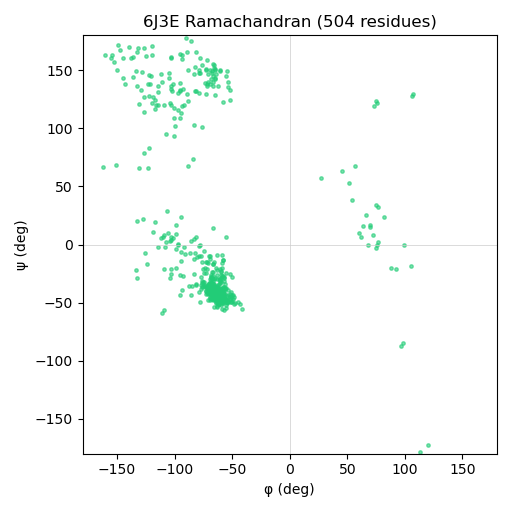1 N N . TYR B 1 206 ? 29.941 25.660 7.936 1.00 50.07 206 TYR B N 1
ATOM 3622 C CA . TYR B 1 206 ? 30.732 26.375 8.923 1.00 51.27 206 TYR B CA 1
ATOM 3623 C C . TYR B 1 206 ? 31.150 25.458 10.068 1.00 50.80 206 TYR B C 1
ATOM 3624 O O . TYR B 1 206 ? 32.215 25.656 10.657 1.00 50.23 206 TYR B O 1
ATOM 3633 N N . ALA B 1 207 ? 30.356 24.427 10.373 1.00 50.66 207 ALA B N 1
ATOM 3634 C CA . ALA B 1 207 ? 30.763 23.489 11.414 1.00 48.44 207 ALA B CA 1
ATOM 3635 C C . ALA B 1 207 ? 32.099 22.824 11.071 1.00 52.02 207 ALA B C 1
ATOM 3636 O O . ALA B 1 207 ? 32.989 22.742 11.927 1.00 48.91 207 ALA B O 1
ATOM 3638 N N . ASP B 1 208 ? 32.273 22.371 9.818 1.00 47.82 208 ASP B N 1
ATOM 3639 C CA . ASP B 1 208 ? 33.562 21.805 9.416 1.00 47.24 208 ASP B CA 1
ATOM 3640 C C . ASP B 1 208 ? 34.681 22.826 9.583 1.00 48.92 208 ASP B C 1
ATOM 3641 O O . ASP B 1 208 ? 35.791 22.492 10.018 1.00 44.69 208 ASP B O 1
ATOM 3646 N N . ILE B 1 209 ? 34.392 24.085 9.256 1.00 50.28 209 ILE B N 1
ATOM 3647 C CA . ILE B 1 209 ? 35.397 25.137 9.327 1.00 49.40 209 ILE B CA 1
ATOM 3648 C C . ILE B 1 209 ? 35.802 25.380 10.772 1.00 51.71 209 ILE B C 1
ATOM 3649 O O . ILE B 1 209 ? 36.980 25.648 11.071 1.00 45.56 209 ILE B O 1
ATOM 3654 N N . THR B 1 210 ? 34.825 25.285 11.689 1.00 50.18 210 THR B N 1
ATOM 3655 C CA . THR B 1 210 ? 35.103 25.411 13.113 1.00 44.84 210 THR B CA 1
ATOM 3656 C C . THR B 1 210 ? 36.137 24.385 13.533 1.00 48.75 210 THR B C 1
ATOM 3657 O O . THR B 1 210 ? 37.125 24.718 14.197 1.00 43.79 210 THR B O 1
ATOM 3661 N N . ILE B 1 211 ? 35.938 23.126 13.118 1.00 43.44 211 ILE B N 1
ATOM 3662 C CA . ILE B 1 211 ? 36.830 22.062 13.553 1.00 47.74 211 ILE B CA 1
ATOM 3663 C C . ILE B 1 211 ? 38.239 22.309 13.037 1.00 48.16 211 ILE B C 1
ATOM 3664 O O . ILE B 1 211 ? 39.202 22.318 13.812 1.00 49.31 211 ILE B O 1
ATOM 3669 N N . VAL B 1 212 ? 38.391 22.517 11.726 1.00 47.89 212 VAL B N 1
ATOM 3670 C CA . VAL B 1 212 ? 39.756 22.659 11.224 1.00 50.61 212 VAL B CA 1
ATOM 3671 C C . VAL B 1 212 ? 40.386 23.952 11.733 1.00 48.00 212 VAL B C 1
ATOM 3672 O O . VAL B 1 212 ? 41.612 24.024 11.909 1.00 47.34 212 VAL B O 1
ATOM 3676 N N . GLY B 1 213 ? 39.578 24.978 12.012 1.00 47.49 213 GLY B N 1
ATOM 3677 C CA . GLY B 1 213 ? 40.135 26.175 12.629 1.00 47.68 213 GLY B CA 1
ATOM 3678 C C . GLY B 1 213 ? 40.829 25.862 13.941 1.00 50.06 213 GLY B C 1
ATOM 3679 O O . GLY B 1 213 ? 41.978 26.253 14.168 1.00 46.89 213 GLY B O 1
ATOM 3680 N N . TRP B 1 214 ? 40.154 25.113 14.811 1.00 48.61 214 TRP B N 1
ATOM 3681 C CA . TRP B 1 214 ? 40.764 24.784 16.087 1.00 45.85 214 TRP B CA 1
ATOM 3682 C C . TRP B 1 214 ? 41.853 23.737 15.927 1.00 46.11 214 TRP B C 1
ATOM 3683 O O . TRP B 1 214 ? 42.850 23.771 16.658 1.00 47.73 214 TRP B O 1
ATOM 3694 N N . VAL B 1 215 ? 41.697 22.824 14.966 1.00 46.45 215 VAL B N 1
ATOM 3695 C CA . VAL B 1 215 ? 42.668 21.745 14.789 1.00 46.17 215 VAL B CA 1
ATOM 3696 C C . VAL B 1 215 ? 43.979 22.284 14.234 1.00 47.07 215 VAL B C 1
ATOM 3697 O O . VAL B 1 215 ? 45.061 21.877 14.675 1.00 48.32 215 VAL B O 1
ATOM 3701 N N . ILE B 1 216 ? 43.909 23.229 13.286 1.00 51.07 216 ILE B N 1
ATOM 3702 C CA . ILE B 1 216 ? 45.132 23.754 12.683 1.00 54.08 216 ILE B CA 1
ATOM 3703 C C . ILE B 1 216 ? 45.933 24.535 13.712 1.00 52.77 216 ILE B C 1
ATOM 3704 O O . ILE B 1 216 ? 47.165 24.636 13.611 1.00 52.46 216 ILE B O 1
ATOM 3709 N N . TRP B 1 217 ? 45.245 25.091 14.712 1.00 50.26 217 TRP B N 1
ATOM 3710 C CA . TRP B 1 217 ? 45.902 25.739 15.838 1.00 50.03 217 TRP B CA 1
ATOM 3711 C C . TRP B 1 217 ? 46.797 24.755 16.572 1.00 51.80 217 TRP B C 1
ATOM 3712 O O . TRP B 1 217 ? 47.978 25.030 16.823 1.00 46.98 217 TRP B O 1
ATOM 3723 N N . VAL B 1 218 ? 46.235 23.601 16.938 1.00 48.51 218 VAL B N 1
ATOM 3724 C CA . VAL B 1 218 ? 47.026 22.565 17.584 1.00 50.89 218 VAL B CA 1
ATOM 3725 C C . VAL B 1 218 ? 48.205 22.183 16.706 1.00 52.13 218 VAL B C 1
ATOM 3726 O O . VAL B 1 218 ? 49.343 22.088 17.178 1.00 55.11 218 VAL B O 1
ATOM 3730 N N . LYS B 1 219 ? 47.962 22.002 15.406 1.00 55.03 219 LYS B N 1
ATOM 3731 C CA . LYS B 1 219 ? 49.022 21.551 14.511 1.00 54.26 219 LYS B CA 1
ATOM 3732 C C . LYS B 1 219 ? 50.161 22.560 14.451 1.00 52.92 219 LYS B C 1
ATOM 3733 O O . LYS B 1 219 ? 51.333 22.210 14.637 1.00 50.50 219 LYS B O 1
ATOM 3739 N N . ARG B 1 220 ? 49.832 23.828 14.212 1.00 52.86 220 ARG B N 1
ATOM 3740 C CA . ARG B 1 220 ? 50.863 24.828 13.970 1.00 53.05 220 ARG B CA 1
ATOM 3741 C C . ARG B 1 220 ? 51.579 25.259 15.241 1.00 52.29 220 ARG B C 1
ATOM 3742 O O . ARG B 1 220 ? 52.786 25.530 15.204 1.00 55.71 220 ARG B O 1
ATOM 3750 N N . VAL B 1 221 ? 50.879 25.293 16.374 1.00 51.53 221 VAL B N 1
ATOM 3751 C CA . VAL B 1 221 ? 51.512 25.735 17.610 1.00 52.00 221 VAL B CA 1
ATOM 3752 C C . VAL B 1 221 ? 52.234 24.583 18.314 1.00 51.41 221 VAL B C 1
ATOM 3753 O O . VAL B 1 221 ? 53.359 24.748 18.801 1.00 47.96 221 VAL B O 1
ATOM 3757 N N . LEU B 1 222 ? 51.620 23.402 18.394 1.00 49.15 222 LEU B N 1
ATOM 3758 C CA . LEU B 1 222 ? 52.371 22.269 18.927 1.00 51.88 222 LEU B CA 1
ATOM 3759 C C . LEU B 1 222 ? 53.482 21.834 17.965 1.00 58.35 222 LEU B C 1
ATOM 3760 O O . LEU B 1 222 ? 54.535 21.371 18.419 1.00 56.74 222 LEU B O 1
ATOM 3765 N N . GLY B 1 223 ? 53.290 22.020 16.646 1.00 50.57 223 GLY B N 1
ATOM 3766 C CA . GLY B 1 223 ? 54.308 21.733 15.664 1.00 51.63 223 GLY B CA 1
ATOM 3767 C C . GLY B 1 223 ? 54.004 20.472 14.873 1.00 62.82 223 GLY B C 1
ATOM 3768 O O . GLY B 1 223 ? 53.744 19.405 15.445 1.00 61.38 223 GLY B O 1
ATOM 3769 N N . PRO B 1 224 ? 54.034 20.568 13.537 1.00 56.85 224 PRO B N 1
ATOM 3770 C CA . PRO B 1 224 ? 53.725 19.391 12.701 1.00 57.46 224 PRO B CA 1
ATOM 3771 C C . PRO B 1 224 ? 54.612 18.189 12.977 1.00 60.73 224 PRO B C 1
ATOM 3772 O O . PRO B 1 224 ? 54.171 17.052 12.779 1.00 63.09 224 PRO B O 1
ATOM 3776 N N . ASP B 1 225 ? 55.850 18.405 13.423 1.00 60.26 225 ASP B N 1
ATOM 3777 C CA . ASP B 1 225 ? 56.805 17.334 13.658 1.00 62.38 225 ASP B CA 1
ATOM 3778 C C . ASP B 1 225 ? 56.884 16.938 15.112 1.00 61.76 225 ASP B C 1
ATOM 3779 O O . ASP B 1 225 ? 57.773 16.171 15.485 1.00 66.21 225 ASP B O 1
ATOM 3784 N N . SER B 1 226 ? 55.982 17.442 15.940 1.00 63.23 226 SER B N 1
ATOM 3785 C CA . SER B 1 226 ? 55.997 17.117 17.353 1.00 61.74 226 SER B CA 1
ATOM 3786 C C . SER B 1 226 ? 55.384 15.752 17.604 1.00 58.10 226 SER B C 1
ATOM 3787 O O . SER B 1 226 ? 54.484 15.306 16.891 1.00 57.70 226 SER B O 1
ATOM 3790 N N . ALA B 1 227 ? 55.875 15.099 18.654 1.00 59.86 227 ALA B N 1
ATOM 3791 C CA . ALA B 1 227 ? 55.308 13.822 19.075 1.00 60.00 227 ALA B CA 1
ATOM 3792 C C . ALA B 1 227 ? 53.798 13.916 19.232 1.00 64.49 227 ALA B C 1
ATOM 3793 O O . ALA B 1 227 ? 53.046 13.091 18.704 1.00 66.00 227 ALA B O 1
ATOM 3795 N N . GLU B 1 228 ? 53.336 14.929 19.956 1.00 67.93 228 GLU B N 1
ATOM 3796 C CA . GLU B 1 228 ? 51.919 15.000 20.270 1.00 60.69 228 GLU B CA 1
ATOM 3797 C C . GLU B 1 228 ? 51.075 15.246 19.021 1.00 59.86 228 GLU B C 1
ATOM 3798 O O . GLU B 1 228 ? 49.968 14.712 18.906 1.00 59.28 228 GLU B O 1
ATOM 3804 N N . TRP B 1 229 ? 51.579 16.014 18.052 1.00 56.12 229 TRP B N 1
ATOM 3805 C CA . TRP B 1 229 ? 50.785 16.202 16.841 1.00 57.78 229 TRP B CA 1
ATOM 3806 C C . TRP B 1 229 ? 50.752 14.937 15.993 1.00 65.80 229 TRP B C 1
ATOM 3807 O O . TRP B 1 229 ? 49.704 14.582 15.430 1.00 61.25 229 TRP B O 1
ATOM 3818 N N . LYS B 1 230 ? 51.895 14.258 15.862 1.00 64.47 230 LYS B N 1
ATOM 3819 C CA . LYS B 1 230 ? 51.902 13.027 15.089 1.00 62.79 230 LYS B CA 1
ATOM 3820 C C . LYS B 1 230 ? 51.004 11.981 15.730 1.00 64.20 230 LYS B C 1
ATOM 3821 O O . LYS B 1 230 ? 50.402 11.174 15.015 1.00 68.36 230 LYS B O 1
ATOM 3827 N N . ASP B 1 231 ? 50.846 12.011 17.058 1.00 58.46 231 ASP B N 1
ATOM 3828 C CA . ASP B 1 231 ? 49.866 11.125 17.680 1.00 63.45 231 ASP B CA 1
ATOM 3829 C C . ASP B 1 231 ? 48.444 11.558 17.357 1.00 69.20 231 ASP B C 1
ATOM 3830 O O . ASP B 1 231 ? 47.555 10.708 17.232 1.00 69.25 231 ASP B O 1
ATOM 3835 N N . PHE B 1 232 ? 48.217 12.872 17.225 1.00 65.16 232 PHE B N 1
ATOM 3836 C CA . PHE B 1 232 ? 46.881 13.387 16.944 1.00 63.48 232 PHE B CA 1
ATOM 3837 C C . PHE B 1 232 ? 46.388 12.904 15.589 1.00 60.08 232 PHE B C 1
ATOM 3838 O O . PHE B 1 232 ? 45.215 12.543 15.435 1.00 59.01 232 PHE B O 1
ATOM 3846 N N . GLU B 1 233 ? 47.264 12.892 14.585 1.00 63.77 233 GLU B N 1
ATOM 3847 C CA . GLU B 1 233 ? 46.755 12.511 13.277 1.00 61.41 233 GLU B CA 1
ATOM 3848 C C . GLU B 1 233 ? 46.371 11.039 13.198 1.00 59.05 233 GLU B C 1
ATOM 3849 O O . GLU B 1 233 ? 45.663 10.671 12.259 1.00 59.95 233 GLU B O 1
ATOM 3855 N N . THR B 1 234 ? 46.757 10.206 14.171 1.00 57.38 234 THR B N 1
ATOM 3856 C CA . THR B 1 234 ? 46.294 8.820 14.206 1.00 59.03 234 THR B CA 1
ATOM 3857 C C . THR B 1 234 ? 44.951 8.644 14.912 1.00 64.12 234 THR B C 1
ATOM 3858 O O . THR B 1 234 ? 44.387 7.543 14.873 1.00 62.81 234 THR B O 1
ATOM 3862 N N . TRP B 1 235 ? 44.420 9.687 15.545 1.00 61.44 235 TRP B N 1
ATOM 3863 C CA . TRP B 1 235 ? 43.143 9.557 16.233 1.00 61.65 235 TRP B CA 1
ATOM 3864 C C . TRP B 1 235 ? 42.017 9.275 15.253 1.00 59.95 235 TRP B C 1
ATOM 3865 O O . TRP B 1 235 ? 41.975 9.838 14.151 1.00 60.37 235 TRP B O 1
ATOM 3876 N N . ASP B 1 236 ? 41.090 8.420 15.688 1.00 57.12 236 ASP B N 1
ATOM 3877 C CA . ASP B 1 236 ? 39.868 8.102 14.961 1.00 56.92 236 ASP B CA 1
ATOM 3878 C C . ASP B 1 236 ? 40.179 7.854 13.488 1.00 61.31 236 ASP B C 1
ATOM 3879 O O . ASP B 1 236 ? 39.731 8.580 12.591 1.00 56.52 236 ASP B O 1
ATOM 3884 N N . ASP B 1 237 ? 40.976 6.795 13.274 1.00 62.85 237 ASP B N 1
ATOM 3885 C CA . ASP B 1 237 ? 41.625 6.467 12.006 1.00 60.50 237 ASP B CA 1
ATOM 3886 C C . ASP B 1 237 ? 41.874 7.696 11.163 1.00 62.46 237 ASP B C 1
ATOM 3887 O O . ASP B 1 237 ? 41.389 7.770 10.030 1.00 62.62 237 ASP B O 1
ATOM 3892 N N . GLY B 1 238 ? 42.597 8.671 11.715 1.00 62.26 238 GLY B N 1
ATOM 3893 C CA . GLY B 1 238 ? 43.066 9.791 10.929 1.00 54.71 238 GLY B CA 1
ATOM 3894 C C . GLY B 1 238 ? 42.020 10.791 10.521 1.00 53.17 238 GLY B C 1
ATOM 3895 O O . GLY B 1 238 ? 42.335 11.689 9.738 1.00 56.46 238 GLY B O 1
ATOM 3896 N N . LYS B 1 239 ? 40.795 10.684 11.040 1.00 55.67 239 LYS B N 1
ATOM 3897 C CA . LYS B 1 239 ? 39.725 11.563 10.580 1.00 59.41 239 LYS B CA 1
ATOM 3898 C C . LYS B 1 239 ? 40.134 13.036 10.620 1.00 54.25 239 LYS B C 1
ATOM 3899 O O . LYS B 1 239 ? 39.899 13.779 9.659 1.00 56.13 239 LYS B O 1
ATOM 3905 N N . TRP B 1 240 ? 40.782 13.478 11.699 1.00 51.64 240 TRP B N 1
ATOM 3906 C CA . TRP B 1 240 ? 41.050 14.912 11.793 1.00 56.00 240 TRP B CA 1
ATOM 3907 C C . TRP B 1 240 ? 42.143 15.323 10.820 1.00 51.30 240 TRP B C 1
ATOM 3908 O O . TRP B 1 240 ? 42.027 16.361 10.156 1.00 59.32 240 TRP B O 1
ATOM 3919 N N . ALA B 1 241 ? 43.180 14.494 10.679 1.00 52.35 241 ALA B N 1
ATOM 3920 C CA . ALA B 1 241 ? 44.184 14.721 9.638 1.00 56.89 241 ALA B CA 1
ATOM 3921 C C . ALA B 1 241 ? 43.550 14.796 8.257 1.00 53.99 241 ALA B C 1
ATOM 3922 O O . ALA B 1 241 ? 43.955 15.617 7.422 1.00 55.37 241 ALA B O 1
ATOM 3924 N N . LYS B 1 242 ? 42.536 13.963 8.011 1.00 58.77 242 LYS B N 1
ATOM 3925 C CA . LYS B 1 242 ? 41.898 13.925 6.698 1.00 57.45 242 LYS B CA 1
ATOM 3926 C C . LYS B 1 242 ? 41.130 15.205 6.417 1.00 60.55 242 LYS B C 1
ATOM 3927 O O . LYS B 1 242 ? 41.160 15.710 5.289 1.00 61.07 242 LYS B O 1
ATOM 3933 N N . GLN B 1 243 ? 40.424 15.741 7.419 1.00 59.98 243 GLN B N 1
ATOM 3934 C CA . GLN B 1 243 ? 39.742 17.022 7.227 1.00 56.81 243 GLN B CA 1
ATOM 3935 C C . GLN B 1 243 ? 40.737 18.133 6.969 1.00 55.49 243 GLN B C 1
ATOM 3936 O O . GLN B 1 243 ? 40.536 18.965 6.080 1.00 60.29 243 GLN B O 1
ATOM 3942 N N . LEU B 1 244 ? 41.795 18.194 7.781 1.00 59.29 244 LEU B N 1
ATOM 3943 C CA . LEU B 1 244 ? 42.892 19.106 7.490 1.00 57.57 244 LEU B CA 1
ATOM 3944 C C . LEU B 1 244 ? 43.304 18.988 6.030 1.00 59.97 244 LEU B C 1
ATOM 3945 O O . LEU B 1 244 ? 43.383 19.992 5.312 1.00 62.79 244 LEU B O 1
ATOM 3950 N N . ALA B 1 245 ? 43.530 17.752 5.565 1.00 57.48 245 ALA B N 1
ATOM 3951 C CA . ALA B 1 245 ? 43.878 17.526 4.163 1.00 64.54 245 ALA B CA 1
ATOM 3952 C C . ALA B 1 245 ? 42.844 18.149 3.224 1.00 61.52 245 ALA B C 1
ATOM 3953 O O . ALA B 1 245 ? 43.194 18.905 2.311 1.00 63.24 245 ALA B O 1
ATOM 3955 N N . LEU B 1 246 ? 41.557 17.880 3.471 1.00 61.55 246 LEU B N 1
ATOM 3956 C CA . LEU B 1 246 ? 40.484 18.408 2.624 1.00 61.49 246 LEU B CA 1
ATOM 3957 C C . LEU B 1 246 ? 40.478 19.924 2.545 1.00 63.51 246 LEU B C 1
ATOM 3958 O O . LEU B 1 246 ? 39.947 20.486 1.575 1.00 59.85 246 LEU B O 1
ATOM 3963 N N . PHE B 1 247 ? 40.982 20.598 3.584 1.00 62.02 247 PHE B N 1
ATOM 3964 C CA . PHE B 1 247 ? 40.971 22.056 3.677 1.00 63.54 247 PHE B CA 1
ATOM 3965 C C . PHE B 1 247 ? 42.331 22.666 3.386 1.00 63.42 247 PHE B C 1
ATOM 3966 O O . PHE B 1 247 ? 42.487 23.894 3.499 1.00 58.91 247 PHE B O 1
ATOM 3974 N N . GLU B 1 248 ? 43.311 21.831 3.017 1.00 61.28 248 GLU B N 1
ATOM 3975 C CA . GLU B 1 248 ? 44.678 22.302 2.836 1.00 61.96 248 GLU B CA 1
ATOM 3976 C C . GLU B 1 248 ? 44.752 23.420 1.809 1.00 55.84 248 GLU B C 1
ATOM 3977 O O . GLU B 1 248 ? 45.517 24.371 1.982 1.00 59.66 248 GLU B O 1
ATOM 3983 N N . LYS B 1 249 ? 43.940 23.344 0.754 1.00 53.88 249 LYS B N 1
ATOM 3984 C CA . LYS B 1 249 ? 43.957 24.371 -0.281 1.00 61.65 249 LYS B CA 1
ATOM 3985 C C . LYS B 1 249 ? 43.401 25.698 0.200 1.00 63.63 249 LYS B C 1
ATOM 3986 O O . LYS B 1 249 ? 43.519 26.698 -0.517 1.00 63.24 249 LYS B O 1
ATOM 3992 N N . TYR B 1 250 ? 42.791 25.737 1.382 1.00 64.63 250 TYR B N 1
ATOM 3993 C CA . TYR B 1 250 ? 42.375 26.996 1.978 1.00 61.15 250 TYR B CA 1
ATOM 3994 C C . TYR B 1 250 ? 43.174 27.339 3.223 1.00 57.28 250 TYR B C 1
ATOM 3995 O O . TYR B 1 250 ? 42.862 28.327 3.896 1.00 56.43 250 TYR B O 1
ATOM 4004 N N . GLU B 1 251 ? 44.191 26.545 3.543 1.00 57.66 251 GLU B N 1
ATOM 4005 C CA . GLU B 1 251 ? 45.078 26.811 4.672 1.00 55.49 251 GLU B CA 1
ATOM 4006 C C . GLU B 1 251 ? 46.215 27.706 4.180 1.00 56.43 251 GLU B C 1
ATOM 4007 O O . GLU B 1 251 ? 47.375 27.305 4.103 1.00 59.43 251 GLU B O 1
ATOM 4013 N N . VAL B 1 252 ? 45.866 28.947 3.821 1.00 57.78 252 VAL B N 1
ATOM 4014 C CA . VAL B 1 252 ? 46.849 29.852 3.232 1.00 60.65 252 VAL B CA 1
ATOM 4015 C C . VAL B 1 252 ? 46.621 31.288 3.702 1.00 61.27 252 VAL B C 1
ATOM 4016 O O . VAL B 1 252 ? 45.483 31.762 3.800 1.00 59.50 252 VAL B O 1
ATOM 4020 N N . VAL B 1 253 ? 47.725 31.967 4.006 1.00 62.65 253 VAL B N 1
ATOM 4021 C CA . VAL B 1 253 ? 47.780 33.391 4.328 1.00 62.31 253 VAL B CA 1
ATOM 4022 C C . VAL B 1 253 ? 48.228 34.116 3.070 1.00 63.24 253 VAL B C 1
ATOM 4023 O O . VAL B 1 253 ? 49.430 34.127 2.774 1.00 71.77 253 VAL B O 1
ATOM 4027 N N . PRO B 1 254 ? 47.331 34.747 2.332 1.00 65.26 254 PRO B N 1
ATOM 4028 C CA . PRO B 1 254 ? 47.691 35.295 1.011 1.00 76.10 254 PRO B CA 1
ATOM 4029 C C . PRO B 1 254 ? 48.864 36.266 0.990 1.00 79.65 254 PRO B C 1
ATOM 4030 O O . PRO B 1 254 ? 49.155 36.845 -0.060 1.00 84.68 254 PRO B O 1
ATOM 4034 N N . ASP B 1 255 ? 49.551 36.447 2.118 1.00 81.69 255 ASP B N 1
ATOM 4035 C CA . ASP B 1 255 ? 50.674 37.374 2.211 1.00 91.63 255 ASP B CA 1
ATOM 4036 C C . ASP B 1 255 ? 50.220 38.780 1.802 1.00 95.72 255 ASP B C 1
ATOM 4037 O O . ASP B 1 255 ? 50.611 39.324 0.764 1.00 93.33 255 ASP B O 1
ATOM 4042 N N . ALA B 1 256 ? 49.353 39.337 2.656 1.00 100.86 256 ALA B N 1
ATOM 4043 C CA . ALA B 1 256 ? 48.645 40.601 2.395 1.00 100.26 256 ALA B CA 1
ATOM 4044 C C . ALA B 1 256 ? 49.588 41.770 2.092 1.00 102.13 256 ALA B C 1
ATOM 4045 O O . ALA B 1 256 ? 49.455 42.446 1.067 1.00 97.98 256 ALA B O 1
#

B-factor: mean 58.13, std 8.76, range [36.97, 111.69]

Secondary structure (DSSP, 8-state):
--EEEEE-B-SSSTT-B--HHHHHHHHHHHHHT--EEEEE--GGGHHHHHHHHTPPPSEEETTEEE--S-EEEETTTTEEEESHHHHHHHHHHH-TTSPPSS-GGGHHHHHHHHHHHIIIIIHHHHHHHHHHHHTTS-HHHHHHHHHHHHHTTTT--GGGTS-TTSHHHHHHHHHHHHHHHHHHHHHTTTS---SBTTBSS--HHHHHHHHHHHHHHHHH-TTSHHHHHHTTHHHHHHHHHHHHHGGG------/--EEEEE-B-SSSTT-B--HHHHHHHHHHHHHT--EEEEE--GGGHHHHHHHHTPPPSEEETTEEE--S-EEEETTTTEEEESHHHHHHHHHHHSTTSPPSS-GGGHHHHHHHHHHHIIIIIHHHHHHHHHHHHHTS-HHHHHHHHHHHHHHTTT--GGGTS-TTSHHHHHHHHHHHHHHHHHHHHTTTTS---SSTTSSS--HHHHHHHHHHHHHHHHH-TTSHHHHHHTTGGGGHHHHHHHHHGGG------

InterPro domains:
  IPR004045 Glutathione S-transferase, N-terminal [PF13409] (20-95)
  IPR004045 Glutathione S-transferase, N-terminal [PS50404] (11-101)
  IPR036249 Thioredoxin-like superfamily [SSF52833] (19-101)
  IPR036282 Glutathione S-transferase, C-terminal domain superfamily [SSF47616] (166-235)
  IPR050983 Glutathione S-transferase Omega/HSP26 [PTHR43968] (21-235)
  IPR054416 Glutathione S-transferase UstS-like , C-terminal domain [PF22041] (110-250)

Sequence (508 aa):
NVIQFYDIPGNATPDKAWSPNTWKTRYTLNFKGIPYKTIWVEYPDIASVCKEIGAEPTSIRPDGPYYTLPVIHDPSTGKTISDSAAIARYLDKTYPDTPVVIPPETDALHAAFNFAFSEAIVRALAPIMLPATNAQLNPRSEEFFRRTREESAGGVKLEDWAPPGSEKRAKAWEKIRAGFGQIAKWLSADGNDKLLFLGDKVSYADITIVGWVIWVKRVLGPDSAEWKDFETWDDGKWAKQLALFEKYEVVPDANVIQFYDIPGNATPDKAWSPNTWKTRYTLNFKGIPYKTIWVEYPDIASVCKEIGAEPTSIRPDGPYYTLPVIHDPSTGKTISDSAAIARYLDKTYPDTPVVIPPETDALHAAFNFAFSEAIVRALAPIMLPATNAQLNPRSEEFFRRTREESAGGVKLEDWAPPGSEKRAKAWEKIRAGFGQIAKWLSADGNDKLLFLGDKVSYADITIVGWVIWVKRVLGPDSAEWKDFETWDDGKWAKQLALFEKYEVVPDA

CATH classification: 3.40.30.10 (+1 more: 1.20.1050.10)

Nearest PDB structures (foldseek):
  6j3f-assembly1_B  TM=1.001E+00  e=1.552E-44  Gelatoporia subvermispora B
  6j3h-assembly1_B  TM=9.574E-01  e=1.633E-27  Gelatoporia subvermispora B
  4lmw-assembly1_A-2  TM=9.452E-01  e=3.782E-25  Phanerodontia chrysosporium
  4g19-assembly2_C  TM=9.362E-01  e=8.625E-24  Phanerodontia chrysosporium
  4lmv-assembly2_D  TM=9.254E-01  e=1.230E-21  Phanerodontia chrysosporium

Foldseek 3Di:
DFKEWEAAAWALDPLSHFALFSLLQLLLCLQQVGDYDYDHDAPVCQVVVCVVLVEAAPDQDVVGGHHDDGKMAGPVVSDIYGGSLRSLVCCCVVVVVTARAQPVVCSVVVVVLVVLLCVQAVVLCCLPQLLLRLVTHDVVNNVVSQVVVCVVVVNDGSCPSQHPPDVNVVVSVVSNLVSVVVVQCQCCVVVDRALANVRPGHHSSLSSLLSVLSSVDSSCHVPHPVNVVVCPRPVSSSVVSCVVSVSSPDSPDD/DFKEWEAEAWQLDPLRHFALFSQLLLLLCLQQVGDYDYDYDAPVCQVVVCVVLVEAAPDQDPVGGHHDDGWMAGPVVSDIYHGSLRVLVCCCVVPVPTARAQPPVCSVVVVVLVVLCCVQAVVLCCLPQLLLRLVGHDVVNNVVSQVVVCVVVVNDGSCPSAPPPDPNVVVSVVSNLVSVVVVQCQCCVPPDRALANVRPGHHSSLSSLLSVVVSCDSRCHVPHPVNVVVCPRPNRSSVVSCVVSVSSPDDPSD